Protein 1E4R (pdb70)

Sequence (35 aa):
NEPVSCIRNGGICQYRCIGLRHKIGTCGSPFKCCKNEPVSCIRNGGICQYRCIGLRHKIGTCGSPFKCCKNEPVSCIRNGGICQYRCIGLRHKIGTCGSPFKCCKNEPVSCIRNGGICQYRCIGLRHKIGTCGSPFKCCKNEPVSCIRNGGICQYRCIGLRHKIGTCGSPFKCCKNEPVSCIRNGGICQYRCIGLRHKIGTCGSPFKCCKNEPVSCIRNGGICQYRCIGLRHKIGTCGSPFKCCKNEPVSCIRNGGICQYRCIGLRHKIGTCGSPFKCCKNEPVSCIRNGGICQYRCIGLRHKIGTCGSPFKCCKNEPVSCIRNGGICQYRCIGLRHKIGTCGSPFKCCKNEPVSCIRNGGICQYRCIGLRHKIGTCGSPFKCCKNEPVSCIRNGGICQYRCIGLRHKIGTCGSPFKCCKNEPVSCIRNGGICQYRCIGLRHKIGTCGSPFKCCKNEPVSCIRNGGICQYRCIGLRHKIGTCGSPFKCCKNEPVSCIRNGGICQYRCIGLRHKIGTCGSPFKCCKNEPVSCIRNGGICQYRCIGLRHKIGTCGSPFKCCKNEPVSCIRNGGICQYRCIGLRHKIGTCGSPFKCCKNEPVSCIRNGGICQYRCIGLRHKIGTCGSPFKCCKNEPVSCIRNGGICQYRCIGLRHKIGTCGSPFKCCKNEPVSCIRNGGICQYRCIGLRHKIGTCGSPFKCCK

Structure (mmCIF, N/CA/C/O backbone):
data_1E4R
#
_entry.id   1E4R
#
_cell.length_a   1.000
_cell.length_b   1.000
_cell.length_c   1.000
_cell.angle_alpha   90.00
_cell.angle_beta   90.00
_cell.angle_gamma   90.00
#
_symmetry.space_group_name_H-M   'P 1'
#
loop_
_atom_site.group_PDB
_atom_site.id
_atom_site.type_symbol
_atom_site.label_atom_id
_atom_site.label_alt_id
_atom_site.label_comp_id
_atom_site.label_asym_id
_atom_site.label_entity_id
_atom_site.label_seq_id
_atom_site.pdbx_PDB_ins_code
_atom_site.Cartn_x
_atom_site.Cartn_y
_atom_site.Cartn_z
_atom_site.occupancy
_atom_site.B_iso_or_equiv
_atom_site.auth_seq_id
_atom_site.auth_comp_id
_atom_site.auth_asym_id
_atom_site.auth_atom_id
_atom_site.pdbx_PDB_model_num
ATOM 1 N N . ASN A 1 1 ? 12.844 -5.008 -17.071 1.00 0.00 1 ASN A N 1
ATOM 2 C CA . ASN A 1 1 ? 12.377 -4.399 -15.793 1.00 0.00 1 ASN A CA 1
ATOM 3 C C . ASN A 1 1 ? 12.631 -2.888 -15.803 1.00 0.00 1 ASN A C 1
ATOM 4 O O . ASN A 1 1 ? 13.748 -2.438 -15.961 1.00 0.00 1 ASN A O 1
ATOM 17 N N . GLU A 1 2 ? 11.601 -2.103 -15.638 1.00 0.00 2 GLU A N 1
ATOM 18 C CA . GLU A 1 2 ? 11.776 -0.621 -15.640 1.00 0.00 2 GLU A CA 1
ATOM 19 C C . GLU A 1 2 ? 12.730 -0.168 -14.523 1.00 0.00 2 GLU A C 1
ATOM 20 O O . GLU A 1 2 ? 13.553 0.699 -14.738 1.00 0.00 2 GLU A O 1
ATOM 32 N N . PRO A 1 3 ? 12.590 -0.757 -13.360 1.00 0.00 3 PRO A N 1
ATOM 33 C CA . PRO A 1 3 ? 13.457 -0.376 -12.221 1.00 0.00 3 PRO A CA 1
ATOM 34 C C . PRO A 1 3 ? 14.848 -0.998 -12.371 1.00 0.00 3 PRO A C 1
ATOM 35 O O . PRO A 1 3 ? 15.751 -0.714 -11.609 1.00 0.00 3 PRO A O 1
ATOM 46 N N . VAL A 1 4 ? 15.031 -1.842 -13.348 1.00 0.00 4 VAL A N 1
ATOM 47 C CA . VAL A 1 4 ? 16.367 -2.475 -13.543 1.00 0.00 4 VAL A CA 1
ATOM 48 C C . VAL A 1 4 ? 16.805 -3.193 -12.264 1.00 0.00 4 VAL A C 1
ATOM 49 O O . VAL A 1 4 ? 16.158 -3.106 -11.239 1.00 0.00 4 VAL A O 1
ATOM 62 N N . SER A 1 5 ? 17.898 -3.904 -12.316 1.00 0.00 5 SER A N 1
ATOM 63 C CA . SER A 1 5 ? 18.377 -4.630 -11.104 1.00 0.00 5 SER A CA 1
ATOM 64 C C . SER A 1 5 ? 18.832 -3.634 -10.031 1.00 0.00 5 SER A C 1
ATOM 65 O O . SER A 1 5 ? 18.823 -2.437 -10.237 1.00 0.00 5 SER A O 1
ATOM 73 N N . CYS A 1 6 ? 19.226 -4.123 -8.886 1.00 0.00 6 CYS A N 1
ATOM 74 C CA . CYS A 1 6 ? 19.678 -3.209 -7.796 1.00 0.00 6 CYS A CA 1
ATOM 75 C C . CYS A 1 6 ? 20.906 -2.409 -8.242 1.00 0.00 6 CYS A C 1
ATOM 76 O O . CYS A 1 6 ? 21.226 -1.380 -7.681 1.00 0.00 6 CYS A O 1
ATOM 83 N N . ILE A 1 7 ? 21.600 -2.876 -9.244 1.00 0.00 7 ILE A N 1
ATOM 84 C CA . ILE A 1 7 ? 22.810 -2.144 -9.720 1.00 0.00 7 ILE A CA 1
ATOM 85 C C . ILE A 1 7 ? 22.451 -0.710 -10.120 1.00 0.00 7 ILE A C 1
ATOM 86 O O . ILE A 1 7 ? 23.245 0.199 -9.982 1.00 0.00 7 ILE A O 1
ATOM 102 N N . ARG A 1 8 ? 21.264 -0.498 -10.620 1.00 0.00 8 ARG A N 1
ATOM 103 C CA . ARG A 1 8 ? 20.867 0.879 -11.031 1.00 0.00 8 ARG A CA 1
ATOM 104 C C . ARG A 1 8 ? 21.017 1.852 -9.859 1.00 0.00 8 ARG A C 1
ATOM 105 O O . ARG A 1 8 ? 21.311 3.016 -10.041 1.00 0.00 8 ARG A O 1
ATOM 126 N N . ASN A 1 9 ? 20.817 1.385 -8.660 1.00 0.00 9 ASN A N 1
ATOM 127 C CA . ASN A 1 9 ? 20.949 2.287 -7.478 1.00 0.00 9 ASN A CA 1
ATOM 128 C C . ASN A 1 9 ? 22.402 2.744 -7.320 1.00 0.00 9 ASN A C 1
ATOM 129 O O . ASN A 1 9 ? 22.674 3.827 -6.841 1.00 0.00 9 ASN A O 1
ATOM 140 N N . GLY A 1 10 ? 23.335 1.928 -7.721 1.00 0.00 10 GLY A N 1
ATOM 141 C CA . GLY A 1 10 ? 24.768 2.316 -7.594 1.00 0.00 10 GLY A CA 1
ATOM 142 C C . GLY A 1 10 ? 25.461 1.394 -6.589 1.00 0.00 10 GLY A C 1
ATOM 143 O O . GLY A 1 10 ? 26.611 1.586 -6.247 1.00 0.00 10 GLY A O 1
ATOM 147 N N . GLY A 1 11 ? 24.775 0.391 -6.114 1.00 0.00 11 GLY A N 1
ATOM 148 C CA . GLY A 1 11 ? 25.401 -0.541 -5.134 1.00 0.00 11 GLY A CA 1
ATOM 149 C C . GLY A 1 11 ? 26.229 -1.581 -5.887 1.00 0.00 11 GLY A C 1
ATOM 150 O O . GLY A 1 11 ? 26.325 -1.551 -7.098 1.00 0.00 11 GLY A O 1
ATOM 154 N N . ILE A 1 12 ? 26.829 -2.503 -5.185 1.00 0.00 12 ILE A N 1
ATOM 155 C CA . ILE A 1 12 ? 27.647 -3.543 -5.873 1.00 0.00 12 ILE A CA 1
ATOM 156 C C . ILE A 1 12 ? 26.981 -4.912 -5.743 1.00 0.00 12 ILE A C 1
ATOM 157 O O . ILE A 1 12 ? 26.074 -5.098 -4.956 1.00 0.00 12 ILE A O 1
ATOM 173 N N . CYS A 1 13 ? 27.421 -5.874 -6.506 1.00 0.00 13 CYS A N 1
ATOM 174 C CA . CYS A 1 13 ? 26.804 -7.228 -6.414 1.00 0.00 13 CYS A CA 1
ATOM 175 C C . CYS A 1 13 ? 27.863 -8.260 -6.020 1.00 0.00 13 CYS A C 1
ATOM 176 O O . CYS A 1 13 ? 29.038 -8.092 -6.279 1.00 0.00 13 CYS A O 1
ATOM 183 N N . GLN A 1 14 ? 27.450 -9.329 -5.402 1.00 0.00 14 GLN A N 1
ATOM 184 C CA . GLN A 1 14 ? 28.420 -10.385 -4.991 1.00 0.00 14 GLN A CA 1
ATOM 185 C C . GLN A 1 14 ? 27.708 -11.735 -4.908 1.00 0.00 14 GLN A C 1
ATOM 186 O O . GLN A 1 14 ? 26.512 -11.802 -4.709 1.00 0.00 14 GLN A O 1
ATOM 200 N N . TYR A 1 15 ? 28.428 -12.811 -5.059 1.00 0.00 15 TYR A N 1
ATOM 201 C CA . TYR A 1 15 ? 27.782 -14.152 -4.989 1.00 0.00 15 TYR A CA 1
ATOM 202 C C . TYR A 1 15 ? 27.119 -14.350 -3.624 1.00 0.00 15 TYR A C 1
ATOM 203 O O . TYR A 1 15 ? 26.068 -14.949 -3.513 1.00 0.00 15 TYR A O 1
ATOM 221 N N . ARG A 1 16 ? 27.725 -13.846 -2.586 1.00 0.00 16 ARG A N 1
ATOM 222 C CA . ARG A 1 16 ? 27.130 -13.998 -1.226 1.00 0.00 16 ARG A CA 1
ATOM 223 C C . ARG A 1 16 ? 27.486 -12.785 -0.361 1.00 0.00 16 ARG A C 1
ATOM 224 O O . ARG A 1 16 ? 28.499 -12.145 -0.561 1.00 0.00 16 ARG A O 1
ATOM 245 N N . CYS A 1 17 ? 26.662 -12.462 0.599 1.00 0.00 17 CYS A N 1
ATOM 246 C CA . CYS A 1 17 ? 26.959 -11.289 1.472 1.00 0.00 17 CYS A CA 1
ATOM 247 C C . CYS A 1 17 ? 27.007 -11.719 2.941 1.00 0.00 17 CYS A C 1
ATOM 248 O O . CYS A 1 17 ? 26.365 -12.669 3.341 1.00 0.00 17 CYS A O 1
ATOM 255 N N . ILE A 1 18 ? 27.760 -11.021 3.747 1.00 0.00 18 ILE A N 1
ATOM 256 C CA . ILE A 1 18 ? 27.845 -11.384 5.191 1.00 0.00 18 ILE A CA 1
ATOM 257 C C . ILE A 1 18 ? 27.013 -10.404 6.025 1.00 0.00 18 ILE A C 1
ATOM 258 O O . ILE A 1 18 ? 26.612 -9.359 5.552 1.00 0.00 18 ILE A O 1
ATOM 274 N N . GLY A 1 19 ? 26.748 -10.734 7.260 1.00 0.00 19 GLY A N 1
ATOM 275 C CA . GLY A 1 19 ? 25.939 -9.822 8.119 1.00 0.00 19 GLY A CA 1
ATOM 276 C C . GLY A 1 19 ? 26.505 -8.402 8.042 1.00 0.00 19 GLY A C 1
ATOM 277 O O . GLY A 1 19 ? 25.774 -7.436 7.946 1.00 0.00 19 GLY A O 1
ATOM 281 N N . LEU A 1 20 ? 27.802 -8.266 8.085 1.00 0.00 20 LEU A N 1
ATOM 282 C CA . LEU A 1 20 ? 28.415 -6.907 8.018 1.00 0.00 20 LEU A CA 1
ATOM 283 C C . LEU A 1 20 ? 27.856 -6.127 6.823 1.00 0.00 20 LEU A C 1
ATOM 284 O O . LEU A 1 20 ? 27.677 -4.927 6.882 1.00 0.00 20 LEU A O 1
ATOM 300 N N . ARG A 1 21 ? 27.581 -6.799 5.738 1.00 0.00 21 ARG A N 1
ATOM 301 C CA . ARG A 1 21 ? 27.038 -6.094 4.541 1.00 0.00 21 ARG A CA 1
ATOM 302 C C . ARG A 1 21 ? 25.508 -6.059 4.588 1.00 0.00 21 ARG A C 1
ATOM 303 O O . ARG A 1 21 ? 24.874 -6.943 5.128 1.00 0.00 21 ARG A O 1
ATOM 324 N N . HIS A 1 22 ? 24.912 -5.047 4.020 1.00 0.00 22 HIS A N 1
ATOM 325 C CA . HIS A 1 22 ? 23.423 -4.958 4.024 1.00 0.00 22 HIS A CA 1
ATOM 326 C C . HIS A 1 22 ? 22.883 -5.226 2.616 1.00 0.00 22 HIS A C 1
ATOM 327 O O . HIS A 1 22 ? 23.460 -4.808 1.632 1.00 0.00 22 HIS A O 1
ATOM 341 N N . LYS A 1 23 ? 21.786 -5.925 2.510 1.00 0.00 23 LYS A N 1
ATOM 342 C CA . LYS A 1 23 ? 21.224 -6.220 1.160 1.00 0.00 23 LYS A CA 1
ATOM 343 C C . LYS A 1 23 ? 19.795 -5.685 1.039 1.00 0.00 23 LYS A C 1
ATOM 344 O O . LYS A 1 23 ? 18.918 -6.050 1.797 1.00 0.00 23 LYS A O 1
ATOM 363 N N . ILE A 1 24 ? 19.555 -4.829 0.084 1.00 0.00 24 ILE A N 1
ATOM 364 C CA . ILE A 1 24 ? 18.182 -4.277 -0.099 1.00 0.00 24 ILE A CA 1
ATOM 365 C C . ILE A 1 24 ? 17.485 -4.994 -1.260 1.00 0.00 24 ILE A C 1
ATOM 366 O O . ILE A 1 24 ? 16.317 -4.786 -1.521 1.00 0.00 24 ILE A O 1
ATOM 382 N N . GLY A 1 25 ? 18.199 -5.835 -1.958 1.00 0.00 25 GLY A N 1
ATOM 383 C CA . GLY A 1 25 ? 17.589 -6.568 -3.103 1.00 0.00 25 GLY A CA 1
ATOM 384 C C . GLY A 1 25 ? 18.629 -7.512 -3.708 1.00 0.00 25 GLY A C 1
ATOM 385 O O . GLY A 1 25 ? 19.720 -7.660 -3.193 1.00 0.00 25 GLY A O 1
ATOM 389 N N . THR A 1 26 ? 18.304 -8.152 -4.796 1.00 0.00 26 THR A N 1
ATOM 390 C CA . THR A 1 26 ? 19.280 -9.086 -5.429 1.00 0.00 26 THR A CA 1
ATOM 391 C C . THR A 1 26 ? 19.767 -8.520 -6.766 1.00 0.00 26 THR A C 1
ATOM 392 O O . THR A 1 26 ? 19.026 -8.441 -7.726 1.00 0.00 26 THR A O 1
ATOM 403 N N . CYS A 1 27 ? 21.011 -8.129 -6.837 1.00 0.00 27 CYS A N 1
ATOM 404 C CA . CYS A 1 27 ? 21.546 -7.572 -8.114 1.00 0.00 27 CYS A CA 1
ATOM 405 C C . CYS A 1 27 ? 21.289 -8.552 -9.259 1.00 0.00 27 CYS A C 1
ATOM 406 O O . CYS A 1 27 ? 20.803 -8.186 -10.311 1.00 0.00 27 CYS A O 1
ATOM 413 N N . GLY A 1 28 ? 21.609 -9.795 -9.053 1.00 0.00 28 GLY A N 1
ATOM 414 C CA . GLY A 1 28 ? 21.387 -10.817 -10.113 1.00 0.00 28 GLY A CA 1
ATOM 415 C C . GLY A 1 28 ? 21.115 -12.165 -9.447 1.00 0.00 28 GLY A C 1
ATOM 416 O O . GLY A 1 28 ? 20.810 -12.232 -8.272 1.00 0.00 28 GLY A O 1
ATOM 420 N N . SER A 1 29 ? 21.223 -13.241 -10.175 1.00 0.00 29 SER A N 1
ATOM 421 C CA . SER A 1 29 ? 20.969 -14.570 -9.555 1.00 0.00 29 SER A CA 1
ATOM 422 C C . SER A 1 29 ? 22.265 -15.140 -8.977 1.00 0.00 29 SER A C 1
ATOM 423 O O . SER A 1 29 ? 22.266 -15.662 -7.880 1.00 0.00 29 SER A O 1
ATOM 431 N N . PRO A 1 30 ? 23.336 -15.013 -9.717 1.00 0.00 30 PRO A N 1
ATOM 432 C CA . PRO A 1 30 ? 24.631 -15.515 -9.232 1.00 0.00 30 PRO A CA 1
ATOM 433 C C . PRO A 1 30 ? 25.263 -14.482 -8.297 1.00 0.00 30 PRO A C 1
ATOM 434 O O . PRO A 1 30 ? 26.392 -14.620 -7.875 1.00 0.00 30 PRO A O 1
ATOM 445 N N . PHE A 1 31 ? 24.536 -13.444 -7.969 1.00 0.00 31 PHE A N 1
ATOM 446 C CA . PHE A 1 31 ? 25.093 -12.400 -7.061 1.00 0.00 31 PHE A CA 1
ATOM 447 C C . PHE A 1 31 ? 23.965 -11.718 -6.281 1.00 0.00 31 PHE A C 1
ATOM 448 O O . PHE A 1 31 ? 22.799 -11.887 -6.578 1.00 0.00 31 PHE A O 1
ATOM 465 N N . LYS A 1 32 ? 24.307 -10.938 -5.295 1.00 0.00 32 LYS A N 1
ATOM 466 C CA . LYS A 1 32 ? 23.264 -10.228 -4.501 1.00 0.00 32 LYS A CA 1
ATOM 467 C C . LYS A 1 32 ? 23.633 -8.748 -4.373 1.00 0.00 32 LYS A C 1
ATOM 468 O O . LYS A 1 32 ? 24.781 -8.379 -4.496 1.00 0.00 32 LYS A O 1
ATOM 487 N N . CYS A 1 33 ? 22.675 -7.898 -4.126 1.00 0.00 33 CYS A N 1
ATOM 488 C CA . CYS A 1 33 ? 22.993 -6.445 -3.994 1.00 0.00 33 CYS A CA 1
ATOM 489 C C . CYS A 1 33 ? 23.441 -6.128 -2.564 1.00 0.00 33 CYS A C 1
ATOM 490 O O . CYS A 1 33 ? 22.704 -6.317 -1.616 1.00 0.00 33 CYS A O 1
ATOM 497 N N . CYS A 1 34 ? 24.646 -5.650 -2.402 1.00 0.00 34 CYS A N 1
ATOM 498 C CA . CYS A 1 34 ? 25.141 -5.327 -1.033 1.00 0.00 34 CYS A CA 1
ATOM 499 C C . CYS A 1 34 ? 26.060 -4.102 -1.075 1.00 0.00 34 CYS A C 1
ATOM 500 O O . CYS A 1 34 ? 26.630 -3.777 -2.096 1.00 0.00 34 CYS A O 1
ATOM 507 N N . LYS A 1 35 ? 26.208 -3.423 0.030 1.00 0.00 35 LYS A N 1
ATOM 508 C CA . LYS A 1 35 ? 27.092 -2.222 0.053 1.00 0.00 35 LYS A CA 1
ATOM 509 C C . LYS A 1 35 ? 28.019 -2.271 1.270 1.00 0.00 35 LYS A C 1
ATOM 510 O O . LYS A 1 35 ? 27.510 -2.254 2.379 1.00 0.00 35 LYS A O 1
ATOM 530 N N . ASN A 1 1 ? 13.230 -2.975 -18.398 1.00 0.00 1 ASN A N 2
ATOM 531 C CA . ASN A 1 1 ? 13.145 -4.141 -17.471 1.00 0.00 1 ASN A CA 2
ATOM 532 C C . ASN A 1 1 ? 12.260 -3.797 -16.270 1.00 0.00 1 ASN A C 2
ATOM 533 O O . ASN A 1 1 ? 12.528 -2.869 -15.533 1.00 0.00 1 ASN A O 2
ATOM 546 N N . GLU A 1 2 ? 11.207 -4.540 -16.068 1.00 0.00 2 GLU A N 2
ATOM 547 C CA . GLU A 1 2 ? 10.306 -4.258 -14.916 1.00 0.00 2 GLU A CA 2
ATOM 548 C C . GLU A 1 2 ? 11.067 -4.355 -13.586 1.00 0.00 2 GLU A C 2
ATOM 549 O O . GLU A 1 2 ? 10.885 -3.524 -12.717 1.00 0.00 2 GLU A O 2
ATOM 561 N N . PRO A 1 3 ? 11.895 -5.365 -13.456 1.00 0.00 3 PRO A N 2
ATOM 562 C CA . PRO A 1 3 ? 12.667 -5.541 -12.202 1.00 0.00 3 PRO A CA 2
ATOM 563 C C . PRO A 1 3 ? 13.812 -4.526 -12.131 1.00 0.00 3 PRO A C 2
ATOM 564 O O . PRO A 1 3 ? 14.441 -4.357 -11.105 1.00 0.00 3 PRO A O 2
ATOM 575 N N . VAL A 1 4 ? 14.083 -3.847 -13.211 1.00 0.00 4 VAL A N 2
ATOM 576 C CA . VAL A 1 4 ? 15.184 -2.838 -13.203 1.00 0.00 4 VAL A CA 2
ATOM 577 C C . VAL A 1 4 ? 16.474 -3.461 -12.663 1.00 0.00 4 VAL A C 2
ATOM 578 O O . VAL A 1 4 ? 16.488 -4.583 -12.197 1.00 0.00 4 VAL A O 2
ATOM 591 N N . SER A 1 5 ? 17.558 -2.736 -12.718 1.00 0.00 5 SER A N 2
ATOM 592 C CA . SER A 1 5 ? 18.848 -3.278 -12.203 1.00 0.00 5 SER A CA 2
ATOM 593 C C . SER A 1 5 ? 19.193 -2.623 -10.862 1.00 0.00 5 SER A C 2
ATOM 594 O O . SER A 1 5 ? 19.175 -1.415 -10.728 1.00 0.00 5 SER A O 2
ATOM 602 N N . CYS A 1 6 ? 19.501 -3.410 -9.869 1.00 0.00 6 CYS A N 2
ATOM 603 C CA . CYS A 1 6 ? 19.839 -2.834 -8.536 1.00 0.00 6 CYS A CA 2
ATOM 604 C C . CYS A 1 6 ? 21.091 -1.956 -8.632 1.00 0.00 6 CYS A C 2
ATOM 605 O O . CYS A 1 6 ? 21.236 -0.989 -7.910 1.00 0.00 6 CYS A O 2
ATOM 612 N N . ILE A 1 7 ? 21.997 -2.284 -9.512 1.00 0.00 7 ILE A N 2
ATOM 613 C CA . ILE A 1 7 ? 23.237 -1.464 -9.643 1.00 0.00 7 ILE A CA 2
ATOM 614 C C . ILE A 1 7 ? 22.882 -0.021 -10.015 1.00 0.00 7 ILE A C 2
ATOM 615 O O . ILE A 1 7 ? 23.700 0.872 -9.916 1.00 0.00 7 ILE A O 2
ATOM 631 N N . ARG A 1 8 ? 21.672 0.213 -10.441 1.00 0.00 8 ARG A N 2
ATOM 632 C CA . ARG A 1 8 ? 21.271 1.600 -10.816 1.00 0.00 8 ARG A CA 2
ATOM 633 C C . ARG A 1 8 ? 21.312 2.510 -9.587 1.00 0.00 8 ARG A C 2
ATOM 634 O O . ARG A 1 8 ? 21.645 3.675 -9.675 1.00 0.00 8 ARG A O 2
ATOM 655 N N . ASN A 1 9 ? 20.977 1.986 -8.443 1.00 0.00 9 ASN A N 2
ATOM 656 C CA . ASN A 1 9 ? 21.000 2.819 -7.207 1.00 0.00 9 ASN A CA 2
ATOM 657 C C . ASN A 1 9 ? 22.437 3.237 -6.883 1.00 0.00 9 ASN A C 2
ATOM 658 O O . ASN A 1 9 ? 22.673 4.251 -6.255 1.00 0.00 9 ASN A O 2
ATOM 669 N N . GLY A 1 10 ? 23.398 2.465 -7.310 1.00 0.00 10 GLY A N 2
ATOM 670 C CA . GLY A 1 10 ? 24.819 2.818 -7.032 1.00 0.00 10 GLY A CA 2
ATOM 671 C C . GLY A 1 10 ? 25.480 1.702 -6.218 1.00 0.00 10 GLY A C 2
ATOM 672 O O . GLY A 1 10 ? 26.649 1.770 -5.892 1.00 0.00 10 GLY A O 2
ATOM 676 N N . GLY A 1 11 ? 24.744 0.675 -5.885 1.00 0.00 11 GLY A N 2
ATOM 677 C CA . GLY A 1 11 ? 25.336 -0.438 -5.091 1.00 0.00 11 GLY A CA 2
ATOM 678 C C . GLY A 1 11 ? 26.035 -1.427 -6.027 1.00 0.00 11 GLY A C 2
ATOM 679 O O . GLY A 1 11 ? 26.105 -1.223 -7.222 1.00 0.00 11 GLY A O 2
ATOM 683 N N . ILE A 1 12 ? 26.551 -2.498 -5.490 1.00 0.00 12 ILE A N 2
ATOM 684 C CA . ILE A 1 12 ? 27.245 -3.506 -6.344 1.00 0.00 12 ILE A CA 2
ATOM 685 C C . ILE A 1 12 ? 26.684 -4.9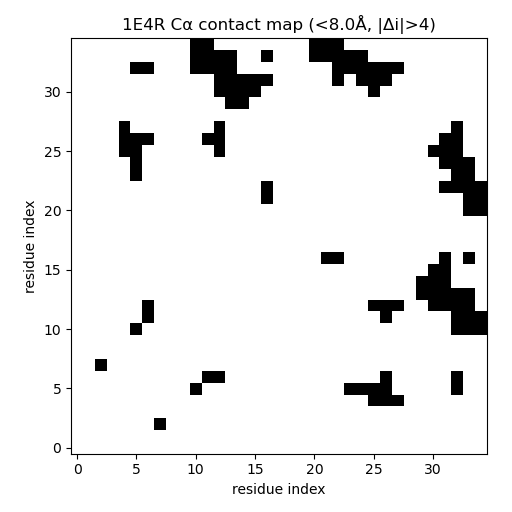03 -6.066 1.00 0.00 12 ILE A C 2
ATOM 686 O O . ILE A 1 12 ? 26.022 -5.127 -5.072 1.00 0.00 12 ILE A O 2
ATOM 702 N N . CYS A 1 13 ? 26.936 -5.845 -6.935 1.00 0.00 13 CYS A N 2
ATOM 703 C CA . CYS A 1 13 ? 26.405 -7.221 -6.705 1.00 0.00 13 CYS A CA 2
ATOM 704 C C . CYS A 1 13 ? 27.527 -8.138 -6.209 1.00 0.00 13 CYS A C 2
ATOM 705 O O . CYS A 1 13 ? 28.690 -7.912 -6.475 1.00 0.00 13 CYS A O 2
ATOM 712 N N . GLN A 1 14 ? 27.184 -9.174 -5.493 1.00 0.00 14 GLN A N 2
ATOM 713 C CA . GLN A 1 14 ? 28.228 -10.111 -4.981 1.00 0.00 14 GLN A CA 2
ATOM 714 C C . GLN A 1 14 ? 27.654 -11.524 -4.872 1.00 0.00 14 GLN A C 2
ATOM 715 O O . GLN A 1 14 ? 26.473 -11.710 -4.667 1.00 0.00 14 GLN A O 2
ATOM 729 N N . TYR A 1 15 ? 28.481 -12.522 -5.007 1.00 0.00 15 TYR A N 2
ATOM 730 C CA . TYR A 1 15 ? 27.976 -13.921 -4.913 1.00 0.00 15 TYR A CA 2
ATOM 731 C C . TYR A 1 15 ? 27.237 -14.126 -3.590 1.00 0.00 15 TYR A C 2
ATOM 732 O O . TYR A 1 15 ? 26.170 -14.707 -3.545 1.00 0.00 15 TYR A O 2
ATOM 750 N N . ARG A 1 16 ? 27.796 -13.651 -2.514 1.00 0.00 16 ARG A N 2
ATOM 751 C CA . ARG A 1 16 ? 27.130 -13.813 -1.189 1.00 0.00 16 ARG A CA 2
ATOM 752 C C . ARG A 1 16 ? 27.495 -12.647 -0.267 1.00 0.00 16 ARG A C 2
ATOM 753 O O . ARG A 1 16 ? 28.608 -12.158 -0.280 1.00 0.00 16 ARG A O 2
ATOM 774 N N . CYS A 1 17 ? 26.567 -12.197 0.533 1.00 0.00 17 CYS A N 2
ATOM 775 C CA . CYS A 1 17 ? 26.862 -11.063 1.456 1.00 0.00 17 CYS A CA 2
ATOM 776 C C . CYS A 1 17 ? 26.913 -11.561 2.903 1.00 0.00 17 CYS A C 2
ATOM 777 O O . CYS A 1 17 ? 26.292 -12.543 3.254 1.00 0.00 17 CYS A O 2
ATOM 784 N N . ILE A 1 18 ? 27.649 -10.888 3.745 1.00 0.00 18 ILE A N 2
ATOM 785 C CA . ILE A 1 18 ? 27.737 -11.322 5.169 1.00 0.00 18 ILE A CA 2
ATOM 786 C C . ILE A 1 18 ? 26.885 -10.411 6.053 1.00 0.00 18 ILE A C 2
ATOM 787 O O . ILE A 1 18 ? 26.306 -9.448 5.591 1.00 0.00 18 ILE A O 2
ATOM 803 N N . GLY A 1 19 ? 26.802 -10.706 7.321 1.00 0.00 19 GLY A N 2
ATOM 804 C CA . GLY A 1 19 ? 25.987 -9.855 8.231 1.00 0.00 19 GLY A CA 2
ATOM 805 C C . GLY A 1 19 ? 26.544 -8.430 8.233 1.00 0.00 19 GLY A C 2
ATOM 806 O O . GLY A 1 19 ? 25.812 -7.469 8.364 1.00 0.00 19 GLY A O 2
ATOM 810 N N . LEU A 1 20 ? 27.832 -8.284 8.086 1.00 0.00 20 LEU A N 2
ATOM 811 C CA . LEU A 1 20 ? 28.430 -6.918 8.078 1.00 0.00 20 LEU A CA 2
ATOM 812 C C . LEU A 1 20 ? 27.862 -6.103 6.913 1.00 0.00 20 LEU A C 2
ATOM 813 O O . LEU A 1 20 ? 27.664 -4.908 7.015 1.00 0.00 20 LEU A O 2
ATOM 829 N N . ARG A 1 21 ? 27.595 -6.742 5.806 1.00 0.00 21 ARG A N 2
ATOM 830 C CA . ARG A 1 21 ? 27.037 -6.007 4.635 1.00 0.00 21 ARG A CA 2
ATOM 831 C C . ARG A 1 21 ? 25.520 -6.206 4.564 1.00 0.00 21 ARG A C 2
ATOM 832 O O . ARG A 1 21 ? 25.000 -7.231 4.960 1.00 0.00 21 ARG A O 2
ATOM 853 N N . HIS A 1 22 ? 24.806 -5.236 4.064 1.00 0.00 22 HIS A N 2
ATOM 854 C CA . HIS A 1 22 ? 23.324 -5.373 3.970 1.00 0.00 22 HIS A CA 2
ATOM 855 C C . HIS A 1 22 ? 22.902 -5.570 2.510 1.00 0.00 22 HIS A C 2
ATOM 856 O O . HIS A 1 22 ? 23.367 -4.883 1.623 1.00 0.00 22 HIS A O 2
ATOM 870 N N . LYS A 1 23 ? 22.025 -6.502 2.257 1.00 0.00 23 LYS A N 2
ATOM 871 C CA . LYS A 1 23 ? 21.576 -6.742 0.854 1.00 0.00 23 LYS A CA 2
ATOM 872 C C . LYS A 1 23 ? 20.253 -6.015 0.589 1.00 0.00 23 LYS A C 2
ATOM 873 O O . LYS A 1 23 ? 19.209 -6.416 1.062 1.00 0.00 23 LYS A O 2
ATOM 892 N N . ILE A 1 24 ? 20.288 -4.953 -0.169 1.00 0.00 24 ILE A N 2
ATOM 893 C CA . ILE A 1 24 ? 19.032 -4.208 -0.466 1.00 0.00 24 ILE A CA 2
ATOM 894 C C . ILE A 1 24 ? 18.130 -5.038 -1.383 1.00 0.00 24 ILE A C 2
ATOM 895 O O . ILE A 1 24 ? 16.919 -4.970 -1.310 1.00 0.00 24 ILE A O 2
ATOM 911 N N . GLY A 1 25 ? 18.716 -5.820 -2.245 1.00 0.00 25 GLY A N 2
ATOM 912 C CA . GLY A 1 25 ? 17.903 -6.658 -3.172 1.00 0.00 25 GLY A CA 2
ATOM 913 C C . GLY A 1 25 ? 18.803 -7.709 -3.825 1.00 0.00 25 GLY A C 2
ATOM 914 O O . GLY A 1 25 ? 19.957 -7.854 -3.474 1.00 0.00 25 GLY A O 2
ATOM 918 N N . THR A 1 26 ? 18.286 -8.444 -4.770 1.00 0.00 26 THR A N 2
ATOM 919 C CA . THR A 1 26 ? 19.117 -9.486 -5.442 1.00 0.00 26 THR A CA 2
ATOM 920 C C . THR A 1 26 ? 19.543 -9.010 -6.834 1.00 0.00 26 THR A C 2
ATOM 921 O O . THR A 1 26 ? 18.786 -9.078 -7.782 1.00 0.00 26 THR A O 2
ATOM 932 N N . CYS A 1 27 ? 20.751 -8.533 -6.966 1.00 0.00 27 CYS A N 2
ATOM 933 C CA . CYS A 1 27 ? 21.223 -8.059 -8.299 1.00 0.00 27 CYS A CA 2
ATOM 934 C C . CYS A 1 27 ? 20.992 -9.149 -9.346 1.00 0.00 27 CYS A C 2
ATOM 935 O O . CYS A 1 27 ? 20.533 -8.892 -10.441 1.00 0.00 27 CYS A O 2
ATOM 942 N N . GLY A 1 28 ? 21.307 -10.364 -9.008 1.00 0.00 28 GLY A N 2
ATOM 943 C CA . GLY A 1 28 ? 21.110 -11.489 -9.963 1.00 0.00 28 GLY A CA 2
ATOM 944 C C . GLY A 1 28 ? 20.941 -12.783 -9.167 1.00 0.00 28 GLY A C 2
ATOM 945 O O . GLY A 1 28 ? 20.684 -12.757 -7.980 1.00 0.00 28 GLY A O 2
ATOM 949 N N . SER A 1 29 ? 21.086 -13.913 -9.798 1.00 0.00 29 SER A N 2
ATOM 950 C CA . SER A 1 29 ? 20.935 -15.190 -9.052 1.00 0.00 29 SER A CA 2
ATOM 951 C C . SER A 1 29 ? 22.286 -15.642 -8.492 1.00 0.00 29 SER A C 2
ATOM 952 O O . SER A 1 29 ? 22.362 -16.079 -7.360 1.00 0.00 29 SER A O 2
ATOM 960 N N . PRO A 1 30 ? 23.319 -15.510 -9.286 1.00 0.00 30 PRO A N 2
ATOM 961 C CA . PRO A 1 30 ? 24.660 -15.901 -8.821 1.00 0.00 30 PRO A CA 2
ATOM 962 C C . PRO A 1 30 ? 25.267 -14.773 -7.982 1.00 0.00 30 PRO A C 2
ATOM 963 O O . PRO A 1 30 ? 26.416 -14.823 -7.593 1.00 0.00 30 PRO A O 2
ATOM 974 N N . PHE A 1 31 ? 24.496 -13.754 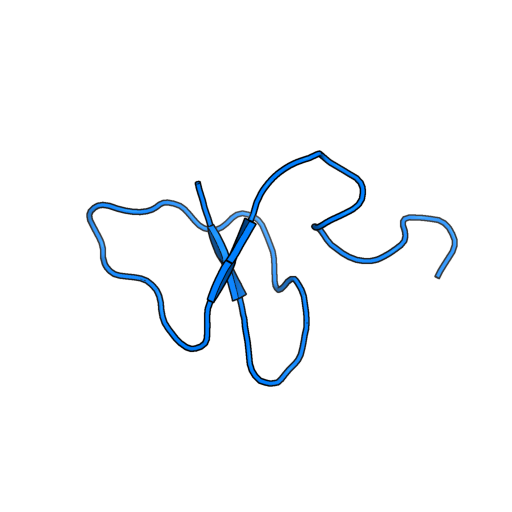-7.695 1.00 0.00 31 PHE A N 2
ATOM 975 C CA . PHE A 1 31 ? 25.030 -12.627 -6.872 1.00 0.00 31 PHE A CA 2
ATOM 976 C C . PHE A 1 31 ? 23.890 -11.923 -6.129 1.00 0.00 31 PHE A C 2
ATOM 977 O O . PHE A 1 31 ? 22.726 -12.175 -6.370 1.00 0.00 31 PHE A O 2
ATOM 994 N N . LYS A 1 32 ? 24.223 -11.037 -5.233 1.00 0.00 32 LYS A N 2
ATOM 995 C CA . LYS A 1 32 ? 23.173 -10.301 -4.475 1.00 0.00 32 LYS A CA 2
ATOM 996 C C . LYS A 1 32 ? 23.502 -8.809 -4.459 1.00 0.00 32 LYS A C 2
ATOM 997 O O . LYS A 1 32 ? 24.638 -8.416 -4.617 1.00 0.00 32 LYS A O 2
ATOM 1016 N N . CYS A 1 33 ? 22.518 -7.975 -4.272 1.00 0.00 33 CYS A N 2
ATOM 1017 C CA . CYS A 1 33 ? 22.785 -6.507 -4.253 1.00 0.00 33 CYS A CA 2
ATOM 1018 C C . CYS A 1 33 ? 23.227 -6.066 -2.855 1.00 0.00 33 CYS A C 2
ATOM 1019 O O . CYS A 1 33 ? 22.464 -6.104 -1.912 1.00 0.00 33 CYS A O 2
ATOM 1026 N N . CYS A 1 34 ? 24.455 -5.647 -2.718 1.00 0.00 34 CYS A N 2
ATOM 1027 C CA . CYS A 1 34 ? 24.947 -5.203 -1.382 1.00 0.00 34 CYS A CA 2
ATOM 1028 C C . CYS A 1 34 ? 25.811 -3.947 -1.531 1.00 0.00 34 CYS A C 2
ATOM 1029 O O . CYS A 1 34 ? 26.550 -3.800 -2.485 1.00 0.00 34 CYS A O 2
ATOM 1036 N N . LYS A 1 35 ? 25.723 -3.039 -0.597 1.00 0.00 35 LYS A N 2
ATOM 1037 C CA . LYS A 1 35 ? 26.537 -1.794 -0.689 1.00 0.00 35 LYS A CA 2
ATOM 1038 C C . LYS A 1 35 ? 27.406 -1.635 0.562 1.00 0.00 35 LYS A C 2
ATOM 1039 O O . LYS A 1 35 ? 26.858 -1.693 1.650 1.00 0.00 35 LYS A O 2
ATOM 1059 N N . ASN A 1 1 ? 12.574 -8.403 -9.060 1.00 0.00 1 ASN A N 3
ATOM 1060 C CA . ASN A 1 1 ? 12.920 -7.177 -9.834 1.00 0.00 1 ASN A CA 3
ATOM 1061 C C . ASN A 1 1 ? 13.574 -7.562 -11.163 1.00 0.00 1 ASN A C 3
ATOM 1062 O O . ASN A 1 1 ? 14.724 -7.259 -11.415 1.00 0.00 1 ASN A O 3
ATOM 1075 N N . GLU A 1 2 ? 12.847 -8.232 -12.015 1.00 0.00 2 GLU A N 3
ATOM 1076 C CA . GLU A 1 2 ? 13.414 -8.646 -13.330 1.00 0.00 2 GLU A CA 3
ATOM 1077 C C . GLU A 1 2 ? 13.520 -7.454 -14.296 1.00 0.00 2 GLU A C 3
ATOM 1078 O O . GLU A 1 2 ? 14.483 -7.351 -15.030 1.00 0.00 2 GLU A O 3
ATOM 1090 N N . PRO A 1 3 ? 12.530 -6.593 -14.285 1.00 0.00 3 PRO A N 3
ATOM 1091 C CA . PRO A 1 3 ? 12.548 -5.426 -15.196 1.00 0.00 3 PRO A CA 3
ATOM 1092 C C . PRO A 1 3 ? 13.515 -4.353 -14.686 1.00 0.00 3 PRO A C 3
ATOM 1093 O O . PRO A 1 3 ? 13.879 -3.444 -15.405 1.00 0.00 3 PRO A O 3
ATOM 1104 N N . VAL A 1 4 ? 13.939 -4.452 -13.456 1.00 0.00 4 VAL A N 3
ATOM 1105 C CA . VAL A 1 4 ? 14.887 -3.435 -12.913 1.00 0.00 4 VAL A CA 3
ATOM 1106 C C . VAL A 1 4 ? 16.008 -4.119 -12.125 1.00 0.00 4 VAL A C 3
ATOM 1107 O O . VAL A 1 4 ? 15.806 -5.139 -11.497 1.00 0.00 4 VAL A O 3
ATOM 1120 N N . SER A 1 5 ? 17.190 -3.564 -12.153 1.00 0.00 5 SER A N 3
ATOM 1121 C CA . SER A 1 5 ? 18.324 -4.179 -11.406 1.00 0.00 5 SER A CA 3
ATOM 1122 C C . SER A 1 5 ? 18.785 -3.245 -10.284 1.00 0.00 5 SER A C 3
ATOM 1123 O O . SER A 1 5 ? 18.779 -2.038 -10.428 1.00 0.00 5 SER A O 3
ATOM 1131 N N . CYS A 1 6 ? 19.186 -3.790 -9.167 1.00 0.00 6 CYS A N 3
ATOM 1132 C CA . CYS A 1 6 ? 19.646 -2.928 -8.041 1.00 0.00 6 CYS A CA 3
ATOM 1133 C C . CYS A 1 6 ? 20.894 -2.142 -8.453 1.00 0.00 6 CYS A C 3
ATOM 1134 O O . CYS A 1 6 ? 21.148 -1.061 -7.962 1.00 0.00 6 CYS A O 3
ATOM 1141 N N . ILE A 1 7 ? 21.674 -2.682 -9.349 1.00 0.00 7 ILE A N 3
ATOM 1142 C CA . ILE A 1 7 ? 22.907 -1.970 -9.791 1.00 0.00 7 ILE A CA 3
ATOM 1143 C C . ILE A 1 7 ? 22.571 -0.540 -10.224 1.00 0.00 7 ILE A C 3
ATOM 1144 O O . ILE A 1 7 ? 23.388 0.356 -10.133 1.00 0.00 7 ILE A O 3
ATOM 1160 N N . ARG A 1 8 ? 21.375 -0.318 -10.696 1.00 0.00 8 ARG A N 3
ATOM 1161 C CA . ARG A 1 8 ? 20.988 1.054 -11.137 1.00 0.00 8 ARG A CA 3
ATOM 1162 C C . ARG A 1 8 ? 21.163 2.054 -9.991 1.00 0.00 8 ARG A C 3
ATOM 1163 O O . ARG A 1 8 ? 21.464 3.211 -10.204 1.00 0.00 8 ARG A O 3
ATOM 1184 N N . ASN A 1 9 ? 20.977 1.615 -8.777 1.00 0.00 9 ASN A N 3
ATOM 1185 C CA . ASN A 1 9 ? 21.131 2.540 -7.617 1.00 0.00 9 ASN A CA 3
ATOM 1186 C C . ASN A 1 9 ? 22.593 2.969 -7.472 1.00 0.00 9 ASN A C 3
ATOM 1187 O O . ASN A 1 9 ? 22.890 4.057 -7.019 1.00 0.00 9 ASN A O 3
ATOM 1198 N N . GLY A 1 10 ? 23.509 2.122 -7.852 1.00 0.00 10 GLY A N 3
ATOM 1199 C CA . GLY A 1 10 ? 24.950 2.482 -7.735 1.00 0.00 10 GLY A CA 3
ATOM 1200 C C . GLY A 1 10 ? 25.634 1.538 -6.743 1.00 0.00 10 GLY A C 3
ATOM 1201 O O . GLY A 1 10 ? 26.775 1.730 -6.376 1.00 0.00 10 GLY A O 3
ATOM 1205 N N . GLY A 1 11 ? 24.945 0.517 -6.309 1.00 0.00 11 GLY A N 3
ATOM 1206 C CA . GLY A 1 11 ? 25.559 -0.437 -5.342 1.00 0.00 11 GLY A CA 3
ATOM 1207 C C . GLY A 1 11 ? 26.346 -1.502 -6.107 1.00 0.00 11 GLY A C 3
ATOM 1208 O O . GLY A 1 11 ? 26.445 -1.464 -7.317 1.00 0.00 11 GLY A O 3
ATOM 1212 N N . ILE A 1 12 ? 26.905 -2.455 -5.413 1.00 0.00 12 ILE A N 3
ATOM 1213 C CA . ILE A 1 12 ? 27.682 -3.522 -6.105 1.00 0.00 12 ILE A CA 3
ATOM 1214 C C . ILE A 1 12 ? 27.013 -4.881 -5.891 1.00 0.00 12 ILE A C 3
ATOM 1215 O O . ILE A 1 12 ? 26.199 -5.049 -5.005 1.00 0.00 12 ILE A O 3
ATOM 1231 N N . CYS A 1 13 ? 27.344 -5.854 -6.697 1.00 0.00 13 CYS A N 3
ATOM 1232 C CA . CYS A 1 13 ? 26.713 -7.196 -6.531 1.00 0.00 13 CYS A CA 3
ATOM 1233 C C . CYS A 1 13 ? 27.760 -8.219 -6.085 1.00 0.00 13 CYS A C 3
ATOM 1234 O O . CYS A 1 13 ? 28.940 -8.067 -6.329 1.00 0.00 13 CYS A O 3
ATOM 1241 N N . GLN A 1 14 ? 27.330 -9.263 -5.432 1.00 0.00 14 GLN A N 3
ATOM 1242 C CA . GLN A 1 14 ? 28.285 -10.307 -4.964 1.00 0.00 14 GLN A CA 3
ATOM 1243 C C . GLN A 1 14 ? 27.561 -11.649 -4.826 1.00 0.00 14 GLN A C 3
ATOM 1244 O O . GLN A 1 14 ? 26.360 -11.699 -4.647 1.00 0.00 14 GLN A O 3
ATOM 1258 N N . TYR A 1 15 ? 28.277 -12.736 -4.910 1.00 0.00 15 TYR A N 3
ATOM 1259 C CA . TYR A 1 15 ? 27.621 -14.070 -4.787 1.00 0.00 15 TYR A CA 3
ATOM 1260 C C . TYR A 1 15 ? 26.887 -14.178 -3.449 1.00 0.00 15 TYR A C 3
ATOM 1261 O O . TYR A 1 15 ? 25.764 -14.637 -3.380 1.00 0.00 15 TYR A O 3
ATOM 1279 N N . ARG A 1 16 ? 27.513 -13.757 -2.388 1.00 0.00 16 ARG A N 3
ATOM 1280 C CA . ARG A 1 16 ? 26.853 -13.830 -1.053 1.00 0.00 16 ARG A CA 3
ATOM 1281 C C . ARG A 1 16 ? 27.278 -12.643 -0.186 1.00 0.00 16 ARG A C 3
ATOM 1282 O O . ARG A 1 16 ? 28.368 -12.123 -0.317 1.00 0.00 16 ARG A O 3
ATOM 1303 N N . CYS A 1 17 ? 26.424 -12.210 0.702 1.00 0.00 17 CYS A N 3
ATOM 1304 C CA . CYS A 1 17 ? 26.779 -11.057 1.580 1.00 0.00 17 CYS A CA 3
ATOM 1305 C C . CYS A 1 17 ? 26.722 -11.480 3.051 1.00 0.00 17 CYS A C 3
ATOM 1306 O O . CYS A 1 17 ? 25.728 -11.996 3.520 1.00 0.00 17 CYS A O 3
ATOM 1313 N N . ILE A 1 18 ? 27.782 -11.267 3.781 1.00 0.00 18 ILE A N 3
ATOM 1314 C CA . ILE A 1 18 ? 27.786 -11.659 5.220 1.00 0.00 18 ILE A CA 3
ATOM 1315 C C . ILE A 1 18 ? 28.359 -10.526 6.075 1.00 0.00 18 ILE A C 3
ATOM 1316 O O . ILE A 1 18 ? 28.973 -9.605 5.574 1.00 0.00 18 ILE A O 3
ATOM 1332 N N . GLY A 1 19 ? 28.164 -10.587 7.364 1.00 0.00 19 GLY A N 3
ATOM 1333 C CA . GLY A 1 19 ? 28.699 -9.515 8.249 1.00 0.00 19 GLY A CA 3
ATOM 1334 C C . GLY A 1 19 ? 27.684 -8.373 8.340 1.00 0.00 19 GLY A C 3
ATOM 1335 O O . GLY A 1 19 ? 26.558 -8.493 7.902 1.00 0.00 19 GLY A O 3
ATOM 1339 N N . LEU A 1 20 ? 28.077 -7.266 8.907 1.00 0.00 20 LEU A N 3
ATOM 1340 C CA . LEU A 1 20 ? 27.138 -6.114 9.028 1.00 0.00 20 LEU A CA 3
ATOM 1341 C C . LEU A 1 20 ? 26.518 -5.789 7.665 1.00 0.00 20 LEU A C 3
ATOM 1342 O O . LEU A 1 20 ? 25.403 -5.314 7.576 1.00 0.00 20 LEU A O 3
ATOM 1358 N N . ARG A 1 21 ? 27.233 -6.043 6.602 1.00 0.00 21 ARG A N 3
ATOM 1359 C CA . ARG A 1 21 ? 26.686 -5.749 5.245 1.00 0.00 21 ARG A CA 3
ATOM 1360 C C . ARG A 1 21 ? 25.314 -6.409 5.071 1.00 0.00 21 ARG A C 3
ATOM 1361 O O . ARG A 1 21 ? 25.040 -7.452 5.630 1.00 0.00 21 ARG A O 3
ATOM 1382 N N . HIS A 1 22 ? 24.453 -5.810 4.295 1.00 0.00 22 HIS A N 3
ATOM 1383 C CA . HIS A 1 22 ? 23.102 -6.405 4.079 1.00 0.00 22 HIS A CA 3
ATOM 1384 C C . HIS A 1 22 ? 22.741 -6.356 2.593 1.00 0.00 22 HIS A C 3
ATOM 1385 O O . HIS A 1 22 ? 23.359 -5.654 1.818 1.00 0.00 22 HIS A O 3
ATOM 1399 N N . LYS A 1 23 ? 21.749 -7.101 2.185 1.00 0.00 23 LYS A N 3
ATOM 1400 C CA . LYS A 1 23 ? 21.360 -7.096 0.745 1.00 0.00 23 LYS A CA 3
ATOM 1401 C C . LYS A 1 23 ? 19.977 -6.465 0.565 1.00 0.00 23 LYS A C 3
ATOM 1402 O O . LYS A 1 23 ? 18.962 -7.104 0.760 1.00 0.00 23 LYS A O 3
ATOM 1421 N N . ILE A 1 24 ? 19.930 -5.218 0.187 1.00 0.00 24 ILE A N 3
ATOM 1422 C CA . ILE A 1 24 ? 18.612 -4.551 -0.012 1.00 0.00 24 ILE A CA 3
ATOM 1423 C C . ILE A 1 24 ? 17.816 -5.276 -1.095 1.00 0.00 24 ILE A C 3
ATOM 1424 O O . ILE A 1 24 ? 16.632 -5.513 -0.962 1.00 0.00 24 ILE A O 3
ATOM 1440 N N . GLY A 1 25 ? 18.462 -5.632 -2.169 1.00 0.00 25 GLY A N 3
ATOM 1441 C CA . GLY A 1 25 ? 17.750 -6.344 -3.267 1.00 0.00 25 GLY A CA 3
ATOM 1442 C C . GLY A 1 25 ? 18.687 -7.377 -3.898 1.00 0.00 25 GLY A C 3
ATOM 1443 O O . GLY A 1 25 ? 19.784 -7.602 -3.426 1.00 0.00 25 GLY A O 3
ATOM 1447 N N . THR A 1 26 ? 18.265 -8.006 -4.959 1.00 0.00 26 THR A N 3
ATOM 1448 C CA . THR A 1 26 ? 19.134 -9.025 -5.616 1.00 0.00 26 THR A CA 3
ATOM 1449 C C . THR A 1 26 ? 19.653 -8.498 -6.957 1.00 0.00 26 THR A C 3
ATOM 1450 O O . THR A 1 26 ? 18.928 -8.431 -7.931 1.00 0.00 26 THR A O 3
ATOM 1461 N N . CYS A 1 27 ? 20.902 -8.126 -7.017 1.00 0.00 27 CYS A N 3
ATOM 1462 C CA . CYS A 1 27 ? 21.466 -7.610 -8.297 1.00 0.00 27 CYS A CA 3
ATOM 1463 C C . CYS A 1 27 ? 21.256 -8.639 -9.406 1.00 0.00 27 CYS A C 3
ATOM 1464 O O . CYS A 1 27 ? 20.865 -8.314 -10.510 1.00 0.00 27 CYS A O 3
ATOM 1471 N N . GLY A 1 28 ? 21.514 -9.878 -9.112 1.00 0.00 28 GLY A N 3
ATOM 1472 C CA . GLY A 1 28 ? 21.337 -10.949 -10.128 1.00 0.00 28 GLY A CA 3
ATOM 1473 C C . GLY A 1 28 ? 21.031 -12.260 -9.412 1.00 0.00 28 GLY A C 3
ATOM 1474 O O . GLY A 1 28 ? 20.741 -12.280 -8.232 1.00 0.00 28 GLY A O 3
ATOM 1478 N N . SER A 1 29 ? 21.097 -13.355 -10.108 1.00 0.00 29 SER A N 3
ATOM 1479 C CA . SER A 1 29 ? 20.813 -14.660 -9.453 1.00 0.00 29 SER A CA 3
ATOM 1480 C C . SER A 1 29 ? 22.089 -15.219 -8.827 1.00 0.00 29 SER A C 3
ATOM 1481 O O . SER A 1 29 ? 22.065 -15.703 -7.714 1.00 0.00 29 SER A O 3
ATOM 1489 N N . PRO A 1 30 ? 23.172 -15.125 -9.552 1.00 0.00 30 PRO A N 3
ATOM 1490 C CA . PRO A 1 30 ? 24.455 -15.617 -9.031 1.00 0.00 30 PRO A CA 3
ATOM 1491 C C . PRO A 1 30 ? 25.092 -14.546 -8.143 1.00 0.00 30 PRO A C 3
ATOM 1492 O O . PRO A 1 30 ? 26.219 -14.673 -7.709 1.00 0.00 30 PRO A O 3
ATOM 1503 N N . PHE A 1 31 ? 24.373 -13.488 -7.867 1.00 0.00 31 PHE A N 3
ATOM 1504 C CA . PHE A 1 31 ? 24.934 -12.410 -7.001 1.00 0.00 31 PHE A CA 3
ATOM 1505 C C . PHE A 1 31 ? 23.808 -11.683 -6.267 1.00 0.00 31 PHE A C 3
ATOM 1506 O O . PHE A 1 31 ? 22.642 -11.874 -6.548 1.00 0.00 31 PHE A O 3
ATOM 1523 N N . LYS A 1 32 ? 24.155 -10.843 -5.334 1.00 0.00 32 LYS A N 3
ATOM 1524 C CA . LYS A 1 32 ? 23.116 -10.086 -4.583 1.00 0.00 32 LYS A CA 3
ATOM 1525 C C . LYS A 1 32 ? 23.519 -8.616 -4.490 1.00 0.00 32 LYS A C 3
ATOM 1526 O O . LYS A 1 32 ? 24.680 -8.277 -4.583 1.00 0.00 32 LYS A O 3
ATOM 1545 N N . CYS A 1 33 ? 22.573 -7.738 -4.305 1.00 0.00 33 CYS A N 3
ATOM 1546 C CA . CYS A 1 33 ? 22.920 -6.291 -4.210 1.00 0.00 33 CYS A CA 3
ATOM 1547 C C . CYS A 1 33 ? 23.329 -5.938 -2.779 1.00 0.00 33 CYS A C 3
ATOM 1548 O O . CYS A 1 33 ? 22.576 -6.122 -1.843 1.00 0.00 33 CYS A O 3
ATOM 1555 N N . CYS A 1 34 ? 24.520 -5.436 -2.601 1.00 0.00 34 CYS A N 3
ATOM 1556 C CA . CYS A 1 34 ? 24.977 -5.077 -1.228 1.00 0.00 34 CYS A CA 3
ATOM 1557 C C . CYS A 1 34 ? 25.808 -3.791 -1.265 1.00 0.00 34 CYS A C 3
ATOM 1558 O O . CYS A 1 34 ? 26.612 -3.584 -2.152 1.00 0.00 34 CYS A O 3
ATOM 1565 N N . LYS A 1 35 ? 25.622 -2.924 -0.305 1.00 0.00 35 LYS A N 3
ATOM 1566 C CA . LYS A 1 35 ? 26.403 -1.653 -0.284 1.00 0.00 35 LYS A CA 3
ATOM 1567 C C . LYS A 1 35 ? 27.405 -1.671 0.873 1.00 0.00 35 LYS A C 3
ATOM 1568 O O . LYS A 1 35 ? 28.319 -2.479 0.828 1.00 0.00 35 LYS A O 3
ATOM 1588 N N . ASN A 1 1 ? 17.082 -1.428 -4.725 1.00 0.00 1 ASN A N 4
ATOM 1589 C CA . ASN A 1 1 ? 15.597 -1.452 -4.600 1.00 0.00 1 ASN A CA 4
ATOM 1590 C C . ASN A 1 1 ? 15.032 -2.701 -5.284 1.00 0.00 1 ASN A C 4
ATOM 1591 O O . ASN A 1 1 ? 15.410 -3.044 -6.387 1.00 0.00 1 ASN A O 4
ATOM 1604 N N . GLU A 1 2 ? 14.131 -3.386 -4.634 1.00 0.00 2 GLU A N 4
ATOM 1605 C CA . GLU A 1 2 ? 13.543 -4.615 -5.238 1.00 0.00 2 GLU A CA 4
ATOM 1606 C C . GLU A 1 2 ? 12.818 -4.301 -6.555 1.00 0.00 2 GLU A C 4
ATOM 1607 O O . GLU A 1 2 ? 12.923 -5.056 -7.503 1.00 0.00 2 GLU A O 4
ATOM 1619 N N . PRO A 1 3 ? 12.095 -3.206 -6.581 1.00 0.00 3 PRO A N 4
ATOM 1620 C CA . PRO A 1 3 ? 11.350 -2.833 -7.809 1.00 0.00 3 PRO A CA 4
ATOM 1621 C C . PRO A 1 3 ? 12.301 -2.276 -8.873 1.00 0.00 3 PRO A C 4
ATOM 1622 O O . PRO A 1 3 ? 11.893 -1.946 -9.970 1.00 0.00 3 PRO A O 4
ATOM 1633 N N . VAL A 1 4 ? 13.565 -2.172 -8.563 1.00 0.00 4 VAL A N 4
ATOM 1634 C CA . VAL A 1 4 ? 14.537 -1.641 -9.565 1.00 0.00 4 VAL A CA 4
ATOM 1635 C C . VAL A 1 4 ? 15.821 -2.475 -9.546 1.00 0.00 4 VAL A C 4
ATOM 1636 O O . VAL A 1 4 ? 16.006 -3.330 -8.702 1.00 0.00 4 VAL A O 4
ATOM 1649 N N . SER A 1 5 ? 16.711 -2.231 -10.469 1.00 0.00 5 SER A N 4
ATOM 1650 C CA . SER A 1 5 ? 17.983 -3.008 -10.503 1.00 0.00 5 SER A CA 4
ATOM 1651 C C . SER A 1 5 ? 18.959 -2.462 -9.457 1.00 0.00 5 SER A C 4
ATOM 1652 O O . SER A 1 5 ? 19.106 -1.268 -9.295 1.00 0.00 5 SER A O 4
ATOM 1660 N N . CYS A 1 6 ? 19.624 -3.328 -8.744 1.00 0.00 6 CYS A N 4
ATOM 1661 C CA . CYS A 1 6 ? 20.585 -2.858 -7.704 1.00 0.00 6 CYS A CA 4
ATOM 1662 C C . CYS A 1 6 ? 21.706 -2.034 -8.345 1.00 0.00 6 CYS A C 4
ATOM 1663 O O . CYS A 1 6 ? 22.130 -1.028 -7.810 1.00 0.00 6 CYS A O 4
ATOM 1670 N N . ILE A 1 7 ? 22.188 -2.447 -9.484 1.00 0.00 7 ILE A N 4
ATOM 1671 C CA . ILE A 1 7 ? 23.281 -1.675 -10.149 1.00 0.00 7 ILE A CA 4
ATOM 1672 C C . ILE A 1 7 ? 22.780 -0.280 -10.521 1.00 0.00 7 ILE A C 4
ATOM 1673 O O . ILE A 1 7 ? 23.527 0.679 -10.527 1.00 0.00 7 ILE A O 4
ATOM 1689 N N . ARG A 1 8 ? 21.521 -0.162 -10.840 1.00 0.00 8 ARG A N 4
ATOM 1690 C CA . ARG A 1 8 ? 20.971 1.168 -11.221 1.00 0.00 8 ARG A CA 4
ATOM 1691 C C . ARG A 1 8 ? 21.230 2.188 -10.111 1.00 0.00 8 ARG A C 4
ATOM 1692 O O . ARG A 1 8 ? 21.502 3.344 -10.366 1.00 0.00 8 ARG A O 4
ATOM 1713 N N . ASN A 1 9 ? 21.146 1.767 -8.880 1.00 0.00 9 ASN A N 4
ATOM 1714 C CA . ASN A 1 9 ? 21.384 2.710 -7.749 1.00 0.00 9 ASN A CA 4
ATOM 1715 C C . ASN A 1 9 ? 22.884 2.953 -7.567 1.00 0.00 9 ASN A C 4
ATOM 1716 O O . ASN A 1 9 ? 23.296 3.822 -6.823 1.00 0.00 9 ASN A O 4
ATOM 1727 N N . GLY A 1 10 ? 23.706 2.196 -8.242 1.00 0.00 10 GLY A N 4
ATOM 1728 C CA . GLY A 1 10 ? 25.177 2.389 -8.106 1.00 0.00 10 GLY A CA 4
ATOM 1729 C C . GLY A 1 10 ? 25.714 1.475 -7.003 1.00 0.00 10 GLY A C 4
ATOM 1730 O O . GLY A 1 10 ? 26.871 1.541 -6.638 1.00 0.00 10 GLY A O 4
ATOM 1734 N N . GLY A 1 11 ? 24.886 0.619 -6.469 1.00 0.00 11 GLY A N 4
ATOM 1735 C CA . GLY A 1 11 ? 25.356 -0.296 -5.392 1.00 0.00 11 GLY A CA 4
ATOM 1736 C C . GLY A 1 11 ? 26.231 -1.389 -6.007 1.00 0.00 11 GLY A C 4
ATOM 1737 O O . GLY A 1 11 ? 26.565 -1.346 -7.174 1.00 0.00 11 GLY A O 4
ATOM 1741 N N . ILE A 1 12 ? 26.605 -2.370 -5.232 1.00 0.00 12 ILE A N 4
ATOM 1742 C CA . ILE A 1 12 ? 27.457 -3.461 -5.784 1.00 0.00 12 ILE A CA 4
ATOM 1743 C C . ILE A 1 12 ? 26.770 -4.811 -5.598 1.00 0.00 12 ILE A C 4
ATOM 1744 O O . ILE A 1 12 ? 25.782 -4.925 -4.901 1.00 0.00 12 ILE A O 4
ATOM 1760 N N . CYS A 1 13 ? 27.286 -5.837 -6.215 1.00 0.00 13 CYS A N 4
ATOM 1761 C CA . CYS A 1 13 ? 26.658 -7.177 -6.064 1.00 0.00 13 CYS A CA 4
ATOM 1762 C C . CYS A 1 13 ? 27.732 -8.235 -5.813 1.00 0.00 13 CYS A C 4
ATOM 1763 O O . CYS A 1 13 ? 28.879 -8.076 -6.180 1.00 0.00 13 CYS A O 4
ATOM 1770 N N . GLN A 1 14 ? 27.362 -9.313 -5.187 1.00 0.00 14 GLN A N 4
ATOM 1771 C CA . GLN A 1 14 ? 28.345 -10.395 -4.899 1.00 0.00 14 GLN A CA 4
ATOM 1772 C C . GLN A 1 14 ? 27.625 -11.741 -4.798 1.00 0.00 14 GLN A C 4
ATOM 1773 O O . GLN A 1 14 ? 26.443 -11.803 -4.519 1.00 0.00 14 GLN A O 4
ATOM 1787 N N . TYR A 1 15 ? 28.324 -12.821 -5.019 1.00 0.00 15 TYR A N 4
ATOM 1788 C CA . TYR A 1 15 ? 27.673 -14.159 -4.931 1.00 0.00 15 TYR A CA 4
ATOM 1789 C C . TYR A 1 15 ? 26.950 -14.303 -3.590 1.00 0.00 15 TYR A C 4
ATOM 1790 O O . TYR A 1 15 ? 25.905 -14.918 -3.498 1.00 0.00 15 TYR A O 4
ATOM 1808 N N . ARG A 1 16 ? 27.497 -13.734 -2.552 1.00 0.00 16 ARG A N 4
ATOM 1809 C CA . ARG A 1 16 ? 26.841 -13.830 -1.215 1.00 0.00 16 ARG A CA 4
ATOM 1810 C C . ARG A 1 16 ? 27.202 -12.610 -0.363 1.00 0.00 16 ARG A C 4
ATOM 1811 O O . ARG A 1 16 ? 28.112 -11.869 -0.677 1.00 0.00 16 ARG A O 4
ATOM 1832 N N . CYS A 1 17 ? 26.495 -12.395 0.713 1.00 0.00 17 CYS A N 4
ATOM 1833 C CA . CYS A 1 17 ? 26.800 -11.222 1.583 1.00 0.00 17 CYS A CA 4
ATOM 1834 C C . CYS A 1 17 ? 26.720 -11.625 3.058 1.00 0.00 17 CYS A C 4
ATOM 1835 O O . CYS A 1 17 ? 25.742 -12.191 3.504 1.00 0.00 17 CYS A O 4
ATOM 1842 N N . ILE A 1 18 ? 27.741 -11.337 3.817 1.00 0.00 18 ILE A N 4
ATOM 1843 C CA . ILE A 1 18 ? 27.722 -11.704 5.263 1.00 0.00 18 ILE A CA 4
ATOM 1844 C C . ILE A 1 18 ? 28.392 -10.607 6.095 1.00 0.00 18 ILE A C 4
ATOM 1845 O O . ILE A 1 18 ? 29.048 -9.729 5.570 1.00 0.00 18 ILE A O 4
ATOM 1861 N N . GLY A 1 19 ? 28.235 -10.652 7.390 1.00 0.00 19 GLY A N 4
ATOM 1862 C CA . GLY A 1 19 ? 28.866 -9.613 8.252 1.00 0.00 19 GLY A CA 4
ATOM 1863 C C . GLY A 1 19 ? 27.937 -8.402 8.362 1.00 0.00 19 GLY A C 4
ATOM 1864 O O . GLY A 1 19 ? 26.730 -8.525 8.283 1.00 0.00 19 GLY A O 4
ATOM 1868 N N . LEU A 1 20 ? 28.490 -7.234 8.540 1.00 0.00 20 LEU A N 4
ATOM 1869 C CA . LEU A 1 20 ? 27.638 -6.015 8.651 1.00 0.00 20 LEU A CA 4
ATOM 1870 C C . LEU A 1 20 ? 26.961 -5.726 7.310 1.00 0.00 20 LEU A C 4
ATOM 1871 O O . LEU A 1 20 ? 25.977 -5.019 7.237 1.00 0.00 20 LEU A O 4
ATOM 1887 N N . ARG A 1 21 ? 27.489 -6.267 6.246 1.00 0.00 21 ARG A N 4
ATOM 1888 C CA . ARG A 1 21 ? 26.884 -6.023 4.906 1.00 0.00 21 ARG A CA 4
ATOM 1889 C C . ARG A 1 21 ? 25.401 -6.403 4.915 1.00 0.00 21 ARG A C 4
ATOM 1890 O O . ARG A 1 21 ? 24.998 -7.365 5.538 1.00 0.00 21 ARG A O 4
ATOM 1911 N N . HIS A 1 22 ? 24.588 -5.651 4.224 1.00 0.00 22 HIS A N 4
ATOM 1912 C CA . HIS A 1 22 ? 23.131 -5.963 4.185 1.00 0.00 22 HIS A CA 4
ATOM 1913 C C . HIS A 1 22 ? 22.647 -6.026 2.733 1.00 0.00 22 HIS A C 4
ATOM 1914 O O . HIS A 1 22 ? 23.289 -5.520 1.832 1.00 0.00 22 HIS A O 4
ATOM 1928 N N . LYS A 1 23 ? 21.523 -6.645 2.497 1.00 0.00 23 LYS A N 4
ATOM 1929 C CA . LYS A 1 23 ? 21.004 -6.741 1.101 1.00 0.00 23 LYS A CA 4
ATOM 1930 C C . LYS A 1 23 ? 19.601 -6.131 1.012 1.00 0.00 23 LYS A C 4
ATOM 1931 O O . LYS A 1 23 ? 18.709 -6.492 1.753 1.00 0.00 23 LYS A O 4
ATOM 1950 N N . ILE A 1 24 ? 19.400 -5.212 0.108 1.00 0.00 24 ILE A N 4
ATOM 1951 C CA . ILE A 1 24 ? 18.055 -4.582 -0.030 1.00 0.00 24 ILE A CA 4
ATOM 1952 C C . ILE A 1 24 ? 17.288 -5.230 -1.184 1.00 0.00 24 ILE A C 4
ATOM 1953 O O . ILE A 1 24 ? 16.110 -4.994 -1.370 1.00 0.00 24 ILE A O 4
ATOM 1969 N N . GLY A 1 25 ? 17.946 -6.045 -1.963 1.00 0.00 25 GLY A N 4
ATOM 1970 C CA . GLY A 1 25 ? 17.258 -6.706 -3.105 1.00 0.00 25 GLY A CA 4
ATOM 1971 C C . GLY A 1 25 ? 18.203 -7.725 -3.745 1.00 0.00 25 GLY A C 4
ATOM 1972 O O . GLY A 1 25 ? 19.267 -8.006 -3.232 1.00 0.00 25 GLY A O 4
ATOM 1976 N N . THR A 1 26 ? 17.823 -8.280 -4.863 1.00 0.00 26 THR A N 4
ATOM 1977 C CA . THR A 1 26 ? 18.704 -9.280 -5.531 1.00 0.00 26 THR A CA 4
ATOM 1978 C C . THR A 1 26 ? 19.287 -8.694 -6.821 1.00 0.00 26 THR A C 4
ATOM 1979 O O . THR A 1 26 ? 18.603 -8.538 -7.812 1.00 0.00 26 THR A O 4
ATOM 1990 N N . CYS A 1 27 ? 20.551 -8.367 -6.813 1.00 0.00 27 CYS A N 4
ATOM 1991 C CA . CYS A 1 27 ? 21.183 -7.793 -8.036 1.00 0.00 27 CYS A CA 4
ATOM 1992 C C . CYS A 1 27 ? 21.062 -8.777 -9.202 1.00 0.00 27 CYS A C 4
ATOM 1993 O O . CYS A 1 27 ? 20.846 -8.394 -10.334 1.00 0.00 27 CYS A O 4
ATOM 2000 N N . GLY A 1 28 ? 21.196 -10.044 -8.927 1.00 0.00 28 GLY A N 4
ATOM 2001 C CA . GLY A 1 28 ? 21.088 -11.066 -10.007 1.00 0.00 28 GLY A CA 4
ATOM 2002 C C . GLY A 1 28 ? 21.043 -12.454 -9.369 1.00 0.00 28 GLY A C 4
ATOM 2003 O O . GLY A 1 28 ? 20.828 -12.590 -8.181 1.00 0.00 28 GLY A O 4
ATOM 2007 N N . SER A 1 29 ? 21.250 -13.489 -10.135 1.00 0.00 29 SER A N 4
ATOM 2008 C CA . SER A 1 29 ? 21.221 -14.855 -9.545 1.00 0.00 29 SER A CA 4
ATOM 2009 C C . SER A 1 29 ? 22.613 -15.241 -9.041 1.00 0.00 29 SER A C 4
ATOM 2010 O O . SER A 1 29 ? 22.741 -15.799 -7.969 1.00 0.00 29 SER A O 4
ATOM 2018 N N . PRO A 1 30 ? 23.620 -14.916 -9.811 1.00 0.00 30 PRO A N 4
ATOM 2019 C CA . PRO A 1 30 ? 24.997 -15.227 -9.395 1.00 0.00 30 PRO A CA 4
ATOM 2020 C C . PRO A 1 30 ? 25.501 -14.136 -8.446 1.00 0.00 30 PRO A C 4
ATOM 2021 O O . PRO A 1 30 ? 26.663 -14.088 -8.095 1.00 0.00 30 PRO A O 4
ATOM 2032 N N . PHE A 1 31 ? 24.627 -13.253 -8.033 1.00 0.00 31 PHE A N 4
ATOM 2033 C CA . PHE A 1 31 ? 25.048 -12.157 -7.115 1.00 0.00 31 PHE A CA 4
ATOM 2034 C C . PHE A 1 31 ? 23.850 -11.641 -6.312 1.00 0.00 31 PHE A C 4
ATOM 2035 O O . PHE A 1 31 ? 22.716 -11.997 -6.564 1.00 0.00 31 PHE A O 4
ATOM 2052 N N . LYS A 1 32 ? 24.101 -10.786 -5.361 1.00 0.00 32 LYS A N 4
ATOM 2053 C CA . LYS A 1 32 ? 22.995 -10.212 -4.543 1.00 0.00 32 LYS A CA 4
ATOM 2054 C C . LYS A 1 32 ? 23.218 -8.707 -4.382 1.00 0.00 32 LYS A C 4
ATOM 2055 O O . LYS A 1 32 ? 24.321 -8.223 -4.518 1.00 0.00 32 LYS A O 4
ATOM 2074 N N . CYS A 1 33 ? 22.189 -7.961 -4.092 1.00 0.00 33 CYS A N 4
ATOM 2075 C CA . CYS A 1 33 ? 22.373 -6.488 -3.925 1.00 0.00 33 CYS A CA 4
ATOM 2076 C C . CYS A 1 33 ? 22.994 -6.191 -2.559 1.00 0.00 33 CYS A C 4
ATOM 2077 O O . CYS A 1 33 ? 22.446 -6.534 -1.531 1.00 0.00 33 CYS A O 4
ATOM 2084 N N . CYS A 1 34 ? 24.136 -5.557 -2.536 1.00 0.00 34 CYS A N 4
ATOM 2085 C CA . CYS A 1 34 ? 24.782 -5.248 -1.228 1.00 0.00 34 CYS A CA 4
ATOM 2086 C C . CYS A 1 34 ? 25.560 -3.933 -1.316 1.00 0.00 34 CYS A C 4
ATOM 2087 O O . CYS A 1 34 ? 26.046 -3.556 -2.363 1.00 0.00 34 CYS A O 4
ATOM 2094 N N . LYS A 1 35 ? 25.683 -3.233 -0.221 1.00 0.00 35 LYS A N 4
ATOM 2095 C CA . LYS A 1 35 ? 26.429 -1.944 -0.241 1.00 0.00 35 LYS A CA 4
ATOM 2096 C C . LYS A 1 35 ? 27.734 -2.076 0.551 1.00 0.00 35 LYS A C 4
ATOM 2097 O O . LYS A 1 35 ? 28.523 -2.943 0.214 1.00 0.00 35 LYS A O 4
ATOM 2117 N N . ASN A 1 1 ? 11.519 -0.628 -8.326 1.00 0.00 1 ASN A N 5
ATOM 2118 C CA . ASN A 1 1 ? 12.333 -1.868 -8.504 1.00 0.00 1 ASN A CA 5
ATOM 2119 C C . ASN A 1 1 ? 13.472 -1.901 -7.482 1.00 0.00 1 ASN A C 5
ATOM 2120 O O . ASN A 1 1 ? 14.631 -1.997 -7.833 1.00 0.00 1 ASN A O 5
ATOM 2133 N N . GLU A 1 2 ? 13.150 -1.823 -6.221 1.00 0.00 2 GLU A N 5
ATOM 2134 C CA . GLU A 1 2 ? 14.211 -1.853 -5.175 1.00 0.00 2 GLU A CA 5
ATOM 2135 C C . GLU A 1 2 ? 14.848 -3.247 -5.070 1.00 0.00 2 GLU A C 5
ATOM 2136 O O . GLU A 1 2 ? 16.046 -3.359 -4.905 1.00 0.00 2 GLU A O 5
ATOM 2148 N N . PRO A 1 3 ? 14.033 -4.272 -5.158 1.00 0.00 3 PRO A N 5
ATOM 2149 C CA . PRO A 1 3 ? 14.559 -5.654 -5.055 1.00 0.00 3 PRO A CA 5
ATOM 2150 C C . PRO A 1 3 ? 15.243 -6.076 -6.361 1.00 0.00 3 PRO A C 5
ATOM 2151 O O . PRO A 1 3 ? 15.808 -7.147 -6.456 1.00 0.00 3 PRO A O 5
ATOM 2162 N N . VAL A 1 4 ? 15.206 -5.241 -7.362 1.00 0.00 4 VAL A N 5
ATOM 2163 C CA . VAL A 1 4 ? 15.866 -5.597 -8.654 1.00 0.00 4 VAL A CA 5
ATOM 2164 C C . VAL A 1 4 ? 16.647 -4.398 -9.193 1.00 0.00 4 VAL A C 5
ATOM 2165 O O . VAL A 1 4 ? 16.559 -3.301 -8.677 1.00 0.00 4 VAL A O 5
ATOM 2178 N N . SER A 1 5 ? 17.414 -4.603 -10.226 1.00 0.00 5 SER A N 5
ATOM 2179 C CA . SER A 1 5 ? 18.209 -3.481 -10.804 1.00 0.00 5 SER A CA 5
ATOM 2180 C C . SER A 1 5 ? 19.086 -2.843 -9.721 1.00 0.00 5 SER A C 5
ATOM 2181 O O . SER A 1 5 ? 19.038 -1.650 -9.493 1.00 0.00 5 SER A O 5
ATOM 2189 N N . CYS A 1 6 ? 19.884 -3.628 -9.051 1.00 0.00 6 CYS A N 5
ATOM 2190 C CA . CYS A 1 6 ? 20.760 -3.064 -7.984 1.00 0.00 6 CYS A CA 5
ATOM 2191 C C . CYS A 1 6 ? 21.766 -2.081 -8.588 1.00 0.00 6 CYS A C 5
ATOM 2192 O O . CYS A 1 6 ? 22.056 -1.047 -8.020 1.00 0.00 6 CYS A O 5
ATOM 2199 N N . ILE A 1 7 ? 22.298 -2.395 -9.737 1.00 0.00 7 ILE A N 5
ATOM 2200 C CA . ILE A 1 7 ? 23.284 -1.478 -10.376 1.00 0.00 7 ILE A CA 5
ATOM 2201 C C . ILE A 1 7 ? 22.672 -0.087 -10.561 1.00 0.00 7 ILE A C 5
ATOM 2202 O O . ILE A 1 7 ? 23.363 0.911 -10.553 1.00 0.00 7 ILE A O 5
ATOM 2218 N N . ARG A 1 8 ? 21.379 -0.014 -10.724 1.00 0.00 8 ARG A N 5
ATOM 2219 C CA . ARG A 1 8 ? 20.724 1.314 -10.907 1.00 0.00 8 ARG A CA 5
ATOM 2220 C C . ARG A 1 8 ? 20.909 2.173 -9.653 1.00 0.00 8 ARG A C 5
ATOM 2221 O O . ARG A 1 8 ? 21.180 3.355 -9.731 1.00 0.00 8 ARG A O 5
ATOM 2242 N N . ASN A 1 9 ? 20.766 1.586 -8.498 1.00 0.00 9 ASN A N 5
ATOM 2243 C CA . ASN A 1 9 ? 20.933 2.365 -7.236 1.00 0.00 9 ASN A CA 5
ATOM 2244 C C . ASN A 1 9 ? 22.385 2.831 -7.091 1.00 0.00 9 ASN A C 5
ATOM 2245 O O . ASN A 1 9 ? 22.667 3.829 -6.458 1.00 0.00 9 ASN A O 5
ATOM 2256 N N . GLY A 1 10 ? 23.307 2.116 -7.674 1.00 0.00 10 GLY A N 5
ATOM 2257 C CA . GLY A 1 10 ? 24.739 2.518 -7.572 1.00 0.00 10 GLY A CA 5
ATOM 2258 C C . GLY A 1 10 ? 25.472 1.573 -6.618 1.00 0.00 10 GLY A C 5
ATOM 2259 O O . GLY A 1 10 ? 26.554 1.866 -6.151 1.00 0.00 10 GLY A O 5
ATOM 2263 N N . GLY A 1 11 ? 24.893 0.440 -6.323 1.00 0.00 11 GLY A N 5
ATOM 2264 C CA . GLY A 1 11 ? 25.561 -0.519 -5.398 1.00 0.00 11 GLY A CA 5
ATOM 2265 C C . GLY A 1 11 ? 26.328 -1.565 -6.209 1.00 0.00 11 GLY A C 5
ATOM 2266 O O . GLY A 1 11 ? 26.387 -1.505 -7.421 1.00 0.00 11 GLY A O 5
ATOM 2270 N N . ILE A 1 12 ? 26.915 -2.526 -5.549 1.00 0.00 12 ILE A N 5
ATOM 2271 C CA . ILE A 1 12 ? 27.674 -3.578 -6.282 1.00 0.00 12 ILE A CA 5
ATOM 2272 C C . ILE A 1 12 ? 27.064 -4.952 -6.005 1.00 0.00 12 ILE A C 5
ATOM 2273 O O . ILE A 1 12 ? 26.490 -5.187 -4.960 1.00 0.00 12 ILE A O 5
ATOM 2289 N N . CYS A 1 13 ? 27.178 -5.863 -6.932 1.00 0.00 13 CYS A N 5
ATOM 2290 C CA . CYS A 1 13 ? 26.595 -7.219 -6.712 1.00 0.00 13 CYS A CA 5
ATOM 2291 C C . CYS A 1 13 ? 27.697 -8.205 -6.323 1.00 0.00 13 CYS A C 5
ATOM 2292 O O . CYS A 1 13 ? 28.847 -8.043 -6.678 1.00 0.00 13 CYS A O 5
ATOM 2299 N N . GLN A 1 14 ? 27.349 -9.232 -5.599 1.00 0.00 14 GLN A N 5
ATOM 2300 C CA . GLN A 1 14 ? 28.367 -10.243 -5.186 1.00 0.00 14 GLN A CA 5
ATOM 2301 C C . GLN A 1 14 ? 27.688 -11.591 -4.935 1.00 0.00 14 GLN A C 5
ATOM 2302 O O . GLN A 1 14 ? 26.516 -11.657 -4.624 1.00 0.00 14 GLN A O 5
ATOM 2316 N N . TYR A 1 15 ? 28.413 -12.665 -5.072 1.00 0.00 15 TYR A N 5
ATOM 2317 C CA . TYR A 1 15 ? 27.808 -14.011 -4.849 1.00 0.00 15 TYR A CA 5
ATOM 2318 C C . TYR A 1 15 ? 27.160 -14.092 -3.465 1.00 0.00 15 TYR A C 5
ATOM 2319 O O . TYR A 1 15 ? 26.153 -14.744 -3.276 1.00 0.00 15 TYR A O 5
ATOM 2337 N N . ARG A 1 16 ? 27.732 -13.438 -2.494 1.00 0.00 16 ARG A N 5
ATOM 2338 C CA . ARG A 1 16 ? 27.152 -13.480 -1.121 1.00 0.00 16 ARG A CA 5
ATOM 2339 C C . ARG A 1 16 ? 27.595 -12.250 -0.321 1.00 0.00 16 ARG A C 5
ATOM 2340 O O . ARG A 1 16 ? 28.523 -11.560 -0.691 1.00 0.00 16 ARG A O 5
ATOM 2361 N N . CYS A 1 17 ? 26.938 -11.973 0.771 1.00 0.00 17 CYS A N 5
ATOM 2362 C CA . CYS A 1 17 ? 27.321 -10.788 1.594 1.00 0.00 17 CYS A CA 5
ATOM 2363 C C . CYS A 1 17 ? 27.395 -11.175 3.074 1.00 0.00 17 CYS A C 5
ATOM 2364 O O . CYS A 1 17 ? 26.470 -11.741 3.623 1.00 0.00 17 CYS A O 5
ATOM 2371 N N . ILE A 1 18 ? 28.488 -10.878 3.723 1.00 0.00 18 ILE A N 5
ATOM 2372 C CA . ILE A 1 18 ? 28.617 -11.233 5.167 1.00 0.00 18 ILE A CA 5
ATOM 2373 C C . ILE A 1 18 ? 27.509 -10.560 5.981 1.00 0.00 18 ILE A C 5
ATOM 2374 O O . ILE A 1 18 ? 26.891 -9.610 5.540 1.00 0.00 18 ILE A O 5
ATOM 2390 N N . GLY A 1 19 ? 27.252 -11.046 7.164 1.00 0.00 19 GLY A N 5
ATOM 2391 C CA . GLY A 1 19 ? 26.183 -10.436 8.004 1.00 0.00 19 GLY A CA 5
ATOM 2392 C C . GLY A 1 19 ? 26.439 -8.935 8.145 1.00 0.00 19 GLY A C 5
ATOM 2393 O O . GLY A 1 19 ? 25.520 -8.141 8.191 1.00 0.00 19 GLY A O 5
ATOM 2397 N N . LEU A 1 20 ? 27.679 -8.540 8.217 1.00 0.00 20 LEU A N 5
ATOM 2398 C CA . LEU A 1 20 ? 27.994 -7.090 8.358 1.00 0.00 20 LEU A CA 5
ATOM 2399 C C . LEU A 1 20 ? 27.409 -6.299 7.184 1.00 0.00 20 LEU A C 5
ATOM 2400 O O . LEU A 1 20 ? 27.082 -5.136 7.311 1.00 0.00 20 LEU A O 5
ATOM 2416 N N . ARG A 1 21 ? 27.275 -6.917 6.042 1.00 0.00 21 ARG A N 5
ATOM 2417 C CA . ARG A 1 21 ? 26.712 -6.191 4.866 1.00 0.00 21 ARG A CA 5
ATOM 2418 C C . ARG A 1 21 ? 25.285 -6.661 4.580 1.00 0.00 21 ARG A C 5
ATOM 2419 O O . ARG A 1 21 ? 25.016 -7.842 4.487 1.00 0.00 21 ARG A O 5
ATOM 2440 N N . HIS A 1 22 ? 24.371 -5.742 4.432 1.00 0.00 22 HIS A N 5
ATOM 2441 C CA . HIS A 1 22 ? 22.962 -6.132 4.143 1.00 0.00 22 HIS A CA 5
ATOM 2442 C C . HIS A 1 22 ? 22.639 -5.842 2.677 1.00 0.00 22 HIS A C 5
ATOM 2443 O O . HIS A 1 22 ? 23.238 -4.983 2.060 1.00 0.00 22 HIS A O 5
ATOM 2457 N N . LYS A 1 23 ? 21.705 -6.552 2.108 1.00 0.00 23 LYS A N 5
ATOM 2458 C CA . LYS A 1 23 ? 21.361 -6.307 0.679 1.00 0.00 23 LYS A CA 5
ATOM 2459 C C . LYS A 1 23 ? 19.902 -5.869 0.545 1.00 0.00 23 LYS A C 5
ATOM 2460 O O . LYS A 1 23 ? 18.995 -6.543 0.993 1.00 0.00 23 LYS A O 5
ATOM 2479 N N . ILE A 1 24 ? 19.667 -4.743 -0.072 1.00 0.00 24 ILE A N 5
ATOM 2480 C CA . ILE A 1 24 ? 18.265 -4.267 -0.240 1.00 0.00 24 ILE A CA 5
ATOM 2481 C C . ILE A 1 24 ? 17.515 -5.191 -1.202 1.00 0.00 24 ILE A C 5
ATOM 2482 O O . ILE A 1 24 ? 16.335 -5.438 -1.054 1.00 0.00 24 ILE A O 5
ATOM 2498 N N . GLY A 1 25 ? 18.199 -5.702 -2.188 1.00 0.00 25 GLY A N 5
ATOM 2499 C CA . GLY A 1 25 ? 17.538 -6.611 -3.166 1.00 0.00 25 GLY A CA 5
ATOM 2500 C C . GLY A 1 25 ? 18.572 -7.582 -3.736 1.00 0.00 25 GLY A C 5
ATOM 2501 O O . GLY A 1 25 ? 19.683 -7.679 -3.251 1.00 0.00 25 GLY A O 5
ATOM 2505 N N . THR A 1 26 ? 18.217 -8.305 -4.760 1.00 0.00 26 THR A N 5
ATOM 2506 C CA . THR A 1 26 ? 19.183 -9.270 -5.359 1.00 0.00 26 THR A CA 5
ATOM 2507 C C . THR A 1 26 ? 19.611 -8.801 -6.752 1.00 0.00 26 THR A C 5
ATOM 2508 O O . THR A 1 26 ? 18.897 -8.969 -7.721 1.00 0.00 26 THR A O 5
ATOM 2519 N N . CYS A 1 27 ? 20.775 -8.222 -6.860 1.00 0.00 27 CYS A N 5
ATOM 2520 C CA . CYS A 1 27 ? 21.253 -7.751 -8.191 1.00 0.00 27 CYS A CA 5
ATOM 2521 C C . CYS A 1 27 ? 20.984 -8.823 -9.247 1.00 0.00 27 CYS A C 5
ATOM 2522 O O . CYS A 1 27 ? 20.401 -8.567 -10.281 1.00 0.00 27 CYS A O 5
ATOM 2529 N N . GLY A 1 28 ? 21.401 -10.027 -8.982 1.00 0.00 28 GLY A N 5
ATOM 2530 C CA . GLY A 1 28 ? 21.175 -11.138 -9.947 1.00 0.00 28 GLY A CA 5
ATOM 2531 C C . GLY A 1 28 ? 20.938 -12.426 -9.160 1.00 0.00 28 GLY A C 5
ATOM 2532 O O . GLY A 1 28 ? 20.690 -12.393 -7.971 1.00 0.00 28 GLY A O 5
ATOM 2536 N N . SER A 1 29 ? 21.015 -13.562 -9.795 1.00 0.00 29 SER A N 5
ATOM 2537 C CA . SER A 1 29 ? 20.795 -14.828 -9.045 1.00 0.00 29 SER A CA 5
ATOM 2538 C C . SER A 1 29 ? 22.113 -15.321 -8.450 1.00 0.00 29 SER A C 5
ATOM 2539 O O . SER A 1 29 ? 22.159 -15.713 -7.301 1.00 0.00 29 SER A O 5
ATOM 2547 N N . PRO A 1 30 ? 23.153 -15.276 -9.240 1.00 0.00 30 PRO A N 5
ATOM 2548 C CA . PRO A 1 30 ? 24.471 -15.713 -8.752 1.00 0.00 30 PRO A CA 5
ATOM 2549 C C . PRO A 1 30 ? 25.122 -14.599 -7.926 1.00 0.00 30 PRO A C 5
ATOM 2550 O O . PRO A 1 30 ? 26.268 -14.692 -7.534 1.00 0.00 30 PRO A O 5
ATOM 2561 N N . PHE A 1 31 ? 24.393 -13.547 -7.649 1.00 0.00 31 PHE A N 5
ATOM 2562 C CA . PHE A 1 31 ? 24.969 -12.434 -6.837 1.00 0.00 31 PHE A CA 5
ATOM 2563 C C . PHE A 1 31 ? 23.870 -11.751 -6.018 1.00 0.00 31 PHE A C 5
ATOM 2564 O O . PHE A 1 31 ? 22.695 -11.993 -6.211 1.00 0.00 31 PHE A O 5
ATOM 2581 N N . LYS A 1 32 ? 24.248 -10.886 -5.118 1.00 0.00 32 LYS A N 5
ATOM 2582 C CA . LYS A 1 32 ? 23.235 -10.166 -4.293 1.00 0.00 32 LYS A CA 5
ATOM 2583 C C . LYS A 1 32 ? 23.545 -8.665 -4.297 1.00 0.00 32 LYS A C 5
ATOM 2584 O O . LYS A 1 32 ? 24.655 -8.255 -4.573 1.00 0.00 32 LYS A O 5
ATOM 2603 N N . CYS A 1 33 ? 22.578 -7.841 -3.999 1.00 0.00 33 CYS A N 5
ATOM 2604 C CA . CYS A 1 33 ? 22.834 -6.370 -3.995 1.00 0.00 33 CYS A CA 5
ATOM 2605 C C . CYS A 1 33 ? 23.421 -5.934 -2.650 1.00 0.00 33 CYS A C 5
ATOM 2606 O O . CYS A 1 33 ? 22.777 -6.026 -1.625 1.00 0.00 33 CYS A O 5
ATOM 2613 N N . CYS A 1 34 ? 24.634 -5.452 -2.644 1.00 0.00 34 CYS A N 5
ATOM 2614 C CA . CYS A 1 34 ? 25.248 -5.006 -1.359 1.00 0.00 34 CYS A CA 5
ATOM 2615 C C . CYS A 1 34 ? 26.098 -3.755 -1.589 1.00 0.00 34 CYS A C 5
ATOM 2616 O O . CYS A 1 34 ? 26.915 -3.701 -2.488 1.00 0.00 34 CYS A O 5
ATOM 2623 N N . LYS A 1 35 ? 25.912 -2.745 -0.785 1.00 0.00 35 LYS A N 5
ATOM 2624 C CA . LYS A 1 35 ? 26.706 -1.495 -0.960 1.00 0.00 35 LYS A CA 5
ATOM 2625 C C . LYS A 1 35 ? 28.143 -1.707 -0.474 1.00 0.00 35 LYS A C 5
ATOM 2626 O O . LYS A 1 35 ? 28.927 -2.260 -1.227 1.00 0.00 35 LYS A O 5
ATOM 2646 N N . ASN A 1 1 ? 14.421 -8.626 -4.101 1.00 0.00 1 ASN A N 6
ATOM 2647 C CA . ASN A 1 1 ? 13.935 -7.610 -5.078 1.00 0.00 1 ASN A CA 6
ATOM 2648 C C . ASN A 1 1 ? 13.198 -8.300 -6.228 1.00 0.00 1 ASN A C 6
ATOM 2649 O O . ASN A 1 1 ? 13.788 -9.012 -7.017 1.00 0.00 1 ASN A O 6
ATOM 2662 N N . GLU A 1 2 ? 11.912 -8.101 -6.329 1.00 0.00 2 GLU A N 6
ATOM 2663 C CA . GLU A 1 2 ? 11.143 -8.751 -7.427 1.00 0.00 2 GLU A CA 6
ATOM 2664 C C . GLU A 1 2 ? 11.647 -8.289 -8.802 1.00 0.00 2 GLU A C 6
ATOM 2665 O O . GLU A 1 2 ? 11.786 -9.094 -9.702 1.00 0.00 2 GLU A O 6
ATOM 2677 N N . PRO A 1 3 ? 11.899 -7.010 -8.933 1.00 0.00 3 PRO A N 6
ATOM 2678 C CA . PRO A 1 3 ? 12.381 -6.470 -10.226 1.00 0.00 3 PRO A CA 6
ATOM 2679 C C . PRO A 1 3 ? 13.860 -6.807 -10.434 1.00 0.00 3 PRO A C 6
ATOM 2680 O O . PRO A 1 3 ? 14.422 -6.535 -11.476 1.00 0.00 3 PRO A O 6
ATOM 2691 N N . VAL A 1 4 ? 14.489 -7.396 -9.450 1.00 0.00 4 VAL A N 6
ATOM 2692 C CA . VAL A 1 4 ? 15.934 -7.755 -9.577 1.00 0.00 4 VAL A CA 6
ATOM 2693 C C . VAL A 1 4 ? 16.698 -6.663 -10.327 1.00 0.00 4 VAL A C 6
ATOM 2694 O O . VAL A 1 4 ? 16.250 -5.540 -10.441 1.00 0.00 4 VAL A O 6
ATOM 2707 N N . SER A 1 5 ? 17.853 -6.990 -10.831 1.00 0.00 5 SER A N 6
ATOM 2708 C CA . SER A 1 5 ? 18.665 -5.982 -11.573 1.00 0.00 5 SER A CA 6
ATOM 2709 C C . SER A 1 5 ? 19.024 -4.809 -10.658 1.00 0.00 5 SER A C 6
ATOM 2710 O O . SER A 1 5 ? 18.868 -3.659 -11.015 1.00 0.00 5 SER A O 6
ATOM 2718 N N . CYS A 1 6 ? 19.505 -5.095 -9.478 1.00 0.00 6 CYS A N 6
ATOM 2719 C CA . CYS A 1 6 ? 19.877 -4.001 -8.534 1.00 0.00 6 CYS A CA 6
ATOM 2720 C C . CYS A 1 6 ? 21.204 -3.364 -8.955 1.00 0.00 6 CYS A C 6
ATOM 2721 O O . CYS A 1 6 ? 22.227 -4.017 -9.013 1.00 0.00 6 CYS A O 6
ATOM 2728 N N . ILE A 1 7 ? 21.197 -2.090 -9.240 1.00 0.00 7 ILE A N 6
ATOM 2729 C CA . ILE A 1 7 ? 22.462 -1.411 -9.648 1.00 0.00 7 ILE A CA 6
ATOM 2730 C C . ILE A 1 7 ? 22.239 0.097 -9.813 1.00 0.00 7 ILE A C 6
ATOM 2731 O O . ILE A 1 7 ? 23.143 0.887 -9.628 1.00 0.00 7 ILE A O 6
ATOM 2747 N N . ARG A 1 8 ? 21.044 0.509 -10.147 1.00 0.00 8 ARG A N 6
ATOM 2748 C CA . ARG A 1 8 ? 20.781 1.968 -10.305 1.00 0.00 8 ARG A CA 6
ATOM 2749 C C . ARG A 1 8 ? 21.130 2.693 -9.005 1.00 0.00 8 ARG A C 6
ATOM 2750 O O . ARG A 1 8 ? 21.528 3.841 -9.004 1.00 0.00 8 ARG A O 6
ATOM 2771 N N . ASN A 1 9 ? 20.978 2.022 -7.899 1.00 0.00 9 ASN A N 6
ATOM 2772 C CA . ASN A 1 9 ? 21.294 2.650 -6.585 1.00 0.00 9 ASN A CA 6
ATOM 2773 C C . ASN A 1 9 ? 22.794 2.938 -6.479 1.00 0.00 9 ASN A C 6
ATOM 2774 O O . ASN A 1 9 ? 23.214 3.862 -5.809 1.00 0.00 9 ASN A O 6
ATOM 2785 N N . GLY A 1 10 ? 23.604 2.154 -7.133 1.00 0.00 10 GLY A N 6
ATOM 2786 C CA . GLY A 1 10 ? 25.075 2.379 -7.069 1.00 0.00 10 GLY A CA 6
ATOM 2787 C C . GLY A 1 10 ? 25.721 1.286 -6.215 1.00 0.00 10 GLY A C 6
ATOM 2788 O O . GLY A 1 10 ? 26.885 1.359 -5.872 1.00 0.00 10 GLY A O 6
ATOM 2792 N N . GLY A 1 11 ? 24.973 0.274 -5.866 1.00 0.00 11 GLY A N 6
ATOM 2793 C CA . GLY A 1 11 ? 25.543 -0.822 -5.033 1.00 0.00 11 GLY A CA 6
ATOM 2794 C C . GLY A 1 11 ? 26.265 -1.826 -5.933 1.00 0.00 11 GLY A C 6
ATOM 2795 O O . GLY A 1 11 ? 26.183 -1.761 -7.143 1.00 0.00 11 GLY A O 6
ATOM 2799 N N . ILE A 1 12 ? 26.974 -2.753 -5.351 1.00 0.00 12 ILE A N 6
ATOM 2800 C CA . ILE A 1 12 ? 27.702 -3.762 -6.172 1.00 0.00 12 ILE A CA 6
ATOM 2801 C C . ILE A 1 12 ? 27.074 -5.144 -5.988 1.00 0.00 12 ILE A C 6
ATOM 2802 O O . ILE A 1 12 ? 26.353 -5.386 -5.040 1.00 0.00 12 ILE A O 6
ATOM 2818 N N . CYS A 1 13 ? 27.339 -6.054 -6.884 1.00 0.00 13 CYS A N 6
ATOM 2819 C CA . CYS A 1 13 ? 26.748 -7.417 -6.747 1.00 0.00 13 CYS A CA 6
ATOM 2820 C C . CYS A 1 13 ? 27.814 -8.401 -6.259 1.00 0.00 13 CYS A C 6
ATOM 2821 O O . CYS A 1 13 ? 28.995 -8.211 -6.471 1.00 0.00 13 CYS A O 6
ATOM 2828 N N . GLN A 1 14 ? 27.401 -9.454 -5.612 1.00 0.00 14 GLN A N 6
ATOM 2829 C CA . GLN A 1 14 ? 28.380 -10.461 -5.107 1.00 0.00 14 GLN A CA 6
ATOM 2830 C C . GLN A 1 14 ? 27.690 -11.819 -4.963 1.00 0.00 14 GLN A C 6
ATOM 2831 O O . GLN A 1 14 ? 26.495 -11.896 -4.774 1.00 0.00 14 GLN A O 6
ATOM 2845 N N . TYR A 1 15 ? 28.426 -12.890 -5.055 1.00 0.00 15 TYR A N 6
ATOM 2846 C CA . TYR A 1 15 ? 27.792 -14.236 -4.928 1.00 0.00 15 TYR A CA 6
ATOM 2847 C C . TYR A 1 15 ? 27.099 -14.372 -3.571 1.00 0.00 15 TYR A C 6
ATOM 2848 O O . TYR A 1 15 ? 26.026 -14.935 -3.465 1.00 0.00 15 TYR A O 6
ATOM 2866 N N . ARG A 1 16 ? 27.700 -13.863 -2.535 1.00 0.00 16 ARG A N 6
ATOM 2867 C CA . ARG A 1 16 ? 27.075 -13.963 -1.183 1.00 0.00 16 ARG A CA 6
ATOM 2868 C C . ARG A 1 16 ? 27.369 -12.700 -0.365 1.00 0.00 16 ARG A C 6
ATOM 2869 O O . ARG A 1 16 ? 28.414 -12.092 -0.496 1.00 0.00 16 ARG A O 6
ATOM 2890 N N . CYS A 1 17 ? 26.453 -12.300 0.476 1.00 0.00 17 CYS A N 6
ATOM 2891 C CA . CYS A 1 17 ? 26.673 -11.076 1.300 1.00 0.00 17 CYS A CA 6
ATOM 2892 C C . CYS A 1 17 ? 26.893 -11.452 2.768 1.00 0.00 17 CYS A C 6
ATOM 2893 O O . CYS A 1 17 ? 26.471 -12.498 3.221 1.00 0.00 17 CYS A O 6
ATOM 2900 N N . ILE A 1 18 ? 27.549 -10.605 3.516 1.00 0.00 18 ILE A N 6
ATOM 2901 C CA . ILE A 1 18 ? 27.794 -10.912 4.955 1.00 0.00 18 ILE A CA 6
ATOM 2902 C C . ILE A 1 18 ? 26.968 -9.977 5.843 1.00 0.00 18 ILE A C 6
ATOM 2903 O O . ILE A 1 18 ? 26.489 -8.951 5.403 1.00 0.00 18 ILE A O 6
ATOM 2919 N N . GLY A 1 19 ? 26.796 -10.322 7.089 1.00 0.00 19 GLY A N 6
ATOM 2920 C CA . GLY A 1 19 ? 25.999 -9.453 8.002 1.00 0.00 19 GLY A CA 6
ATOM 2921 C C . GLY A 1 19 ? 26.545 -8.024 7.958 1.00 0.00 19 GLY A C 6
ATOM 2922 O O . GLY A 1 19 ? 25.802 -7.064 8.022 1.00 0.00 19 GLY A O 6
ATOM 2926 N N . LEU A 1 20 ? 27.836 -7.873 7.848 1.00 0.00 20 LEU A N 6
ATOM 2927 C CA . LEU A 1 20 ? 28.422 -6.502 7.800 1.00 0.00 20 LEU A CA 6
ATOM 2928 C C . LEU A 1 20 ? 27.798 -5.701 6.654 1.00 0.00 20 LEU A C 6
ATOM 2929 O O . LEU A 1 20 ? 27.590 -4.508 6.758 1.00 0.00 20 LEU A O 6
ATOM 2945 N N . ARG A 1 21 ? 27.494 -6.348 5.562 1.00 0.00 21 ARG A N 6
ATOM 2946 C CA . ARG A 1 21 ? 26.882 -5.627 4.410 1.00 0.00 21 ARG A CA 6
ATOM 2947 C C . ARG A 1 21 ? 25.369 -5.869 4.380 1.00 0.00 21 ARG A C 6
ATOM 2948 O O . ARG A 1 21 ? 24.909 -6.992 4.439 1.00 0.00 21 ARG A O 6
ATOM 2969 N N . HIS A 1 22 ? 24.595 -4.822 4.290 1.00 0.00 22 HIS A N 6
ATOM 2970 C CA . HIS A 1 22 ? 23.113 -4.990 4.262 1.00 0.00 22 HIS A CA 6
ATOM 2971 C C . HIS A 1 22 ? 22.628 -5.193 2.822 1.00 0.00 22 HIS A C 6
ATOM 2972 O O . HIS A 1 22 ? 22.896 -4.393 1.948 1.00 0.00 22 HIS A O 6
ATOM 2986 N N . LYS A 1 23 ? 21.916 -6.259 2.571 1.00 0.00 23 LYS A N 6
ATOM 2987 C CA . LYS A 1 23 ? 21.413 -6.513 1.190 1.00 0.00 23 LYS A CA 6
ATOM 2988 C C . LYS A 1 23 ? 19.965 -6.033 1.060 1.00 0.00 23 LYS A C 6
ATOM 2989 O O . LYS A 1 23 ? 19.075 -6.528 1.723 1.00 0.00 23 LYS A O 6
ATOM 3008 N N . ILE A 1 24 ? 19.721 -5.072 0.212 1.00 0.00 24 ILE A N 6
ATOM 3009 C CA . ILE A 1 24 ? 18.328 -4.564 0.045 1.00 0.00 24 ILE A CA 6
ATOM 3010 C C . ILE A 1 24 ? 17.665 -5.220 -1.169 1.00 0.00 24 ILE A C 6
ATOM 3011 O O . ILE A 1 24 ? 16.528 -4.942 -1.491 1.00 0.00 24 ILE A O 6
ATOM 3027 N N . GLY A 1 25 ? 18.367 -6.087 -1.846 1.00 0.00 25 GLY A N 6
ATOM 3028 C CA . GLY A 1 25 ? 17.771 -6.755 -3.038 1.00 0.00 25 GLY A CA 6
ATOM 3029 C C . GLY A 1 25 ? 18.790 -7.720 -3.648 1.00 0.00 25 GLY A C 6
ATOM 3030 O O . GLY A 1 25 ? 19.842 -7.962 -3.091 1.00 0.00 25 GLY A O 6
ATOM 3034 N N . THR A 1 26 ? 18.484 -8.274 -4.789 1.00 0.00 26 THR A N 6
ATOM 3035 C CA . THR A 1 26 ? 19.433 -9.225 -5.435 1.00 0.00 26 THR A CA 6
ATOM 3036 C C . THR A 1 26 ? 19.859 -8.697 -6.809 1.00 0.00 26 THR A C 6
ATOM 3037 O O . THR A 1 26 ? 19.073 -8.640 -7.732 1.00 0.00 26 THR A O 6
ATOM 3048 N N . CYS A 1 27 ? 21.100 -8.314 -6.951 1.00 0.00 27 CYS A N 6
ATOM 3049 C CA . CYS A 1 27 ? 21.574 -7.795 -8.266 1.00 0.00 27 CYS A CA 6
ATOM 3050 C C . CYS A 1 27 ? 21.264 -8.810 -9.365 1.00 0.00 27 CYS A C 6
ATOM 3051 O O . CYS A 1 27 ? 20.645 -8.500 -10.363 1.00 0.00 27 CYS A O 6
ATOM 3058 N N . GLY A 1 28 ? 21.688 -10.024 -9.176 1.00 0.00 28 GLY A N 6
ATOM 3059 C CA . GLY A 1 28 ? 21.421 -11.081 -10.189 1.00 0.00 28 GLY A CA 6
ATOM 3060 C C . GLY A 1 28 ? 21.124 -12.392 -9.461 1.00 0.00 28 GLY A C 6
ATOM 3061 O O . GLY A 1 28 ? 20.878 -12.403 -8.272 1.00 0.00 28 GLY A O 6
ATOM 3065 N N . SER A 1 29 ? 21.150 -13.497 -10.152 1.00 0.00 29 SER A N 6
ATOM 3066 C CA . SER A 1 29 ? 20.874 -14.790 -9.472 1.00 0.00 29 SER A CA 6
ATOM 3067 C C . SER A 1 29 ? 22.166 -15.360 -8.885 1.00 0.00 29 SER A C 6
ATOM 3068 O O . SER A 1 29 ? 22.168 -15.852 -7.775 1.00 0.00 29 SER A O 6
ATOM 3076 N N . PRO A 1 30 ? 23.235 -15.264 -9.635 1.00 0.00 30 PRO A N 6
ATOM 3077 C CA . PRO A 1 30 ? 24.529 -15.764 -9.143 1.00 0.00 30 PRO A CA 6
ATOM 3078 C C . PRO A 1 30 ? 25.173 -14.717 -8.230 1.00 0.00 30 PRO A C 6
ATOM 3079 O O . PRO A 1 30 ? 26.304 -14.855 -7.813 1.00 0.00 30 PRO A O 6
ATOM 3090 N N . PHE A 1 31 ? 24.456 -13.670 -7.915 1.00 0.00 31 PHE A N 6
ATOM 3091 C CA . PHE A 1 31 ? 25.031 -12.618 -7.025 1.00 0.00 31 PHE A CA 6
ATOM 3092 C C . PHE A 1 31 ? 23.919 -11.910 -6.246 1.00 0.00 31 PHE A C 6
ATOM 3093 O O . PHE A 1 31 ? 22.746 -12.095 -6.504 1.00 0.00 31 PHE A O 6
ATOM 3110 N N . LYS A 1 32 ? 24.286 -11.092 -5.300 1.00 0.00 32 LYS A N 6
ATOM 3111 C CA . LYS A 1 32 ? 23.268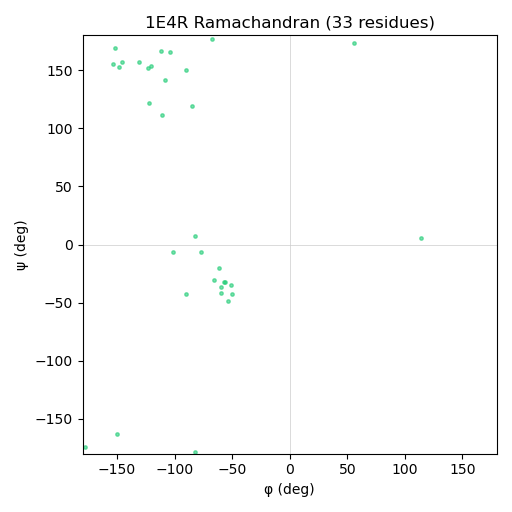 -10.352 -4.504 1.00 0.00 32 LYS A CA 6
ATOM 3112 C C . LYS A 1 32 ? 23.613 -8.862 -4.504 1.00 0.00 32 LYS A C 6
ATOM 3113 O O . LYS A 1 32 ? 24.743 -8.482 -4.727 1.00 0.00 32 LYS A O 6
ATOM 3132 N N . CYS A 1 33 ? 22.656 -8.013 -4.260 1.00 0.00 33 CYS A N 6
ATOM 3133 C CA . CYS A 1 33 ? 22.952 -6.550 -4.255 1.00 0.00 33 CYS A CA 6
ATOM 3134 C C . CYS A 1 33 ? 23.314 -6.087 -2.844 1.00 0.00 33 CYS A C 6
ATOM 3135 O O . CYS A 1 33 ? 22.517 -6.168 -1.930 1.00 0.00 33 CYS A O 6
ATOM 3142 N N . CYS A 1 34 ? 24.512 -5.604 -2.656 1.00 0.00 34 CYS A N 6
ATOM 3143 C CA . CYS A 1 34 ? 24.922 -5.143 -1.299 1.00 0.00 34 CYS A CA 6
ATOM 3144 C C . CYS A 1 34 ? 25.650 -3.800 -1.384 1.00 0.00 34 CYS A C 6
ATOM 3145 O O . CYS A 1 34 ? 26.550 -3.619 -2.180 1.00 0.00 34 CYS A O 6
ATOM 3152 N N . LYS A 1 35 ? 25.265 -2.858 -0.568 1.00 0.00 35 LYS A N 6
ATOM 3153 C CA . LYS A 1 35 ? 25.933 -1.526 -0.597 1.00 0.00 35 LYS A CA 6
ATOM 3154 C C . LYS A 1 35 ? 26.343 -1.108 0.818 1.00 0.00 35 LYS A C 6
ATOM 3155 O O . LYS A 1 35 ? 26.524 -1.987 1.646 1.00 0.00 35 LYS A O 6
ATOM 3175 N N . ASN A 1 1 ? 17.535 -11.448 -17.763 1.00 0.00 1 ASN A N 7
ATOM 3176 C CA . ASN A 1 1 ? 16.926 -11.282 -16.407 1.00 0.00 1 ASN A CA 7
ATOM 3177 C C . ASN A 1 1 ? 15.646 -10.448 -16.501 1.00 0.00 1 ASN A C 7
ATOM 3178 O O . ASN A 1 1 ? 15.652 -9.339 -16.995 1.00 0.00 1 ASN A O 7
ATOM 3191 N N . GLU A 1 2 ? 14.548 -10.969 -16.025 1.00 0.00 2 GLU A N 7
ATOM 3192 C CA . GLU A 1 2 ? 13.273 -10.201 -16.085 1.00 0.00 2 GLU A CA 7
ATOM 3193 C C . GLU A 1 2 ? 13.385 -8.897 -15.279 1.00 0.00 2 GLU A C 7
ATOM 3194 O O . GLU A 1 2 ? 12.929 -7.864 -15.726 1.00 0.00 2 GLU A O 7
ATOM 3206 N N . PRO A 1 3 ? 13.982 -8.980 -14.113 1.00 0.00 3 PRO A N 7
ATOM 3207 C CA . PRO A 1 3 ? 14.129 -7.774 -13.262 1.00 0.00 3 PRO A CA 7
ATOM 3208 C C . PRO A 1 3 ? 15.249 -6.873 -13.802 1.00 0.00 3 PRO A C 7
ATOM 3209 O O . PRO A 1 3 ? 15.572 -6.905 -14.972 1.00 0.00 3 PRO A O 7
ATOM 3220 N N . VAL A 1 4 ? 15.840 -6.069 -12.961 1.00 0.00 4 VAL A N 7
ATOM 3221 C CA . VAL A 1 4 ? 16.934 -5.169 -13.430 1.00 0.00 4 VAL A CA 7
ATOM 3222 C C . VAL A 1 4 ? 18.141 -5.272 -12.493 1.00 0.00 4 VAL A C 7
ATOM 3223 O O . VAL A 1 4 ? 18.056 -5.829 -11.416 1.00 0.00 4 VAL A O 7
ATOM 3236 N N . SER A 1 5 ? 19.264 -4.739 -12.892 1.00 0.00 5 SER A N 7
ATOM 3237 C CA . SER A 1 5 ? 20.474 -4.809 -12.022 1.00 0.00 5 SER A CA 7
ATOM 3238 C C . SER A 1 5 ? 20.389 -3.761 -10.909 1.00 0.00 5 SER A C 7
ATOM 3239 O O . SER A 1 5 ? 19.747 -2.739 -11.052 1.00 0.00 5 SER A O 7
ATOM 3247 N N . CYS A 1 6 ? 21.034 -4.008 -9.802 1.00 0.00 6 CYS A N 7
ATOM 3248 C CA . CYS A 1 6 ? 20.995 -3.028 -8.678 1.00 0.00 6 CYS A CA 7
ATOM 3249 C C . CYS A 1 6 ? 22.116 -1.998 -8.841 1.00 0.00 6 CYS A C 7
ATOM 3250 O O . CYS A 1 6 ? 22.387 -1.213 -7.954 1.00 0.00 6 CYS A O 7
ATOM 3257 N N . ILE A 1 7 ? 22.770 -1.996 -9.972 1.00 0.00 7 ILE A N 7
ATOM 3258 C CA . ILE A 1 7 ? 23.873 -1.017 -10.196 1.00 0.00 7 ILE A CA 7
ATOM 3259 C C . ILE A 1 7 ? 23.315 0.409 -10.217 1.00 0.00 7 ILE A C 7
ATOM 3260 O O . ILE A 1 7 ? 23.963 1.347 -9.795 1.00 0.00 7 ILE A O 7
ATOM 3276 N N . ARG A 1 8 ? 22.117 0.578 -10.706 1.00 0.00 8 ARG A N 7
ATOM 3277 C CA . ARG A 1 8 ? 21.514 1.941 -10.759 1.00 0.00 8 ARG A CA 7
ATOM 3278 C C . ARG A 1 8 ? 21.584 2.607 -9.384 1.00 0.00 8 ARG A C 7
ATOM 3279 O O . ARG A 1 8 ? 21.815 3.794 -9.267 1.00 0.00 8 ARG A O 7
ATOM 3300 N N . ASN A 1 9 ? 21.385 1.849 -8.344 1.00 0.00 9 ASN A N 7
ATOM 3301 C CA . ASN A 1 9 ? 21.438 2.433 -6.972 1.00 0.00 9 ASN A CA 7
ATOM 3302 C C . ASN A 1 9 ? 22.880 2.794 -6.605 1.00 0.00 9 ASN A C 7
ATOM 3303 O O . ASN A 1 9 ? 23.138 3.398 -5.583 1.00 0.00 9 ASN A O 7
ATOM 3314 N N . GLY A 1 10 ? 23.822 2.431 -7.432 1.00 0.00 10 GLY A N 7
ATOM 3315 C CA . GLY A 1 10 ? 25.244 2.755 -7.130 1.00 0.00 10 GLY A CA 7
ATOM 3316 C C . GLY A 1 10 ? 25.806 1.724 -6.149 1.00 0.00 10 GLY A C 7
ATOM 3317 O O . GLY A 1 10 ? 26.854 1.917 -5.564 1.00 0.00 10 GLY A O 7
ATOM 3321 N N . GLY A 1 11 ? 25.118 0.631 -5.963 1.00 0.00 11 GLY A N 7
ATOM 3322 C CA . GLY A 1 11 ? 25.613 -0.408 -5.017 1.00 0.00 11 GLY A CA 7
ATOM 3323 C C . GLY A 1 11 ? 26.363 -1.492 -5.792 1.00 0.00 11 GLY A C 7
ATOM 3324 O O . GLY A 1 11 ? 26.633 -1.357 -6.969 1.00 0.00 11 GLY A O 7
ATOM 3328 N N . ILE A 1 12 ? 26.700 -2.569 -5.139 1.00 0.00 12 ILE A N 7
ATOM 3329 C CA . ILE A 1 12 ? 27.431 -3.667 -5.834 1.00 0.00 12 ILE A CA 7
ATOM 3330 C C . ILE A 1 12 ? 26.772 -5.008 -5.510 1.00 0.00 12 ILE A C 7
ATOM 3331 O O . ILE A 1 12 ? 25.883 -5.084 -4.684 1.00 0.00 12 ILE A O 7
ATOM 3347 N N . CYS A 1 13 ? 27.186 -6.068 -6.149 1.00 0.00 13 CYS A N 7
ATOM 3348 C CA . CYS A 1 13 ? 26.551 -7.382 -5.855 1.00 0.00 13 CYS A CA 7
ATOM 3349 C C . CYS A 1 13 ? 27.595 -8.495 -5.756 1.00 0.00 13 CYS A C 7
ATOM 3350 O O . CYS A 1 13 ? 28.696 -8.389 -6.257 1.00 0.00 13 CYS A O 7
ATOM 3357 N N . GLN A 1 14 ? 27.231 -9.570 -5.114 1.00 0.00 14 GLN A N 7
ATOM 3358 C CA . GLN A 1 14 ? 28.157 -10.727 -4.962 1.00 0.00 14 GLN A CA 7
ATOM 3359 C C . GLN A 1 14 ? 27.335 -11.990 -4.692 1.00 0.00 14 GLN A C 7
ATOM 3360 O O . GLN A 1 14 ? 26.236 -11.924 -4.179 1.00 0.00 14 GLN A O 7
ATOM 3374 N N . TYR A 1 15 ? 27.846 -13.138 -5.038 1.00 0.00 15 TYR A N 7
ATOM 3375 C CA . TYR A 1 15 ? 27.069 -14.390 -4.801 1.00 0.00 15 TYR A CA 7
ATOM 3376 C C . TYR A 1 15 ? 26.453 -14.378 -3.401 1.00 0.00 15 TYR A C 7
ATOM 3377 O O . TYR A 1 15 ? 25.292 -14.684 -3.220 1.00 0.00 15 TYR A O 7
ATOM 3395 N N . ARG A 1 16 ? 27.222 -14.026 -2.412 1.00 0.00 16 ARG A N 7
ATOM 3396 C CA . ARG A 1 16 ? 26.683 -13.990 -1.021 1.00 0.00 16 ARG A CA 7
ATOM 3397 C C . ARG A 1 16 ? 27.182 -12.736 -0.298 1.00 0.00 16 ARG A C 7
ATOM 3398 O O . ARG A 1 16 ? 28.281 -12.270 -0.530 1.00 0.00 16 ARG A O 7
ATOM 3419 N N . CYS A 1 17 ? 26.384 -12.181 0.574 1.00 0.00 17 CYS A N 7
ATOM 3420 C CA . CYS A 1 17 ? 26.817 -10.954 1.304 1.00 0.00 17 CYS A CA 7
ATOM 3421 C C . CYS A 1 17 ? 27.036 -11.262 2.788 1.00 0.00 17 CYS A C 7
ATOM 3422 O O . CYS A 1 17 ? 26.200 -11.856 3.439 1.00 0.00 17 CYS A O 7
ATOM 3429 N N . ILE A 1 18 ? 28.152 -10.856 3.330 1.00 0.00 18 ILE A N 7
ATOM 3430 C CA . ILE A 1 18 ? 28.421 -11.120 4.773 1.00 0.00 18 ILE A CA 7
ATOM 3431 C C . ILE A 1 18 ? 28.938 -9.852 5.455 1.00 0.00 18 ILE A C 7
ATOM 3432 O O . ILE A 1 18 ? 29.341 -8.906 4.807 1.00 0.00 18 ILE A O 7
ATOM 3448 N N . GLY A 1 19 ? 28.928 -9.824 6.759 1.00 0.00 19 GLY A N 7
ATOM 3449 C CA . GLY A 1 19 ? 29.418 -8.617 7.482 1.00 0.00 19 GLY A CA 7
ATOM 3450 C C . GLY A 1 19 ? 28.237 -7.703 7.814 1.00 0.00 19 GLY A C 7
ATOM 3451 O O . GLY A 1 19 ? 27.096 -8.121 7.808 1.00 0.00 19 GLY A O 7
ATOM 3455 N N . LEU A 1 20 ? 28.501 -6.458 8.102 1.00 0.00 20 LEU A N 7
ATOM 3456 C CA . LEU A 1 20 ? 27.393 -5.518 8.435 1.00 0.00 20 LEU A CA 7
ATOM 3457 C C . LEU A 1 20 ? 26.568 -5.211 7.182 1.00 0.00 20 LEU A C 7
ATOM 3458 O O . LEU A 1 20 ? 25.410 -4.852 7.262 1.00 0.00 20 LEU A O 7
ATOM 3474 N N . ARG A 1 21 ? 27.158 -5.348 6.025 1.00 0.00 21 ARG A N 7
ATOM 3475 C CA . ARG A 1 21 ? 26.410 -5.064 4.766 1.00 0.00 21 ARG A CA 7
ATOM 3476 C C . ARG A 1 21 ? 25.155 -5.937 4.685 1.00 0.00 21 ARG A C 7
ATOM 3477 O O . ARG A 1 21 ? 25.158 -7.086 5.081 1.00 0.00 21 ARG A O 7
ATOM 3498 N N . HIS A 1 22 ? 24.082 -5.402 4.170 1.00 0.00 22 HIS A N 7
ATOM 3499 C CA . HIS A 1 22 ? 22.828 -6.201 4.060 1.00 0.00 22 HIS A CA 7
ATOM 3500 C C . HIS A 1 22 ? 22.406 -6.318 2.593 1.00 0.00 22 HIS A C 7
ATOM 3501 O O . HIS A 1 22 ? 22.833 -5.551 1.752 1.00 0.00 22 HIS A O 7
ATOM 3515 N N . LYS A 1 23 ? 21.575 -7.274 2.276 1.00 0.00 23 LYS A N 7
ATOM 3516 C CA . LYS A 1 23 ? 21.132 -7.440 0.862 1.00 0.00 23 LYS A CA 7
ATOM 3517 C C . LYS A 1 23 ? 19.747 -6.820 0.661 1.00 0.00 23 LYS A C 7
ATOM 3518 O O . LYS A 1 23 ? 18.737 -7.427 0.956 1.00 0.00 23 LYS A O 7
ATOM 3537 N N . ILE A 1 24 ? 19.690 -5.618 0.158 1.00 0.00 24 ILE A N 7
ATOM 3538 C CA . ILE A 1 24 ? 18.369 -4.962 -0.064 1.00 0.00 24 ILE A CA 7
ATOM 3539 C C . ILE A 1 24 ? 17.596 -5.691 -1.165 1.00 0.00 24 ILE A C 7
ATOM 3540 O O . ILE A 1 24 ? 16.382 -5.677 -1.200 1.00 0.00 24 ILE A O 7
ATOM 3556 N N . GLY A 1 25 ? 18.294 -6.326 -2.065 1.00 0.00 25 GLY A N 7
ATOM 3557 C CA . GLY A 1 25 ? 17.608 -7.054 -3.170 1.00 0.00 25 GLY A CA 7
ATOM 3558 C C . GLY A 1 25 ? 18.595 -8.012 -3.838 1.00 0.00 25 GLY A C 7
ATOM 3559 O O . GLY A 1 25 ? 19.680 -8.249 -3.344 1.00 0.00 25 GLY A O 7
ATOM 3563 N N . THR A 1 26 ? 18.227 -8.566 -4.958 1.00 0.00 26 THR A N 7
ATOM 3564 C CA . THR A 1 26 ? 19.141 -9.511 -5.660 1.00 0.00 26 THR A CA 7
ATOM 3565 C C . THR A 1 26 ? 19.416 -9.028 -7.087 1.00 0.00 26 THR A C 7
ATOM 3566 O O . THR A 1 26 ? 18.547 -9.043 -7.936 1.00 0.00 26 THR A O 7
ATOM 3577 N N . CYS A 1 27 ? 20.621 -8.606 -7.359 1.00 0.00 27 CYS A N 7
ATOM 3578 C CA . CYS A 1 27 ? 20.949 -8.130 -8.736 1.00 0.00 27 CYS A CA 7
ATOM 3579 C C . CYS A 1 27 ? 20.705 -9.258 -9.738 1.00 0.00 27 CYS A C 7
ATOM 3580 O O . CYS A 1 27 ? 20.142 -9.059 -10.796 1.00 0.00 27 CYS A O 7
ATOM 3587 N N . GLY A 1 28 ? 21.121 -10.443 -9.400 1.00 0.00 28 GLY A N 7
ATOM 3588 C CA . GLY A 1 28 ? 20.916 -11.603 -10.309 1.00 0.00 28 GLY A CA 7
ATOM 3589 C C . GLY A 1 28 ? 20.885 -12.881 -9.472 1.00 0.00 28 GLY A C 7
ATOM 3590 O O . GLY A 1 28 ? 20.684 -12.840 -8.275 1.00 0.00 28 GLY A O 7
ATOM 3594 N N . SER A 1 29 ? 21.093 -14.014 -10.077 1.00 0.00 29 SER A N 7
ATOM 3595 C CA . SER A 1 29 ? 21.083 -15.275 -9.291 1.00 0.00 29 SER A CA 7
ATOM 3596 C C . SER A 1 29 ? 22.475 -15.543 -8.715 1.00 0.00 29 SER A C 7
ATOM 3597 O O . SER A 1 29 ? 22.598 -15.939 -7.572 1.00 0.00 29 SER A O 7
ATOM 3605 N N . PRO A 1 30 ? 23.486 -15.310 -9.512 1.00 0.00 30 PRO A N 7
ATOM 3606 C CA . PRO A 1 30 ? 24.864 -15.522 -9.039 1.00 0.00 30 PRO A CA 7
ATOM 3607 C C . PRO A 1 30 ? 25.330 -14.312 -8.226 1.00 0.00 30 PRO A C 7
ATOM 3608 O O . PRO A 1 30 ? 26.483 -14.208 -7.859 1.00 0.00 30 PRO A O 7
ATOM 3619 N N . PHE A 1 31 ? 24.442 -13.392 -7.943 1.00 0.00 31 PHE A N 7
ATOM 3620 C CA . PHE A 1 31 ? 24.843 -12.186 -7.155 1.00 0.00 31 PHE A CA 7
ATOM 3621 C C . PHE A 1 31 ? 23.667 -11.664 -6.322 1.00 0.00 31 PHE A C 7
ATOM 3622 O O . PHE A 1 31 ? 22.576 -12.195 -6.360 1.00 0.00 31 PHE A O 7
ATOM 3639 N N . LYS A 1 32 ? 23.891 -10.615 -5.574 1.00 0.00 32 LYS A N 7
ATOM 3640 C CA . LYS A 1 32 ? 22.805 -10.028 -4.733 1.00 0.00 32 LYS A CA 7
ATOM 3641 C C . LYS A 1 32 ? 23.013 -8.515 -4.617 1.00 0.00 32 LYS A C 7
ATOM 3642 O O . LYS A 1 32 ? 24.089 -8.018 -4.859 1.00 0.00 32 LYS A O 7
ATOM 3661 N N . CYS A 1 33 ? 22.008 -7.773 -4.241 1.00 0.00 33 CYS A N 7
ATOM 3662 C CA . CYS A 1 33 ? 22.198 -6.297 -4.113 1.00 0.00 33 CYS A CA 7
ATOM 3663 C C . CYS A 1 33 ? 22.681 -5.957 -2.699 1.00 0.00 33 CYS A C 7
ATOM 3664 O O . CYS A 1 33 ? 21.946 -6.074 -1.739 1.00 0.00 33 CYS A O 7
ATOM 3671 N N . CYS A 1 34 ? 23.911 -5.541 -2.562 1.00 0.00 34 CYS A N 7
ATOM 3672 C CA . CYS A 1 34 ? 24.435 -5.202 -1.207 1.00 0.00 34 CYS A CA 7
ATOM 3673 C C . CYS A 1 34 ? 25.252 -3.910 -1.261 1.00 0.00 34 CYS A C 7
ATOM 3674 O O . CYS A 1 34 ? 25.854 -3.587 -2.266 1.00 0.00 34 CYS A O 7
ATOM 3681 N N . LYS A 1 35 ? 25.282 -3.168 -0.187 1.00 0.00 35 LYS A N 7
ATOM 3682 C CA . LYS A 1 35 ? 26.065 -1.899 -0.178 1.00 0.00 35 LYS A CA 7
ATOM 3683 C C . LYS A 1 35 ? 27.000 -1.865 1.034 1.00 0.00 35 LYS A C 7
ATOM 3684 O O . LYS A 1 35 ? 27.610 -2.883 1.316 1.00 0.00 35 LYS A O 7
ATOM 3704 N N . ASN A 1 1 ? 17.185 -11.698 -11.301 1.00 0.00 1 ASN A N 8
ATOM 3705 C CA . ASN A 1 1 ? 17.206 -10.727 -12.432 1.00 0.00 1 ASN A CA 8
ATOM 3706 C C . ASN A 1 1 ? 18.541 -10.811 -13.179 1.00 0.00 1 ASN A C 8
ATOM 3707 O O . ASN A 1 1 ? 19.345 -9.902 -13.141 1.00 0.00 1 ASN A O 8
ATOM 3720 N N . GLU A 1 2 ? 18.779 -11.901 -13.856 1.00 0.00 2 GLU A N 8
ATOM 3721 C CA . GLU A 1 2 ? 20.057 -12.056 -14.607 1.00 0.00 2 GLU A CA 8
ATOM 3722 C C . GLU A 1 2 ? 20.189 -10.993 -15.708 1.00 0.00 2 GLU A C 8
ATOM 3723 O O . GLU A 1 2 ? 21.250 -10.425 -15.883 1.00 0.00 2 GLU A O 8
ATOM 3735 N N . PRO A 1 3 ? 19.118 -10.758 -16.428 1.00 0.00 3 PRO A N 8
ATOM 3736 C CA . PRO A 1 3 ? 19.157 -9.756 -17.523 1.00 0.00 3 PRO A CA 8
ATOM 3737 C C . PRO A 1 3 ? 19.184 -8.334 -16.956 1.00 0.00 3 PRO A C 8
ATOM 3738 O O . PRO A 1 3 ? 19.341 -7.371 -17.679 1.00 0.00 3 PRO A O 8
ATOM 3749 N N . VAL A 1 4 ? 19.040 -8.196 -15.667 1.00 0.00 4 VAL A N 8
ATOM 3750 C CA . VAL A 1 4 ? 19.066 -6.837 -15.057 1.00 0.00 4 VAL A CA 8
ATOM 3751 C C . VAL A 1 4 ? 20.037 -6.815 -13.874 1.00 0.00 4 VAL A C 8
ATOM 3752 O O . VAL A 1 4 ? 20.559 -7.834 -13.467 1.00 0.00 4 VAL A O 8
ATOM 3765 N N . SER A 1 5 ? 20.285 -5.660 -13.322 1.00 0.00 5 SER A N 8
ATOM 3766 C CA . SER A 1 5 ? 21.224 -5.570 -12.165 1.00 0.00 5 SER A CA 8
ATOM 3767 C C . SER A 1 5 ? 20.779 -4.456 -11.213 1.00 0.00 5 SER A C 8
ATOM 3768 O O . SER A 1 5 ? 20.087 -3.537 -11.603 1.00 0.00 5 SER A O 8
ATOM 3776 N N . CYS A 1 6 ? 21.167 -4.531 -9.970 1.00 0.00 6 CYS A N 8
ATOM 3777 C CA . CYS A 1 6 ? 20.759 -3.472 -9.003 1.00 0.00 6 CYS A CA 8
ATOM 3778 C C . CYS A 1 6 ? 21.866 -2.417 -8.877 1.00 0.00 6 CYS A C 8
ATOM 3779 O O . CYS A 1 6 ? 21.860 -1.599 -7.978 1.00 0.00 6 CYS A O 8
ATOM 3786 N N . ILE A 1 7 ? 22.813 -2.430 -9.779 1.00 0.00 7 ILE A N 8
ATOM 3787 C CA . ILE A 1 7 ? 23.918 -1.428 -9.719 1.00 0.00 7 ILE A CA 8
ATOM 3788 C C . ILE A 1 7 ? 23.374 -0.026 -10.013 1.00 0.00 7 ILE A C 8
ATOM 3789 O O . ILE A 1 7 ? 23.926 0.967 -9.584 1.00 0.00 7 ILE A O 8
ATOM 3805 N N . ARG A 1 8 ? 22.295 0.062 -10.744 1.00 0.00 8 ARG A N 8
ATOM 3806 C CA . ARG A 1 8 ? 21.721 1.402 -11.064 1.00 0.00 8 ARG A CA 8
ATOM 3807 C C . ARG A 1 8 ? 21.583 2.239 -9.791 1.00 0.00 8 ARG A C 8
ATOM 3808 O O . ARG A 1 8 ? 21.712 3.447 -9.812 1.00 0.00 8 ARG A O 8
ATOM 3829 N N . ASN A 1 9 ? 21.312 1.605 -8.685 1.00 0.00 9 ASN A N 8
ATOM 3830 C CA . ASN A 1 9 ? 21.155 2.360 -7.408 1.00 0.00 9 ASN A CA 8
ATOM 3831 C C . ASN A 1 9 ? 22.497 2.938 -6.952 1.00 0.00 9 ASN A C 8
ATOM 3832 O O . ASN A 1 9 ? 22.549 3.901 -6.213 1.00 0.00 9 ASN A O 8
ATOM 3843 N N . GLY A 1 10 ? 23.583 2.357 -7.382 1.00 0.00 10 GLY A N 8
ATOM 3844 C CA . GLY A 1 10 ? 24.916 2.876 -6.969 1.00 0.00 10 GLY A CA 8
ATOM 3845 C C . GLY A 1 10 ? 25.597 1.864 -6.042 1.00 0.00 10 GLY A C 8
ATOM 3846 O O . GLY A 1 10 ? 26.720 2.051 -5.622 1.00 0.00 10 GLY A O 8
ATOM 3850 N N . GLY A 1 11 ? 24.924 0.791 -5.721 1.00 0.00 11 GLY A N 8
ATOM 3851 C CA . GLY A 1 11 ? 25.530 -0.232 -4.822 1.00 0.00 11 GLY A CA 8
ATOM 3852 C C . GLY A 1 11 ? 26.251 -1.285 -5.664 1.00 0.00 11 GLY A C 8
ATOM 3853 O O . GLY A 1 11 ? 26.449 -1.119 -6.850 1.00 0.00 11 GLY A O 8
ATOM 3857 N N . ILE A 1 12 ? 26.647 -2.368 -5.055 1.00 0.00 12 ILE A N 8
ATOM 3858 C CA . ILE A 1 12 ? 27.358 -3.436 -5.814 1.00 0.00 12 ILE A CA 8
ATOM 3859 C C . ILE A 1 12 ? 26.736 -4.799 -5.504 1.00 0.00 12 ILE A C 8
ATOM 3860 O O . ILE A 1 12 ? 25.919 -4.928 -4.615 1.00 0.00 12 ILE A O 8
ATOM 3876 N N . CYS A 1 13 ? 27.116 -5.821 -6.222 1.00 0.00 13 CYS A N 8
ATOM 3877 C CA . CYS A 1 13 ? 26.536 -7.166 -5.943 1.00 0.00 13 CYS A CA 8
ATOM 3878 C C . CYS A 1 13 ? 27.632 -8.234 -5.951 1.00 0.00 13 CYS A C 8
ATOM 3879 O O . CYS A 1 13 ? 28.693 -8.048 -6.512 1.00 0.00 13 CYS A O 8
ATOM 3886 N N . GLN A 1 14 ? 27.375 -9.354 -5.335 1.00 0.00 14 GLN A N 8
ATOM 3887 C CA . GLN A 1 14 ? 28.391 -10.443 -5.302 1.00 0.00 14 GLN A CA 8
ATOM 3888 C C . GLN A 1 14 ? 27.699 -11.790 -5.092 1.00 0.00 14 GLN A C 8
ATOM 3889 O O . GLN A 1 14 ? 26.521 -11.853 -4.801 1.00 0.00 14 GLN A O 8
ATOM 3903 N N . TYR A 1 15 ? 28.418 -12.866 -5.240 1.00 0.00 15 TYR A N 8
ATOM 3904 C CA . TYR A 1 15 ? 27.798 -14.211 -5.056 1.00 0.00 15 TYR A CA 8
ATOM 3905 C C . TYR A 1 15 ? 27.193 -14.345 -3.656 1.00 0.00 15 TYR A C 8
ATOM 3906 O O . TYR A 1 15 ? 26.158 -14.956 -3.475 1.00 0.00 15 TYR A O 8
ATOM 3924 N N . ARG A 1 16 ? 27.828 -13.785 -2.664 1.00 0.00 16 ARG A N 8
ATOM 3925 C CA . ARG A 1 16 ? 27.284 -13.890 -1.275 1.00 0.00 16 ARG A CA 8
ATOM 3926 C C . ARG A 1 16 ? 27.598 -12.618 -0.477 1.00 0.00 16 ARG A C 8
ATOM 3927 O O . ARG A 1 16 ? 28.562 -11.928 -0.744 1.00 0.00 16 ARG A O 8
ATOM 3948 N N . CYS A 1 17 ? 26.794 -12.309 0.508 1.00 0.00 17 CYS A N 8
ATOM 3949 C CA . CYS A 1 17 ? 27.048 -11.089 1.333 1.00 0.00 17 CYS A CA 8
ATOM 3950 C C . CYS A 1 17 ? 27.195 -11.480 2.809 1.00 0.00 17 CYS A C 8
ATOM 3951 O O . CYS A 1 17 ? 26.793 -12.550 3.219 1.00 0.00 17 CYS A O 8
ATOM 3958 N N . ILE A 1 18 ? 27.767 -10.622 3.612 1.00 0.00 18 ILE A N 8
ATOM 3959 C CA . ILE A 1 18 ? 27.936 -10.952 5.058 1.00 0.00 18 ILE A CA 8
ATOM 3960 C C . ILE A 1 18 ? 27.083 -10.015 5.921 1.00 0.00 18 ILE A C 8
ATOM 3961 O O . ILE A 1 18 ? 26.495 -9.072 5.435 1.00 0.00 18 ILE A O 8
ATOM 3977 N N . GLY A 1 19 ? 27.012 -10.270 7.201 1.00 0.00 19 GLY A N 8
ATOM 3978 C CA . GLY A 1 19 ? 26.195 -9.396 8.092 1.00 0.00 19 GLY A CA 8
ATOM 3979 C C . GLY A 1 19 ? 26.678 -7.950 7.975 1.00 0.00 19 GLY A C 8
ATOM 3980 O O . GLY A 1 19 ? 25.903 -7.018 8.062 1.00 0.00 19 GLY A O 8
ATOM 3984 N N . LEU A 1 20 ? 27.951 -7.755 7.776 1.00 0.00 20 LEU A N 8
ATOM 3985 C CA . LEU A 1 20 ? 28.482 -6.367 7.651 1.00 0.00 20 LEU A CA 8
ATOM 3986 C C . LEU A 1 20 ? 27.816 -5.649 6.477 1.00 0.00 20 LEU A C 8
ATOM 3987 O O . LEU A 1 20 ? 27.595 -4.454 6.511 1.00 0.00 20 LEU A O 8
ATOM 4003 N N . ARG A 1 21 ? 27.496 -6.368 5.439 1.00 0.00 21 ARG A N 8
ATOM 4004 C CA . ARG A 1 21 ? 26.846 -5.727 4.263 1.00 0.00 21 ARG A CA 8
ATOM 4005 C C . ARG A 1 21 ? 25.342 -6.011 4.275 1.00 0.00 21 ARG A C 8
ATOM 4006 O O . ARG A 1 21 ? 24.912 -7.127 4.487 1.00 0.00 21 ARG A O 8
ATOM 4027 N N . HIS A 1 22 ? 24.539 -5.007 4.052 1.00 0.00 22 HIS A N 8
ATOM 4028 C CA . HIS A 1 22 ? 23.063 -5.215 4.054 1.00 0.00 22 HIS A CA 8
ATOM 4029 C C . HIS A 1 22 ? 22.583 -5.613 2.656 1.00 0.00 22 HIS A C 8
ATOM 4030 O O . HIS A 1 22 ? 22.824 -4.922 1.686 1.00 0.00 22 HIS A O 8
ATOM 4044 N N . LYS A 1 23 ? 21.902 -6.720 2.545 1.00 0.00 23 LYS A N 8
ATOM 4045 C CA . LYS A 1 23 ? 21.405 -7.157 1.210 1.00 0.00 23 LYS A CA 8
ATOM 4046 C C . LYS A 1 23 ? 20.029 -6.542 0.933 1.00 0.00 23 LYS A C 8
ATOM 4047 O O . LYS A 1 23 ? 19.007 -7.106 1.270 1.00 0.00 23 LYS A O 8
ATOM 4066 N N . ILE A 1 24 ? 19.995 -5.386 0.326 1.00 0.00 24 ILE A N 8
ATOM 4067 C CA . ILE A 1 24 ? 18.686 -4.733 0.033 1.00 0.00 24 ILE A CA 8
ATOM 4068 C C . ILE A 1 24 ? 17.883 -5.573 -0.965 1.00 0.00 24 ILE A C 8
ATOM 4069 O O . ILE A 1 24 ? 16.670 -5.589 -0.944 1.00 0.00 24 ILE A O 8
ATOM 4085 N N . GLY A 1 25 ? 18.554 -6.269 -1.839 1.00 0.00 25 GLY A N 8
ATOM 4086 C CA . GLY A 1 25 ? 17.831 -7.104 -2.838 1.00 0.00 25 GLY A CA 8
ATOM 4087 C C . GLY A 1 25 ? 18.827 -8.001 -3.574 1.00 0.00 25 GLY A C 8
ATOM 4088 O O . GLY A 1 25 ? 19.983 -8.090 -3.212 1.00 0.00 25 GLY A O 8
ATOM 4092 N N . THR A 1 26 ? 18.385 -8.669 -4.604 1.00 0.00 26 THR A N 8
ATOM 4093 C CA . THR A 1 26 ? 19.304 -9.565 -5.360 1.00 0.00 26 THR A CA 8
ATOM 4094 C C . THR A 1 26 ? 19.479 -9.064 -6.798 1.00 0.00 26 THR A C 8
ATOM 4095 O O . THR A 1 26 ? 18.620 -9.248 -7.638 1.00 0.00 26 THR A O 8
ATOM 4106 N N . CYS A 1 27 ? 20.589 -8.439 -7.088 1.00 0.00 27 CYS A N 8
ATOM 4107 C CA . CYS A 1 27 ? 20.823 -7.937 -8.473 1.00 0.00 27 CYS A CA 8
ATOM 4108 C C . CYS A 1 27 ? 20.502 -9.038 -9.482 1.00 0.00 27 CYS A C 8
ATOM 4109 O O . CYS A 1 27 ? 19.793 -8.830 -10.448 1.00 0.00 27 CYS A O 8
ATOM 4116 N N . GLY A 1 28 ? 21.018 -10.209 -9.254 1.00 0.00 28 GLY A N 8
ATOM 4117 C CA . GLY A 1 28 ? 20.752 -11.344 -10.179 1.00 0.00 28 GLY A CA 8
ATOM 4118 C C . GLY A 1 28 ? 20.696 -12.636 -9.364 1.00 0.00 28 GLY A C 8
ATOM 4119 O O . GLY A 1 28 ? 20.498 -12.615 -8.165 1.00 0.00 28 GLY A O 8
ATOM 4123 N N . SER A 1 29 ? 20.869 -13.762 -9.998 1.00 0.00 29 SER A N 8
ATOM 4124 C CA . SER A 1 29 ? 20.824 -15.045 -9.247 1.00 0.00 29 SER A CA 8
ATOM 4125 C C . SER A 1 29 ? 22.219 -15.425 -8.742 1.00 0.00 29 SER A C 8
ATOM 4126 O O . SER A 1 29 ? 22.363 -15.866 -7.619 1.00 0.00 29 SER A O 8
ATOM 4134 N N . PRO A 1 30 ? 23.209 -15.234 -9.574 1.00 0.00 30 PRO A N 8
ATOM 4135 C CA . PRO A 1 30 ? 24.587 -15.556 -9.169 1.00 0.00 30 PRO A CA 8
ATOM 4136 C C . PRO A 1 30 ? 25.167 -14.413 -8.329 1.00 0.00 30 PRO A C 8
ATOM 4137 O O . PRO A 1 30 ? 26.336 -14.402 -8.000 1.00 0.00 30 PRO A O 8
ATOM 4148 N N . PHE A 1 31 ? 24.352 -13.451 -7.974 1.00 0.00 31 PHE A N 8
ATOM 4149 C CA . PHE A 1 31 ? 24.859 -12.316 -7.147 1.00 0.00 31 PHE A CA 8
ATOM 4150 C C . PHE A 1 31 ? 23.739 -11.754 -6.266 1.00 0.00 31 PHE A C 8
ATOM 4151 O O . PHE A 1 31 ? 22.584 -12.110 -6.402 1.00 0.00 31 PHE A O 8
ATOM 4168 N N . LYS A 1 32 ? 24.076 -10.867 -5.371 1.00 0.00 32 LYS A N 8
ATOM 4169 C CA . LYS A 1 32 ? 23.046 -10.255 -4.482 1.00 0.00 32 LYS A CA 8
ATOM 4170 C C . LYS A 1 32 ? 23.289 -8.748 -4.403 1.00 0.00 32 LYS A C 8
ATOM 4171 O O . LYS A 1 32 ? 24.375 -8.284 -4.661 1.00 0.00 32 LYS A O 8
ATOM 4190 N N . CYS A 1 33 ? 22.303 -7.976 -4.040 1.00 0.00 33 CYS A N 8
ATOM 4191 C CA . CYS A 1 33 ? 22.527 -6.502 -3.947 1.00 0.00 33 CYS A CA 8
ATOM 4192 C C . CYS A 1 33 ? 23.015 -6.136 -2.541 1.00 0.00 33 CYS A C 8
ATOM 4193 O O . CYS A 1 33 ? 22.330 -6.356 -1.563 1.00 0.00 33 CYS A O 8
ATOM 4200 N N . CYS A 1 34 ? 24.192 -5.582 -2.430 1.00 0.00 34 CYS A N 8
ATOM 4201 C CA . CYS A 1 34 ? 24.719 -5.210 -1.083 1.00 0.00 34 CYS A CA 8
ATOM 4202 C C . CYS A 1 34 ? 25.534 -3.915 -1.170 1.00 0.00 34 CYS A C 8
ATOM 4203 O O . CYS A 1 34 ? 26.181 -3.644 -2.163 1.00 0.00 34 CYS A O 8
ATOM 4210 N N . LYS A 1 35 ? 25.515 -3.118 -0.136 1.00 0.00 35 LYS A N 8
ATOM 4211 C CA . LYS A 1 35 ? 26.295 -1.846 -0.162 1.00 0.00 35 LYS A CA 8
ATOM 4212 C C . LYS A 1 35 ? 27.438 -1.907 0.854 1.00 0.00 35 LYS A C 8
ATOM 4213 O O . LYS A 1 35 ? 27.186 -1.638 2.018 1.00 0.00 35 LYS A O 8
ATOM 4233 N N . ASN A 1 1 ? 15.403 -6.711 -6.978 1.00 0.00 1 ASN A N 9
ATOM 4234 C CA . ASN A 1 1 ? 14.546 -7.828 -7.479 1.00 0.00 1 ASN A CA 9
ATOM 4235 C C . ASN A 1 1 ? 14.819 -8.083 -8.965 1.00 0.00 1 ASN A C 9
ATOM 4236 O O . ASN A 1 1 ? 15.703 -7.495 -9.556 1.00 0.00 1 ASN A O 9
ATOM 4249 N N . GLU A 1 2 ? 14.064 -8.959 -9.570 1.00 0.00 2 GLU A N 9
ATOM 4250 C CA . GLU A 1 2 ? 14.274 -9.261 -11.014 1.00 0.00 2 GLU A CA 9
ATOM 4251 C C . GLU A 1 2 ? 13.926 -8.054 -11.897 1.00 0.00 2 GLU A C 9
ATOM 4252 O O . GLU A 1 2 ? 14.627 -7.773 -12.849 1.00 0.00 2 GLU A O 9
ATOM 4264 N N . PRO A 1 3 ? 12.848 -7.380 -11.574 1.00 0.00 3 PRO A N 9
ATOM 4265 C CA . PRO A 1 3 ? 12.426 -6.212 -12.383 1.00 0.00 3 PRO A CA 9
ATOM 4266 C C . PRO A 1 3 ? 13.327 -5.003 -12.110 1.00 0.00 3 PRO A C 9
ATOM 4267 O O . PRO A 1 3 ? 13.249 -3.996 -12.786 1.00 0.00 3 PRO A O 9
ATOM 4278 N N . VAL A 1 4 ? 14.189 -5.093 -11.135 1.00 0.00 4 VAL A N 9
ATOM 4279 C CA . VAL A 1 4 ? 15.093 -3.945 -10.837 1.00 0.00 4 VAL A CA 9
ATOM 4280 C C . VAL A 1 4 ? 16.537 -4.432 -10.697 1.00 0.00 4 VAL A C 9
ATOM 4281 O O . VAL A 1 4 ? 16.788 -5.556 -10.311 1.00 0.00 4 VAL A O 9
ATOM 4294 N N . SER A 1 5 ? 17.488 -3.596 -11.011 1.00 0.00 5 SER A N 9
ATOM 4295 C CA . SER A 1 5 ? 18.914 -4.014 -10.895 1.00 0.00 5 SER A CA 9
ATOM 4296 C C . SER A 1 5 ? 19.607 -3.238 -9.771 1.00 0.00 5 SER A C 9
ATOM 4297 O O . SER A 1 5 ? 19.449 -2.042 -9.640 1.00 0.00 5 SER A O 9
ATOM 4305 N N . CYS A 1 6 ? 20.373 -3.912 -8.958 1.00 0.00 6 CYS A N 9
ATOM 4306 C CA . CYS A 1 6 ? 21.074 -3.213 -7.844 1.00 0.00 6 CYS A CA 9
ATOM 4307 C C . CYS A 1 6 ? 22.068 -2.191 -8.406 1.00 0.00 6 CYS A C 9
ATOM 4308 O O . CYS A 1 6 ? 22.206 -1.099 -7.893 1.00 0.00 6 CYS A O 9
ATOM 4315 N N . ILE A 1 7 ? 22.761 -2.538 -9.458 1.00 0.00 7 ILE A N 9
ATOM 4316 C CA . ILE A 1 7 ? 23.745 -1.585 -10.051 1.00 0.00 7 ILE A CA 9
ATOM 4317 C C . ILE A 1 7 ? 23.051 -0.276 -10.434 1.00 0.00 7 ILE A C 9
ATOM 4318 O O . ILE A 1 7 ? 23.631 0.790 -10.357 1.00 0.00 7 ILE A O 9
ATOM 4334 N N . ARG A 1 8 ? 21.814 -0.345 -10.847 1.00 0.00 8 ARG A N 9
ATOM 4335 C CA . ARG A 1 8 ? 21.090 0.899 -11.234 1.00 0.00 8 ARG A CA 9
ATOM 4336 C C . ARG A 1 8 ? 21.024 1.861 -10.048 1.00 0.00 8 ARG A C 9
ATOM 4337 O O . ARG A 1 8 ? 21.096 3.065 -10.204 1.00 0.00 8 ARG A O 9
ATOM 4358 N N . ASN A 1 9 ? 20.890 1.339 -8.862 1.00 0.00 9 ASN A N 9
ATOM 4359 C CA . ASN A 1 9 ? 20.822 2.220 -7.661 1.00 0.00 9 ASN A CA 9
ATOM 4360 C C . ASN A 1 9 ? 22.218 2.750 -7.321 1.00 0.00 9 ASN A C 9
ATOM 4361 O O . ASN A 1 9 ? 22.367 3.772 -6.680 1.00 0.00 9 ASN A O 9
ATOM 4372 N N . GLY A 1 10 ? 23.242 2.060 -7.745 1.00 0.00 10 GLY A N 9
ATOM 4373 C CA . GLY A 1 10 ? 24.626 2.522 -7.448 1.00 0.00 10 GLY A CA 9
ATOM 4374 C C . GLY A 1 10 ? 25.299 1.543 -6.482 1.00 0.00 10 GLY A C 9
ATOM 4375 O O . GLY A 1 10 ? 26.426 1.740 -6.071 1.00 0.00 10 GLY A O 9
ATOM 4379 N N . GLY A 1 11 ? 24.621 0.490 -6.117 1.00 0.00 11 GLY A N 9
ATOM 4380 C CA . GLY A 1 11 ? 25.226 -0.496 -5.177 1.00 0.00 11 GLY A CA 9
ATOM 4381 C C . GLY A 1 11 ? 26.035 -1.524 -5.971 1.00 0.00 11 GLY A C 9
ATOM 4382 O O . GLY A 1 11 ? 26.131 -1.453 -7.181 1.00 0.00 11 GLY A O 9
ATOM 4386 N N . ILE A 1 12 ? 26.618 -2.480 -5.301 1.00 0.00 12 ILE A N 9
ATOM 4387 C CA . ILE A 1 12 ? 27.420 -3.509 -6.024 1.00 0.00 12 ILE A CA 9
ATOM 4388 C C . ILE A 1 12 ? 26.763 -4.883 -5.890 1.00 0.00 12 ILE A C 9
ATOM 4389 O O . ILE A 1 12 ? 25.820 -5.062 -5.146 1.00 0.00 12 ILE A O 9
ATOM 4405 N N . CYS A 1 13 ? 27.255 -5.857 -6.605 1.00 0.00 13 CYS A N 9
ATOM 4406 C CA . CYS A 1 13 ? 26.655 -7.218 -6.510 1.00 0.00 13 CYS A CA 9
ATOM 4407 C C . CYS A 1 13 ? 27.731 -8.241 -6.143 1.00 0.00 13 CYS A C 9
ATOM 4408 O O . CYS A 1 13 ? 28.891 -8.090 -6.472 1.00 0.00 13 CYS A O 9
ATOM 4415 N N . GLN A 1 14 ? 27.344 -9.283 -5.469 1.00 0.00 14 GLN A N 9
ATOM 4416 C CA . GLN A 1 14 ? 28.320 -10.339 -5.071 1.00 0.00 14 GLN A CA 9
ATOM 4417 C C . GLN A 1 14 ? 27.599 -11.681 -4.929 1.00 0.00 14 GLN A C 9
ATOM 4418 O O . GLN A 1 14 ? 26.413 -11.733 -4.668 1.00 0.00 14 GLN A O 9
ATOM 4432 N N . TYR A 1 15 ? 28.299 -12.768 -5.097 1.00 0.00 15 TYR A N 9
ATOM 4433 C CA . TYR A 1 15 ? 27.642 -14.101 -4.970 1.00 0.00 15 TYR A CA 9
ATOM 4434 C C . TYR A 1 15 ? 27.004 -14.249 -3.587 1.00 0.00 15 TYR A C 9
ATOM 4435 O O . TYR A 1 15 ? 25.922 -14.783 -3.446 1.00 0.00 15 TYR A O 9
ATOM 4453 N N . ARG A 1 16 ? 27.667 -13.783 -2.567 1.00 0.00 16 ARG A N 9
ATOM 4454 C CA . ARG A 1 16 ? 27.100 -13.902 -1.190 1.00 0.00 16 ARG A CA 9
ATOM 4455 C C . ARG A 1 16 ? 27.473 -12.674 -0.347 1.00 0.00 16 ARG A C 9
ATOM 4456 O O . ARG A 1 16 ? 28.449 -12.000 -0.612 1.00 0.00 16 ARG A O 9
ATOM 4477 N N . CYS A 1 17 ? 26.705 -12.384 0.669 1.00 0.00 17 CYS A N 9
ATOM 4478 C CA . CYS A 1 17 ? 27.015 -11.207 1.534 1.00 0.00 17 CYS A CA 9
ATOM 4479 C C . CYS A 1 17 ? 27.044 -11.630 3.006 1.00 0.00 17 CYS A C 9
ATOM 4480 O O . CYS A 1 17 ? 26.510 -12.657 3.375 1.00 0.00 17 CYS A O 9
ATOM 4487 N N . ILE A 1 18 ? 27.659 -10.849 3.850 1.00 0.00 18 ILE A N 9
ATOM 4488 C CA . ILE A 1 18 ? 27.716 -11.214 5.295 1.00 0.00 18 ILE A CA 9
ATOM 4489 C C . ILE A 1 18 ? 26.857 -10.252 6.120 1.00 0.00 18 ILE A C 9
ATOM 4490 O O . ILE A 1 18 ? 26.356 -9.264 5.619 1.00 0.00 18 ILE A O 9
ATOM 4506 N N . GLY A 1 19 ? 26.682 -10.532 7.383 1.00 0.00 19 GLY A N 9
ATOM 4507 C CA . GLY A 1 19 ? 25.856 -9.634 8.238 1.00 0.00 19 GLY A CA 9
ATOM 4508 C C . GLY A 1 19 ? 26.419 -8.212 8.184 1.00 0.00 19 GLY A C 9
ATOM 4509 O O . GLY A 1 19 ? 25.690 -7.243 8.245 1.00 0.00 19 GLY A O 9
ATOM 4513 N N . LEU A 1 20 ? 27.712 -8.078 8.070 1.00 0.00 20 LEU A N 9
ATOM 4514 C CA . LEU A 1 20 ? 28.318 -6.717 8.014 1.00 0.00 20 LEU A CA 9
ATOM 4515 C C . LEU A 1 20 ? 27.808 -5.960 6.782 1.00 0.00 20 LEU A C 9
ATOM 4516 O O . LEU A 1 20 ? 27.630 -4.758 6.814 1.00 0.00 20 LEU A O 9
ATOM 4532 N N . ARG A 1 21 ? 27.570 -6.651 5.701 1.00 0.00 21 ARG A N 9
ATOM 4533 C CA . ARG A 1 21 ? 27.067 -5.963 4.476 1.00 0.00 21 ARG A CA 9
ATOM 4534 C C . ARG A 1 21 ? 25.563 -6.212 4.317 1.00 0.00 21 ARG A C 9
ATOM 4535 O O . ARG A 1 21 ? 25.128 -7.324 4.097 1.00 0.00 21 ARG A O 9
ATOM 4556 N N . HIS A 1 22 ? 24.765 -5.185 4.435 1.00 0.00 22 HIS A N 9
ATOM 4557 C CA . HIS A 1 22 ? 23.290 -5.367 4.298 1.00 0.00 22 HIS A CA 9
ATOM 4558 C C . HIS A 1 22 ? 22.925 -5.726 2.854 1.00 0.00 22 HIS A C 9
ATOM 4559 O O . HIS A 1 22 ? 23.613 -5.363 1.920 1.00 0.00 22 HIS A O 9
ATOM 4573 N N . LYS A 1 23 ? 21.845 -6.434 2.666 1.00 0.00 23 LYS A N 9
ATOM 4574 C CA . LYS A 1 23 ? 21.433 -6.816 1.284 1.00 0.00 23 LYS A CA 9
ATOM 4575 C C . LYS A 1 23 ? 20.037 -6.262 0.982 1.00 0.00 23 LYS A C 9
ATOM 4576 O O . LYS A 1 23 ? 19.035 -6.850 1.340 1.00 0.00 23 LYS A O 9
ATOM 4595 N N . ILE A 1 24 ? 19.964 -5.132 0.332 1.00 0.00 24 ILE A N 9
ATOM 4596 C CA . ILE A 1 24 ? 18.633 -4.537 0.013 1.00 0.00 24 ILE A CA 9
ATOM 4597 C C . ILE A 1 24 ? 17.864 -5.430 -0.964 1.00 0.00 24 ILE A C 9
ATOM 4598 O O . ILE A 1 24 ? 16.650 -5.423 -0.999 1.00 0.00 24 ILE A O 9
ATOM 4614 N N . GLY A 1 25 ? 18.559 -6.196 -1.758 1.00 0.00 25 GLY A N 9
ATOM 4615 C CA . GLY A 1 25 ? 17.860 -7.082 -2.730 1.00 0.00 25 GLY A CA 9
ATOM 4616 C C . GLY A 1 25 ? 18.881 -7.945 -3.469 1.00 0.00 25 GLY A C 9
ATOM 4617 O O . GLY A 1 25 ? 20.035 -8.024 -3.092 1.00 0.00 25 GLY A O 9
ATOM 4621 N N . THR A 1 26 ? 18.464 -8.596 -4.518 1.00 0.00 26 THR A N 9
ATOM 4622 C CA . THR A 1 26 ? 19.405 -9.460 -5.284 1.00 0.00 26 THR A CA 9
ATOM 4623 C C . THR A 1 26 ? 19.777 -8.800 -6.616 1.00 0.00 26 THR A C 9
ATOM 4624 O O . THR A 1 26 ? 18.993 -8.765 -7.544 1.00 0.00 26 THR A O 9
ATOM 4635 N N . CYS A 1 27 ? 20.972 -8.283 -6.719 1.00 0.00 27 CYS A N 9
ATOM 4636 C CA . CYS A 1 27 ? 21.402 -7.634 -7.991 1.00 0.00 27 CYS A CA 9
ATOM 4637 C C . CYS A 1 27 ? 21.127 -8.576 -9.164 1.00 0.00 27 CYS A C 9
ATOM 4638 O O . CYS A 1 27 ? 20.764 -8.156 -10.244 1.00 0.00 27 CYS A O 9
ATOM 4645 N N . GLY A 1 28 ? 21.292 -9.848 -8.945 1.00 0.00 28 GLY A N 9
ATOM 4646 C CA . GLY A 1 28 ? 21.042 -10.844 -10.024 1.00 0.00 28 GLY A CA 9
ATOM 4647 C C . GLY A 1 28 ? 20.866 -12.220 -9.381 1.00 0.00 28 GLY A C 9
ATOM 4648 O O . GLY A 1 28 ? 20.603 -12.326 -8.200 1.00 0.00 28 GLY A O 9
ATOM 4652 N N . SER A 1 29 ? 21.017 -13.276 -10.132 1.00 0.00 29 SER A N 9
ATOM 4653 C CA . SER A 1 29 ? 20.862 -14.627 -9.527 1.00 0.00 29 SER A CA 9
ATOM 4654 C C . SER A 1 29 ? 22.211 -15.119 -8.994 1.00 0.00 29 SER A C 9
ATOM 4655 O O . SER A 1 29 ? 22.277 -15.668 -7.912 1.00 0.00 29 SER A O 9
ATOM 4663 N N . PRO A 1 30 ? 23.254 -14.893 -9.753 1.00 0.00 30 PRO A N 9
ATOM 4664 C CA . PRO A 1 30 ? 24.594 -15.309 -9.308 1.00 0.00 30 PRO A CA 9
ATOM 4665 C C . PRO A 1 30 ? 25.179 -14.243 -8.378 1.00 0.00 30 PRO A C 9
ATOM 4666 O O . PRO A 1 30 ? 26.337 -14.290 -8.010 1.00 0.00 30 PRO A O 9
ATOM 4677 N N . PHE A 1 31 ? 24.380 -13.279 -7.993 1.00 0.00 31 PHE A N 9
ATOM 4678 C CA . PHE A 1 31 ? 24.887 -12.206 -7.086 1.00 0.00 31 PHE A CA 9
ATOM 4679 C C . PHE A 1 31 ? 23.746 -11.613 -6.254 1.00 0.00 31 PHE A C 9
ATOM 4680 O O . PHE A 1 31 ? 22.584 -11.901 -6.469 1.00 0.00 31 PHE A O 9
ATOM 4697 N N . LYS A 1 32 ? 24.081 -10.773 -5.315 1.00 0.00 32 LYS A N 9
ATOM 4698 C CA . LYS A 1 32 ? 23.044 -10.126 -4.464 1.00 0.00 32 LYS A CA 9
ATOM 4699 C C . LYS A 1 32 ? 23.350 -8.629 -4.346 1.00 0.00 32 LYS A C 9
ATOM 4700 O O . LYS A 1 32 ? 24.463 -8.202 -4.575 1.00 0.00 32 LYS A O 9
ATOM 4719 N N . CYS A 1 33 ? 22.383 -7.828 -3.993 1.00 0.00 33 CYS A N 9
ATOM 4720 C CA . CYS A 1 33 ? 22.647 -6.363 -3.870 1.00 0.00 33 CYS A CA 9
ATOM 4721 C C . CYS A 1 33 ? 23.241 -6.054 -2.493 1.00 0.00 33 CYS A C 9
ATOM 4722 O O . CYS A 1 33 ? 22.613 -6.265 -1.477 1.00 0.00 33 CYS A O 9
ATOM 4729 N N . CYS A 1 34 ? 24.449 -5.560 -2.452 1.00 0.00 34 CYS A N 9
ATOM 4730 C CA . CYS A 1 34 ? 25.075 -5.247 -1.133 1.00 0.00 34 CYS A CA 9
ATOM 4731 C C . CYS A 1 34 ? 25.943 -3.989 -1.236 1.00 0.00 34 CYS A C 9
ATOM 4732 O O . CYS A 1 34 ? 26.402 -3.624 -2.300 1.00 0.00 34 CYS A O 9
ATOM 4739 N N . LYS A 1 35 ? 26.174 -3.326 -0.135 1.00 0.00 35 LYS A N 9
ATOM 4740 C CA . LYS A 1 35 ? 27.014 -2.095 -0.164 1.00 0.00 35 LYS A CA 9
ATOM 4741 C C . LYS A 1 35 ? 28.050 -2.139 0.961 1.00 0.00 35 LYS A C 9
ATOM 4742 O O . LYS A 1 35 ? 27.691 -2.547 2.054 1.00 0.00 35 LYS A O 9
ATOM 4762 N N . ASN A 1 1 ? 20.311 -10.282 -16.236 1.00 0.00 1 ASN A N 10
ATOM 4763 C CA . ASN A 1 1 ? 19.563 -11.560 -16.063 1.00 0.00 1 ASN A CA 10
ATOM 4764 C C . ASN A 1 1 ? 18.055 -11.293 -16.045 1.00 0.00 1 ASN A C 10
ATOM 4765 O O . ASN A 1 1 ? 17.603 -10.207 -16.349 1.00 0.00 1 ASN A O 10
ATOM 4778 N N . GLU A 1 2 ? 17.276 -12.275 -15.689 1.00 0.00 2 GLU A N 10
ATOM 4779 C CA . GLU A 1 2 ? 15.799 -12.082 -15.647 1.00 0.00 2 GLU A CA 10
ATOM 4780 C C . GLU A 1 2 ? 15.406 -11.037 -14.592 1.00 0.00 2 GLU A C 10
ATOM 4781 O O . GLU A 1 2 ? 14.552 -10.210 -14.843 1.00 0.00 2 GLU A O 10
ATOM 4793 N N . PRO A 1 3 ? 16.029 -11.104 -13.437 1.00 0.00 3 PRO A N 10
ATOM 4794 C CA . PRO A 1 3 ? 15.702 -10.142 -12.356 1.00 0.00 3 PRO A CA 10
ATOM 4795 C C . PRO A 1 3 ? 16.278 -8.760 -12.683 1.00 0.00 3 PRO A C 10
ATOM 4796 O O . PRO A 1 3 ? 16.491 -8.421 -13.830 1.00 0.00 3 PRO A O 10
ATOM 4807 N N . VAL A 1 4 ? 16.525 -7.955 -11.686 1.00 0.00 4 VAL A N 10
ATOM 4808 C CA . VAL A 1 4 ? 17.076 -6.596 -11.946 1.00 0.00 4 VAL A CA 10
ATOM 4809 C C . VAL A 1 4 ? 18.530 -6.507 -11.474 1.00 0.00 4 VAL A C 10
ATOM 4810 O O . VAL A 1 4 ? 18.886 -7.015 -10.429 1.00 0.00 4 VAL A O 10
ATOM 4823 N N . SER A 1 5 ? 19.371 -5.862 -12.234 1.00 0.00 5 SER A N 10
ATOM 4824 C CA . SER A 1 5 ? 20.800 -5.736 -11.828 1.00 0.00 5 SER A CA 10
ATOM 4825 C C . SER A 1 5 ? 20.905 -4.979 -10.501 1.00 0.00 5 SER A C 10
ATOM 4826 O O . SER A 1 5 ? 21.846 -5.146 -9.751 1.00 0.00 5 SER A O 10
ATOM 4834 N N . CYS A 1 6 ? 19.943 -4.148 -10.206 1.00 0.00 6 CYS A N 10
ATOM 4835 C CA . CYS A 1 6 ? 19.985 -3.380 -8.929 1.00 0.00 6 CYS A CA 10
ATOM 4836 C C . CYS A 1 6 ? 21.299 -2.599 -8.824 1.00 0.00 6 CYS A C 10
ATOM 4837 O O . CYS A 1 6 ? 21.908 -2.529 -7.775 1.00 0.00 6 CYS A O 10
ATOM 4844 N N . ILE A 1 7 ? 21.737 -2.009 -9.903 1.00 0.00 7 ILE A N 10
ATOM 4845 C CA . ILE A 1 7 ? 23.009 -1.231 -9.865 1.00 0.00 7 ILE A CA 10
ATOM 4846 C C . ILE A 1 7 ? 22.718 0.267 -9.998 1.00 0.00 7 ILE A C 10
ATOM 4847 O O . ILE A 1 7 ? 23.581 1.097 -9.789 1.00 0.00 7 ILE A O 10
ATOM 4863 N N . ARG A 1 8 ? 21.511 0.621 -10.347 1.00 0.00 8 ARG A N 10
ATOM 4864 C CA . ARG A 1 8 ? 21.171 2.067 -10.495 1.00 0.00 8 ARG A CA 10
ATOM 4865 C C . ARG A 1 8 ? 21.437 2.813 -9.184 1.00 0.00 8 ARG A C 10
ATOM 4866 O O . ARG A 1 8 ? 21.790 3.976 -9.180 1.00 0.00 8 ARG A O 10
ATOM 4887 N N . ASN A 1 9 ? 21.261 2.154 -8.075 1.00 0.00 9 ASN A N 10
ATOM 4888 C CA . ASN A 1 9 ? 21.495 2.820 -6.759 1.00 0.00 9 ASN A CA 10
ATOM 4889 C C . ASN A 1 9 ? 22.981 3.143 -6.580 1.00 0.00 9 ASN A C 10
ATOM 4890 O O . ASN A 1 9 ? 23.344 4.057 -5.865 1.00 0.00 9 ASN A O 10
ATOM 4901 N N . GLY A 1 10 ? 23.842 2.403 -7.221 1.00 0.00 10 GLY A N 10
ATOM 4902 C CA . GLY A 1 10 ? 25.301 2.670 -7.082 1.00 0.00 10 GLY A CA 10
ATOM 4903 C C . GLY A 1 10 ? 25.915 1.660 -6.112 1.00 0.00 10 GLY A C 10
ATOM 4904 O O . GLY A 1 10 ? 27.031 1.818 -5.659 1.00 0.00 10 GLY A O 10
ATOM 4908 N N . GLY A 1 11 ? 25.195 0.619 -5.790 1.00 0.00 11 GLY A N 10
ATOM 4909 C CA . GLY A 1 11 ? 25.738 -0.401 -4.849 1.00 0.00 11 GLY A CA 10
ATOM 4910 C C . GLY A 1 11 ? 26.466 -1.493 -5.638 1.00 0.00 11 GLY A C 10
ATOM 4911 O O . GLY A 1 11 ? 26.700 -1.367 -6.824 1.00 0.00 11 GLY A O 10
ATOM 4915 N N . ILE A 1 12 ? 26.825 -2.564 -4.983 1.00 0.00 12 ILE A N 10
ATOM 4916 C CA . ILE A 1 12 ? 27.541 -3.673 -5.684 1.00 0.00 12 ILE A CA 10
ATOM 4917 C C . ILE A 1 12 ? 26.844 -5.004 -5.395 1.00 0.00 12 ILE A C 10
ATOM 4918 O O . ILE A 1 12 ? 25.960 -5.081 -4.564 1.00 0.00 12 ILE A O 10
ATOM 4934 N N . CYS A 1 13 ? 27.228 -6.058 -6.068 1.00 0.00 13 CYS A N 10
ATOM 4935 C CA . CYS A 1 13 ? 26.566 -7.370 -5.806 1.00 0.00 13 CYS A CA 10
ATOM 4936 C C . CYS A 1 13 ? 27.595 -8.505 -5.727 1.00 0.00 13 CYS A C 10
ATOM 4937 O O . CYS A 1 13 ? 28.703 -8.395 -6.213 1.00 0.00 13 CYS A O 10
ATOM 4944 N N . GLN A 1 14 ? 27.216 -9.598 -5.123 1.00 0.00 14 GLN A N 10
ATOM 4945 C CA . GLN A 1 14 ? 28.136 -10.768 -5.000 1.00 0.00 14 GLN A CA 10
ATOM 4946 C C . GLN A 1 14 ? 27.319 -12.034 -4.719 1.00 0.00 14 GLN A C 10
ATOM 4947 O O . GLN A 1 14 ? 26.227 -11.970 -4.189 1.00 0.00 14 GLN A O 10
ATOM 4961 N N . TYR A 1 15 ? 27.828 -13.182 -5.073 1.00 0.00 15 TYR A N 10
ATOM 4962 C CA . TYR A 1 15 ? 27.060 -14.439 -4.827 1.00 0.00 15 TYR A CA 10
ATOM 4963 C C . TYR A 1 15 ? 26.429 -14.422 -3.433 1.00 0.00 15 TYR A C 10
ATOM 4964 O O . TYR A 1 15 ? 25.272 -14.747 -3.262 1.00 0.00 15 TYR A O 10
ATOM 4982 N N . ARG A 1 16 ? 27.179 -14.042 -2.437 1.00 0.00 16 ARG A N 10
ATOM 4983 C CA . ARG A 1 16 ? 26.621 -14.000 -1.054 1.00 0.00 16 ARG A CA 10
ATOM 4984 C C . ARG A 1 16 ? 27.116 -12.750 -0.319 1.00 0.00 16 ARG A C 10
ATOM 4985 O O . ARG A 1 16 ? 28.220 -12.290 -0.534 1.00 0.00 16 ARG A O 10
ATOM 5006 N N . CYS A 1 17 ? 26.309 -12.200 0.547 1.00 0.00 17 CYS A N 10
ATOM 5007 C CA . CYS A 1 17 ? 26.734 -10.982 1.296 1.00 0.00 17 CYS A CA 10
ATOM 5008 C C . CYS A 1 17 ? 26.903 -11.304 2.782 1.00 0.00 17 CYS A C 10
ATOM 5009 O O . CYS A 1 17 ? 26.007 -11.818 3.423 1.00 0.00 17 CYS A O 10
ATOM 5016 N N . ILE A 1 18 ? 28.045 -11.004 3.337 1.00 0.00 18 ILE A N 10
ATOM 5017 C CA . ILE A 1 18 ? 28.270 -11.290 4.783 1.00 0.00 18 ILE A CA 10
ATOM 5018 C C . ILE A 1 18 ? 28.815 -10.047 5.488 1.00 0.00 18 ILE A C 10
ATOM 5019 O O . ILE A 1 18 ? 29.279 -9.116 4.859 1.00 0.00 18 ILE A O 10
ATOM 5035 N N . GLY A 1 19 ? 28.763 -10.023 6.791 1.00 0.00 19 GLY A N 10
ATOM 5036 C CA . GLY A 1 19 ? 29.278 -8.839 7.534 1.00 0.00 19 GLY A CA 10
ATOM 5037 C C . GLY A 1 19 ? 28.123 -7.882 7.833 1.00 0.00 19 GLY A C 10
ATOM 5038 O O . GLY A 1 19 ? 26.965 -8.226 7.694 1.00 0.00 19 GLY A O 10
ATOM 5042 N N . LEU A 1 20 ? 28.428 -6.683 8.245 1.00 0.00 20 LEU A N 10
ATOM 5043 C CA . LEU A 1 20 ? 27.348 -5.703 8.555 1.00 0.00 20 LEU A CA 10
ATOM 5044 C C . LEU A 1 20 ? 26.627 -5.282 7.272 1.00 0.00 20 LEU A C 10
ATOM 5045 O O . LEU A 1 20 ? 25.505 -4.817 7.303 1.00 0.00 20 LEU A O 10
ATOM 5061 N N . ARG A 1 21 ? 27.265 -5.441 6.146 1.00 0.00 21 ARG A N 10
ATOM 5062 C CA . ARG A 1 21 ? 26.615 -5.049 4.862 1.00 0.00 21 ARG A CA 10
ATOM 5063 C C . ARG A 1 21 ? 25.260 -5.746 4.722 1.00 0.00 21 ARG A C 10
ATOM 5064 O O . ARG A 1 21 ? 25.114 -6.910 5.040 1.00 0.00 21 ARG A O 10
ATOM 5085 N N . HIS A 1 22 ? 24.267 -5.044 4.250 1.00 0.00 22 HIS A N 10
ATOM 5086 C CA . HIS A 1 22 ? 22.923 -5.670 4.090 1.00 0.00 22 HIS A CA 10
ATOM 5087 C C . HIS A 1 22 ? 22.606 -5.855 2.604 1.00 0.00 22 HIS A C 10
ATOM 5088 O O . HIS A 1 22 ? 23.311 -5.366 1.744 1.00 0.00 22 HIS A O 10
ATOM 5102 N N . LYS A 1 23 ? 21.554 -6.562 2.290 1.00 0.00 23 LYS A N 10
ATOM 5103 C CA . LYS A 1 23 ? 21.210 -6.772 0.856 1.00 0.00 23 LYS A CA 10
ATOM 5104 C C . LYS A 1 23 ? 19.872 -6.108 0.520 1.00 0.00 23 LYS A C 10
ATOM 5105 O O . LYS A 1 23 ? 18.829 -6.516 0.991 1.00 0.00 23 LYS A O 10
ATOM 5124 N N . ILE A 1 24 ? 19.897 -5.093 -0.298 1.00 0.00 24 ILE A N 10
ATOM 5125 C CA . ILE A 1 24 ? 18.630 -4.407 -0.676 1.00 0.00 24 ILE A CA 10
ATOM 5126 C C . ILE A 1 24 ? 17.796 -5.313 -1.580 1.00 0.00 24 ILE A C 10
ATOM 5127 O O . ILE A 1 24 ? 16.581 -5.271 -1.578 1.00 0.00 24 ILE A O 10
ATOM 5143 N N . GLY A 1 25 ? 18.447 -6.133 -2.357 1.00 0.00 25 GLY A N 10
ATOM 5144 C CA . GLY A 1 25 ? 17.714 -7.047 -3.274 1.00 0.00 25 GLY A CA 10
ATOM 5145 C C . GLY A 1 25 ? 18.715 -7.977 -3.956 1.00 0.00 25 GLY A C 10
ATOM 5146 O O . GLY A 1 25 ? 19.857 -8.081 -3.554 1.00 0.00 25 GLY A O 10
ATOM 5150 N N . THR A 1 26 ? 18.297 -8.658 -4.984 1.00 0.00 26 THR A N 10
ATOM 5151 C CA . THR A 1 26 ? 19.226 -9.589 -5.688 1.00 0.00 26 THR A CA 10
ATOM 5152 C C . THR A 1 26 ? 19.521 -9.090 -7.108 1.00 0.00 26 THR A C 10
ATOM 5153 O O . THR A 1 26 ? 18.674 -9.131 -7.979 1.00 0.00 26 THR A O 10
ATOM 5164 N N . CYS A 1 27 ? 20.720 -8.628 -7.351 1.00 0.00 27 CYS A N 10
ATOM 5165 C CA . CYS A 1 27 ? 21.069 -8.137 -8.717 1.00 0.00 27 CYS A CA 10
ATOM 5166 C C . CYS A 1 27 ? 20.860 -9.253 -9.740 1.00 0.00 27 CYS A C 10
ATOM 5167 O O . CYS A 1 27 ? 20.196 -9.080 -10.743 1.00 0.00 27 CYS A O 10
ATOM 5174 N N . GLY A 1 28 ? 21.420 -10.399 -9.487 1.00 0.00 28 GLY A N 10
ATOM 5175 C CA . GLY A 1 28 ? 21.258 -11.537 -10.431 1.00 0.00 28 GLY A CA 10
ATOM 5176 C C . GLY A 1 28 ? 21.102 -12.828 -9.629 1.00 0.00 28 GLY A C 10
ATOM 5177 O O . GLY A 1 28 ? 20.851 -12.807 -8.442 1.00 0.00 28 GLY A O 10
ATOM 5181 N N . SER A 1 29 ? 21.262 -13.955 -10.259 1.00 0.00 29 SER A N 10
ATOM 5182 C CA . SER A 1 29 ? 21.134 -15.235 -9.517 1.00 0.00 29 SER A CA 10
ATOM 5183 C C . SER A 1 29 ? 22.472 -15.601 -8.873 1.00 0.00 29 SER A C 10
ATOM 5184 O O . SER A 1 29 ? 22.509 -16.035 -7.739 1.00 0.00 29 SER A O 10
ATOM 5192 N N . PRO A 1 30 ? 23.538 -15.399 -9.604 1.00 0.00 30 PRO A N 10
ATOM 5193 C CA . PRO A 1 30 ? 24.874 -15.701 -9.064 1.00 0.00 30 PRO A CA 10
ATOM 5194 C C . PRO A 1 30 ? 25.351 -14.545 -8.181 1.00 0.00 30 PRO A C 10
ATOM 5195 O O . PRO A 1 30 ? 26.487 -14.509 -7.752 1.00 0.00 30 PRO A O 10
ATOM 5206 N N . PHE A 1 31 ? 24.495 -13.594 -7.907 1.00 0.00 31 PHE A N 10
ATOM 5207 C CA . PHE A 1 31 ? 24.916 -12.446 -7.053 1.00 0.00 31 PHE A CA 10
ATOM 5208 C C . PHE A 1 31 ? 23.716 -11.837 -6.323 1.00 0.00 31 PHE A C 10
ATOM 5209 O O . PHE A 1 31 ? 22.574 -12.131 -6.617 1.00 0.00 31 PHE A O 10
ATOM 5226 N N . LYS A 1 32 ? 23.982 -10.974 -5.385 1.00 0.00 32 LYS A N 10
ATOM 5227 C CA . LYS A 1 32 ? 22.886 -10.306 -4.625 1.00 0.00 32 LYS A CA 10
ATOM 5228 C C . LYS A 1 32 ? 23.184 -8.807 -4.542 1.00 0.00 32 LYS A C 10
ATOM 5229 O O . LYS A 1 32 ? 24.307 -8.392 -4.712 1.00 0.00 32 LYS A O 10
ATOM 5248 N N . CYS A 1 33 ? 22.204 -7.989 -4.281 1.00 0.00 33 CYS A N 10
ATOM 5249 C CA . CYS A 1 33 ? 22.480 -6.524 -4.195 1.00 0.00 33 CYS A CA 10
ATOM 5250 C C . CYS A 1 33 ? 22.836 -6.133 -2.758 1.00 0.00 33 CYS A C 10
ATOM 5251 O O . CYS A 1 33 ? 22.054 -6.313 -1.848 1.00 0.00 33 CYS A O 10
ATOM 5258 N N . CYS A 1 34 ? 24.011 -5.598 -2.549 1.00 0.00 34 CYS A N 10
ATOM 5259 C CA . CYS A 1 34 ? 24.412 -5.199 -1.169 1.00 0.00 34 CYS A CA 10
ATOM 5260 C C . CYS A 1 34 ? 25.224 -3.902 -1.208 1.00 0.00 34 CYS A C 10
ATOM 5261 O O . CYS A 1 34 ? 26.022 -3.685 -2.100 1.00 0.00 34 CYS A O 10
ATOM 5268 N N . LYS A 1 35 ? 25.030 -3.040 -0.250 1.00 0.00 35 LYS A N 10
ATOM 5269 C CA . LYS A 1 35 ? 25.794 -1.761 -0.235 1.00 0.00 35 LYS A CA 10
ATOM 5270 C C . LYS A 1 35 ? 26.209 -1.412 1.197 1.00 0.00 35 LYS A C 10
ATOM 5271 O O . LYS A 1 35 ? 27.151 -2.016 1.682 1.00 0.00 35 LYS A O 10
ATOM 5291 N N . ASN A 1 1 ? 13.510 -5.775 -9.444 1.00 0.00 1 ASN A N 11
ATOM 5292 C CA . ASN A 1 1 ? 12.809 -6.298 -10.652 1.00 0.00 1 ASN A CA 11
ATOM 5293 C C . ASN A 1 1 ? 13.806 -6.485 -11.799 1.00 0.00 1 ASN A C 11
ATOM 5294 O O . ASN A 1 1 ? 14.894 -5.943 -11.783 1.00 0.00 1 ASN A O 11
ATOM 5307 N N . GLU A 1 2 ? 13.447 -7.254 -12.790 1.00 0.00 2 GLU A N 11
ATOM 5308 C CA . GLU A 1 2 ? 14.373 -7.486 -13.935 1.00 0.00 2 GLU A CA 11
ATOM 5309 C C . GLU A 1 2 ? 14.694 -6.179 -14.679 1.00 0.00 2 GLU A C 11
ATOM 5310 O O . GLU A 1 2 ? 15.834 -5.938 -15.021 1.00 0.00 2 GLU A O 11
ATOM 5322 N N . PRO A 1 3 ? 13.684 -5.381 -14.925 1.00 0.00 3 PRO A N 11
ATOM 5323 C CA . PRO A 1 3 ? 13.897 -4.108 -15.659 1.00 0.00 3 PRO A CA 11
ATOM 5324 C C . PRO A 1 3 ? 14.660 -3.095 -14.798 1.00 0.00 3 PRO A C 11
ATOM 5325 O O . PRO A 1 3 ? 15.068 -2.052 -15.271 1.00 0.00 3 PRO A O 11
ATOM 5336 N N . VAL A 1 4 ? 14.865 -3.391 -13.544 1.00 0.00 4 VAL A N 11
ATOM 5337 C CA . VAL A 1 4 ? 15.612 -2.439 -12.670 1.00 0.00 4 VAL A CA 11
ATOM 5338 C C . VAL A 1 4 ? 16.718 -3.179 -11.914 1.00 0.00 4 VAL A C 11
ATOM 5339 O O . VAL A 1 4 ? 16.483 -4.189 -11.282 1.00 0.00 4 VAL A O 11
ATOM 5352 N N . SER A 1 5 ? 17.925 -2.684 -11.974 1.00 0.00 5 SER A N 11
ATOM 5353 C CA . SER A 1 5 ? 19.044 -3.362 -11.258 1.00 0.00 5 SER A CA 11
ATOM 5354 C C . SER A 1 5 ? 19.551 -2.482 -10.114 1.00 0.00 5 SER A C 11
ATOM 5355 O O . SER A 1 5 ? 19.484 -1.271 -10.174 1.00 0.00 5 SER A O 11
ATOM 5363 N N . CYS A 1 6 ? 20.062 -3.081 -9.072 1.00 0.00 6 CYS A N 11
ATOM 5364 C CA . CYS A 1 6 ? 20.575 -2.273 -7.928 1.00 0.00 6 CYS A CA 11
ATOM 5365 C C . CYS A 1 6 ? 21.789 -1.452 -8.371 1.00 0.00 6 CYS A C 11
ATOM 5366 O O . CYS A 1 6 ? 22.106 -0.433 -7.790 1.00 0.00 6 CYS A O 11
ATOM 5373 N N . ILE A 1 7 ? 22.468 -1.887 -9.399 1.00 0.00 7 ILE A N 11
ATOM 5374 C CA . ILE A 1 7 ? 23.658 -1.127 -9.883 1.00 0.00 7 ILE A CA 11
ATOM 5375 C C . ILE A 1 7 ? 23.245 0.290 -10.283 1.00 0.00 7 ILE A C 11
ATOM 5376 O O . ILE A 1 7 ? 23.948 1.248 -10.030 1.00 0.00 7 ILE A O 11
ATOM 5392 N N . ARG A 1 8 ? 22.106 0.430 -10.903 1.00 0.00 8 ARG A N 11
ATOM 5393 C CA . ARG A 1 8 ? 21.644 1.785 -11.317 1.00 0.00 8 ARG A CA 11
ATOM 5394 C C . ARG A 1 8 ? 21.577 2.707 -10.100 1.00 0.00 8 ARG A C 11
ATOM 5395 O O . ARG A 1 8 ? 21.913 3.873 -10.169 1.00 0.00 8 ARG A O 11
ATOM 5416 N N . ASN A 1 9 ? 21.151 2.189 -8.983 1.00 0.00 9 ASN A N 11
ATOM 5417 C CA . ASN A 1 9 ? 21.065 3.029 -7.755 1.00 0.00 9 ASN A CA 11
ATOM 5418 C C . ASN A 1 9 ? 22.471 3.380 -7.264 1.00 0.00 9 ASN A C 11
ATOM 5419 O O . ASN A 1 9 ? 22.684 4.401 -6.639 1.00 0.00 9 ASN A O 11
ATOM 5430 N N . GLY A 1 10 ? 23.433 2.544 -7.546 1.00 0.00 10 GLY A N 11
ATOM 5431 C CA . GLY A 1 10 ? 24.827 2.834 -7.100 1.00 0.00 10 GLY A CA 11
ATOM 5432 C C . GLY A 1 10 ? 25.319 1.714 -6.180 1.00 0.00 10 GLY A C 11
ATOM 5433 O O . GLY A 1 10 ? 26.368 1.812 -5.575 1.00 0.00 10 GLY A O 11
ATOM 5437 N N . GLY A 1 11 ? 24.574 0.649 -6.070 1.00 0.00 11 GLY A N 11
ATOM 5438 C CA . GLY A 1 11 ? 25.005 -0.472 -5.190 1.00 0.00 11 GLY A CA 11
ATOM 5439 C C . GLY A 1 11 ? 25.872 -1.447 -5.990 1.00 0.00 11 G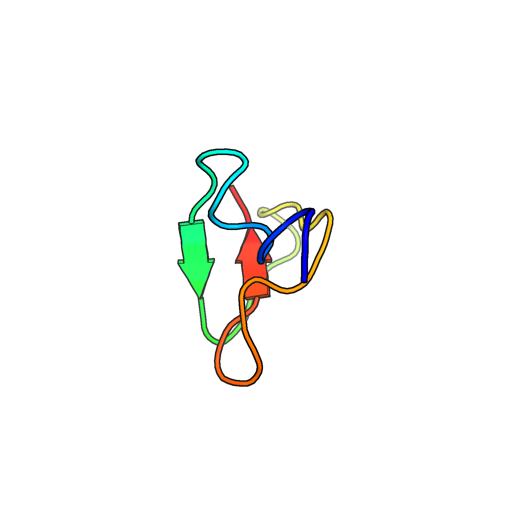LY A C 11
ATOM 5440 O O . GLY A 1 11 ? 26.148 -1.235 -7.155 1.00 0.00 11 GLY A O 11
ATOM 5444 N N . ILE A 1 12 ? 26.301 -2.514 -5.375 1.00 0.00 12 ILE A N 11
ATOM 5445 C CA . ILE A 1 12 ? 27.148 -3.508 -6.098 1.00 0.00 12 ILE A CA 11
ATOM 5446 C C . ILE A 1 12 ? 26.615 -4.920 -5.851 1.00 0.00 12 ILE A C 11
ATOM 5447 O O . ILE A 1 12 ? 25.874 -5.156 -4.916 1.00 0.00 12 ILE A O 11
ATOM 5463 N N . CYS A 1 13 ? 26.978 -5.865 -6.675 1.00 0.00 13 CYS A N 11
ATOM 5464 C CA . CYS A 1 13 ? 26.473 -7.252 -6.467 1.00 0.00 13 CYS A CA 11
ATOM 5465 C C . CYS A 1 13 ? 27.622 -8.192 -6.092 1.00 0.00 13 CYS A C 11
ATOM 5466 O O . CYS A 1 13 ? 28.766 -7.967 -6.433 1.00 0.00 13 CYS A O 11
ATOM 5473 N N . GLN A 1 14 ? 27.313 -9.250 -5.399 1.00 0.00 14 GLN A N 11
ATOM 5474 C CA . GLN A 1 14 ? 28.362 -10.230 -4.993 1.00 0.00 14 GLN A CA 11
ATOM 5475 C C . GLN A 1 14 ? 27.744 -11.625 -4.863 1.00 0.00 14 GLN A C 11
ATOM 5476 O O . GLN A 1 14 ? 26.556 -11.768 -4.648 1.00 0.00 14 GLN A O 11
ATOM 5490 N N . TYR A 1 15 ? 28.535 -12.656 -4.994 1.00 0.00 15 TYR A N 11
ATOM 5491 C CA . TYR A 1 15 ? 27.982 -14.037 -4.882 1.00 0.00 15 TYR A CA 11
ATOM 5492 C C . TYR A 1 15 ? 27.238 -14.213 -3.557 1.00 0.00 15 TYR A C 11
ATOM 5493 O O . TYR A 1 15 ? 26.173 -14.796 -3.503 1.00 0.00 15 TYR A O 11
ATOM 5511 N N . ARG A 1 16 ? 27.791 -13.714 -2.487 1.00 0.00 16 ARG A N 11
ATOM 5512 C CA . ARG A 1 16 ? 27.115 -13.855 -1.164 1.00 0.00 16 ARG A CA 11
ATOM 5513 C C . ARG A 1 16 ? 27.350 -12.607 -0.309 1.00 0.00 16 ARG A C 11
ATOM 5514 O O . ARG A 1 16 ? 28.322 -11.899 -0.479 1.00 0.00 16 ARG A O 11
ATOM 5535 N N . CYS A 1 17 ? 26.469 -12.339 0.615 1.00 0.00 17 CYS A N 11
ATOM 5536 C CA . CYS A 1 17 ? 26.641 -11.143 1.489 1.00 0.00 17 CYS A CA 11
ATOM 5537 C C . CYS A 1 17 ? 26.659 -11.568 2.961 1.00 0.00 17 CYS A C 11
ATOM 5538 O O . CYS A 1 17 ? 25.890 -12.408 3.383 1.00 0.00 17 CYS A O 11
ATOM 5545 N N . ILE A 1 18 ? 27.532 -10.995 3.744 1.00 0.00 18 ILE A N 11
ATOM 5546 C CA . ILE A 1 18 ? 27.598 -11.371 5.186 1.00 0.00 18 ILE A CA 11
ATOM 5547 C C . ILE A 1 18 ? 26.911 -10.305 6.046 1.00 0.00 18 ILE A C 11
ATOM 5548 O O . ILE A 1 18 ? 26.563 -9.241 5.573 1.00 0.00 18 ILE A O 11
ATOM 5564 N N . GLY A 1 19 ? 26.714 -10.583 7.305 1.00 0.00 19 GLY A N 11
ATOM 5565 C CA . GLY A 1 19 ? 26.050 -9.590 8.196 1.00 0.00 19 GLY A CA 11
ATOM 5566 C C . GLY A 1 19 ? 26.698 -8.216 8.008 1.00 0.00 19 GLY A C 11
ATOM 5567 O O . GLY A 1 19 ? 26.025 -7.208 7.924 1.00 0.00 19 GLY A O 11
ATOM 5571 N N . LEU A 1 20 ? 28.001 -8.167 7.941 1.00 0.00 20 LEU A N 11
ATOM 5572 C CA . LEU A 1 20 ? 28.688 -6.857 7.760 1.00 0.00 20 LEU A CA 11
ATOM 5573 C C . LEU A 1 20 ? 28.020 -6.057 6.638 1.00 0.00 20 LEU A C 11
ATOM 5574 O O . LEU A 1 20 ? 27.742 -4.883 6.782 1.00 0.00 20 LEU A O 11
ATOM 5590 N N . ARG A 1 21 ? 27.760 -6.682 5.524 1.00 0.00 21 ARG A N 11
ATOM 5591 C CA . ARG A 1 21 ? 27.113 -5.955 4.395 1.00 0.00 21 ARG A CA 11
ATOM 5592 C C . ARG A 1 21 ? 25.620 -6.291 4.334 1.00 0.00 21 ARG A C 11
ATOM 5593 O O . ARG A 1 21 ? 25.234 -7.442 4.315 1.00 0.00 21 ARG A O 11
ATOM 5614 N N . HIS A 1 22 ? 24.780 -5.294 4.300 1.00 0.00 22 HIS A N 11
ATOM 5615 C CA . HIS A 1 22 ? 23.314 -5.555 4.236 1.00 0.00 22 HIS A CA 11
ATOM 5616 C C . HIS A 1 22 ? 22.862 -5.676 2.779 1.00 0.00 22 HIS A C 11
ATOM 5617 O O . HIS A 1 22 ? 23.241 -4.890 1.935 1.00 0.00 22 HIS A O 11
ATOM 5631 N N . LYS A 1 23 ? 22.053 -6.654 2.479 1.00 0.00 23 LYS A N 11
ATOM 5632 C CA . LYS A 1 23 ? 21.577 -6.818 1.077 1.00 0.00 23 LYS A CA 11
ATOM 5633 C C . LYS A 1 23 ? 20.208 -6.154 0.906 1.00 0.00 23 LYS A C 11
ATOM 5634 O O . LYS A 1 23 ? 19.237 -6.544 1.524 1.00 0.00 23 LYS A O 11
ATOM 5653 N N . ILE A 1 24 ? 20.125 -5.155 0.073 1.00 0.00 24 ILE A N 11
ATOM 5654 C CA . ILE A 1 24 ? 18.821 -4.466 -0.138 1.00 0.00 24 ILE A CA 11
ATOM 5655 C C . ILE A 1 24 ? 17.903 -5.330 -1.005 1.00 0.00 24 ILE A C 11
ATOM 5656 O O . ILE A 1 24 ? 16.693 -5.249 -0.923 1.00 0.00 24 ILE A O 11
ATOM 5672 N N . GLY A 1 25 ? 18.471 -6.156 -1.839 1.00 0.00 25 GLY A N 11
ATOM 5673 C CA . GLY A 1 25 ? 17.638 -7.025 -2.717 1.00 0.00 25 GLY A CA 11
ATOM 5674 C C . GLY A 1 25 ? 18.525 -8.057 -3.401 1.00 0.00 25 GLY A C 11
ATOM 5675 O O . GLY A 1 25 ? 19.597 -8.385 -2.932 1.00 0.00 25 GLY A O 11
ATOM 5679 N N . THR A 1 26 ? 18.089 -8.568 -4.511 1.00 0.00 26 THR A N 11
ATOM 5680 C CA . THR A 1 26 ? 18.910 -9.577 -5.237 1.00 0.00 26 THR A CA 11
ATOM 5681 C C . THR A 1 26 ? 19.340 -9.025 -6.601 1.00 0.00 26 THR A C 11
ATOM 5682 O O . THR A 1 26 ? 18.529 -8.804 -7.477 1.00 0.00 26 THR A O 11
ATOM 5693 N N . CYS A 1 27 ? 20.614 -8.798 -6.780 1.00 0.00 27 CYS A N 11
ATOM 5694 C CA . CYS A 1 27 ? 21.105 -8.258 -8.082 1.00 0.00 27 CYS A CA 11
ATOM 5695 C C . CYS A 1 27 ? 20.947 -9.311 -9.178 1.00 0.00 27 CYS A C 11
ATOM 5696 O O . CYS A 1 27 ? 20.758 -8.998 -10.337 1.00 0.00 27 CYS A O 11
ATOM 5703 N N . GLY A 1 28 ? 21.024 -10.559 -8.815 1.00 0.00 28 GLY A N 11
ATOM 5704 C CA . GLY A 1 28 ? 20.879 -11.644 -9.824 1.00 0.00 28 GLY A CA 11
ATOM 5705 C C . GLY A 1 28 ? 20.932 -12.995 -9.111 1.00 0.00 28 GLY A C 11
ATOM 5706 O O . GLY A 1 28 ? 20.782 -13.076 -7.908 1.00 0.00 28 GLY A O 11
ATOM 5710 N N . SER A 1 29 ? 21.149 -14.057 -9.835 1.00 0.00 29 SER A N 11
ATOM 5711 C CA . SER A 1 29 ? 21.216 -15.390 -9.180 1.00 0.00 29 SER A CA 11
ATOM 5712 C C . SER A 1 29 ? 22.643 -15.670 -8.705 1.00 0.00 29 SER A C 11
ATOM 5713 O O . SER A 1 29 ? 22.840 -16.150 -7.606 1.00 0.00 29 SER A O 11
ATOM 5721 N N . PRO A 1 30 ? 23.599 -15.349 -9.538 1.00 0.00 30 PRO A N 11
ATOM 5722 C CA . PRO A 1 30 ? 25.007 -15.561 -9.167 1.00 0.00 30 PRO A CA 11
ATOM 5723 C C . PRO A 1 30 ? 25.489 -14.402 -8.292 1.00 0.00 30 PRO A C 11
ATOM 5724 O O . PRO A 1 30 ? 26.655 -14.300 -7.968 1.00 0.00 30 PRO A O 11
ATOM 5735 N N . PHE A 1 31 ? 24.597 -13.526 -7.905 1.00 0.00 31 PHE A N 11
ATOM 5736 C CA . PHE A 1 31 ? 25.009 -12.373 -7.050 1.00 0.00 31 PHE A CA 11
ATOM 5737 C C . PHE A 1 31 ? 23.813 -11.834 -6.258 1.00 0.00 31 PHE A C 11
ATOM 5738 O O . PHE A 1 31 ? 22.692 -12.274 -6.422 1.00 0.00 31 PHE A O 11
ATOM 5755 N N . LYS A 1 32 ? 24.049 -10.871 -5.410 1.00 0.00 32 LYS A N 11
ATOM 5756 C CA . LYS A 1 32 ? 22.941 -10.275 -4.610 1.00 0.00 32 LYS A CA 11
ATOM 5757 C C . LYS A 1 32 ? 23.152 -8.763 -4.497 1.00 0.00 32 LYS A C 11
ATOM 5758 O O . LYS A 1 32 ? 24.255 -8.274 -4.625 1.00 0.00 32 LYS A O 11
ATOM 5777 N N . CYS A 1 33 ? 22.110 -8.017 -4.255 1.00 0.00 33 CYS A N 11
ATOM 5778 C CA . CYS A 1 33 ? 22.269 -6.537 -4.136 1.00 0.00 33 CYS A CA 11
ATOM 5779 C C . CYS A 1 33 ? 22.866 -6.186 -2.771 1.00 0.00 33 CYS A C 11
ATOM 5780 O O . CYS A 1 33 ? 22.210 -6.282 -1.752 1.00 0.00 33 CYS A O 11
ATOM 5787 N N . CYS A 1 34 ? 24.107 -5.783 -2.740 1.00 0.00 34 CYS A N 11
ATOM 5788 C CA . CYS A 1 34 ? 24.741 -5.433 -1.435 1.00 0.00 34 CYS A CA 11
ATOM 5789 C C . CYS A 1 34 ? 25.671 -4.230 -1.602 1.00 0.00 34 CYS A C 11
ATOM 5790 O O . CYS A 1 34 ? 26.430 -4.144 -2.547 1.00 0.00 34 CYS A O 11
ATOM 5797 N N . LYS A 1 35 ? 25.618 -3.298 -0.689 1.00 0.00 35 LYS A N 11
ATOM 5798 C CA . LYS A 1 35 ? 26.499 -2.101 -0.794 1.00 0.00 35 LYS A CA 11
ATOM 5799 C C . LYS A 1 35 ? 27.602 -2.164 0.266 1.00 0.00 35 LYS A C 11
ATOM 5800 O O . LYS A 1 35 ? 28.522 -2.945 0.090 1.00 0.00 35 LYS A O 11
ATOM 5820 N N . ASN A 1 1 ? 14.655 -6.657 -8.112 1.00 0.00 1 ASN A N 12
ATOM 5821 C CA . ASN A 1 1 ? 13.646 -6.436 -9.188 1.00 0.00 1 ASN A CA 12
ATOM 5822 C C . ASN A 1 1 ? 14.213 -6.877 -10.541 1.00 0.00 1 ASN A C 12
ATOM 5823 O O . ASN A 1 1 ? 15.251 -6.416 -10.972 1.00 0.00 1 ASN A O 12
ATOM 5836 N N . GLU A 1 2 ? 13.536 -7.767 -11.212 1.00 0.00 2 GLU A N 12
ATOM 5837 C CA . GLU A 1 2 ? 14.029 -8.243 -12.536 1.00 0.00 2 GLU A CA 12
ATOM 5838 C C . GLU A 1 2 ? 14.059 -7.102 -13.565 1.00 0.00 2 GLU A C 12
ATOM 5839 O O . GLU A 1 2 ? 14.990 -7.007 -14.341 1.00 0.00 2 GLU A O 12
ATOM 5851 N N . PRO A 1 3 ? 13.039 -6.277 -13.557 1.00 0.00 3 PRO A N 12
ATOM 5852 C CA . PRO A 1 3 ? 12.978 -5.157 -14.526 1.00 0.00 3 PRO A CA 12
ATOM 5853 C C . PRO A 1 3 ? 13.933 -4.034 -14.113 1.00 0.00 3 PRO A C 12
ATOM 5854 O O . PRO A 1 3 ? 14.151 -3.091 -14.848 1.00 0.00 3 PRO A O 12
ATOM 5865 N N . VAL A 1 4 ? 14.506 -4.127 -12.945 1.00 0.00 4 VAL A N 12
ATOM 5866 C CA . VAL A 1 4 ? 15.446 -3.064 -12.491 1.00 0.00 4 VAL A CA 12
ATOM 5867 C C . VAL A 1 4 ? 16.758 -3.688 -12.009 1.00 0.00 4 VAL A C 12
ATOM 5868 O O . VAL A 1 4 ? 16.875 -4.890 -11.883 1.00 0.00 4 VAL A O 12
ATOM 5881 N N . SER A 1 5 ? 17.746 -2.879 -11.736 1.00 0.00 5 SER A N 12
ATOM 5882 C CA . SER A 1 5 ? 19.050 -3.427 -11.259 1.00 0.00 5 SER A CA 12
ATOM 5883 C C . SER A 1 5 ? 19.597 -2.566 -10.118 1.00 0.00 5 SER A C 12
ATOM 5884 O O . SER A 1 5 ? 19.665 -1.358 -10.218 1.00 0.00 5 SER A O 12
ATOM 5892 N N . CYS A 1 6 ? 19.987 -3.178 -9.032 1.00 0.00 6 CYS A N 12
ATOM 5893 C CA . CYS A 1 6 ? 20.526 -2.390 -7.886 1.00 0.00 6 CYS A CA 12
ATOM 5894 C C . CYS A 1 6 ? 21.766 -1.601 -8.320 1.00 0.00 6 CYS A C 12
ATOM 5895 O O . CYS A 1 6 ? 22.080 -0.567 -7.765 1.00 0.00 6 CYS A O 12
ATOM 5902 N N . ILE A 1 7 ? 22.469 -2.077 -9.313 1.00 0.00 7 ILE A N 12
ATOM 5903 C CA . ILE A 1 7 ? 23.681 -1.345 -9.778 1.00 0.00 7 ILE A CA 12
ATOM 5904 C C . ILE A 1 7 ? 23.300 0.073 -10.212 1.00 0.00 7 ILE A C 12
ATOM 5905 O O . ILE A 1 7 ? 24.076 1.000 -10.092 1.00 0.00 7 ILE A O 12
ATOM 5921 N N . ARG A 1 8 ? 22.107 0.248 -10.714 1.00 0.00 8 ARG A N 12
ATOM 5922 C CA . ARG A 1 8 ? 21.673 1.606 -11.150 1.00 0.00 8 ARG A CA 12
ATOM 5923 C C . ARG A 1 8 ? 21.683 2.568 -9.962 1.00 0.00 8 ARG A C 12
ATOM 5924 O O . ARG A 1 8 ? 22.032 3.725 -10.087 1.00 0.00 8 ARG A O 12
ATOM 5945 N N . ASN A 1 9 ? 21.301 2.095 -8.809 1.00 0.00 9 ASN A N 12
ATOM 5946 C CA . ASN A 1 9 ? 21.285 2.975 -7.606 1.00 0.00 9 ASN A CA 12
ATOM 5947 C C . ASN A 1 9 ? 22.713 3.352 -7.204 1.00 0.00 9 ASN A C 12
ATOM 5948 O O . ASN A 1 9 ? 22.954 4.403 -6.643 1.00 0.00 9 ASN A O 12
ATOM 5959 N N . GLY A 1 10 ? 23.659 2.501 -7.484 1.00 0.00 10 GLY A N 12
ATOM 5960 C CA . GLY A 1 10 ? 25.069 2.805 -7.115 1.00 0.00 10 GLY A CA 12
ATOM 5961 C C . GLY A 1 10 ? 25.614 1.690 -6.220 1.00 0.00 10 GLY A C 12
ATOM 5962 O O . GLY A 1 10 ? 26.764 1.702 -5.828 1.00 0.00 10 GLY A O 12
ATOM 5966 N N . GLY A 1 11 ? 24.798 0.726 -5.893 1.00 0.00 11 GLY A N 12
ATOM 5967 C CA . GLY A 1 11 ? 25.269 -0.388 -5.023 1.00 0.00 11 GLY A CA 12
ATOM 5968 C C . GLY A 1 11 ? 26.058 -1.394 -5.863 1.00 0.00 11 GLY A C 12
ATOM 5969 O O . GLY A 1 11 ? 26.326 -1.170 -7.028 1.00 0.00 11 GLY A O 12
ATOM 5973 N N . ILE A 1 12 ? 26.431 -2.501 -5.283 1.00 0.00 12 ILE A N 12
ATOM 5974 C CA . ILE A 1 12 ? 27.199 -3.521 -6.049 1.00 0.00 12 ILE A CA 12
ATOM 5975 C C . ILE A 1 12 ? 26.574 -4.902 -5.860 1.00 0.00 12 ILE A C 12
ATOM 5976 O O . ILE A 1 12 ? 25.704 -5.092 -5.033 1.00 0.00 12 ILE A O 12
ATOM 5992 N N . CYS A 1 13 ? 27.011 -5.871 -6.615 1.00 0.00 13 CYS A N 12
ATOM 5993 C CA . CYS A 1 13 ? 26.437 -7.237 -6.465 1.00 0.00 13 CYS A CA 12
ATOM 5994 C C . CYS A 1 13 ? 27.538 -8.223 -6.073 1.00 0.00 13 CYS A C 12
ATOM 5995 O O . CYS A 1 13 ? 28.695 -8.049 -6.401 1.00 0.00 13 CYS A O 12
ATOM 6002 N N . GLN A 1 14 ? 27.178 -9.257 -5.373 1.00 0.00 14 GLN A N 12
ATOM 6003 C CA . GLN A 1 14 ? 28.182 -10.274 -4.946 1.00 0.00 14 GLN A CA 12
ATOM 6004 C C . GLN A 1 14 ? 27.498 -11.634 -4.779 1.00 0.00 14 GLN A C 12
ATOM 6005 O O . GLN A 1 14 ? 26.319 -11.715 -4.498 1.00 0.00 14 GLN A O 12
ATOM 6019 N N . TYR A 1 15 ? 28.225 -12.701 -4.952 1.00 0.00 15 TYR A N 12
ATOM 6020 C CA . TYR A 1 15 ? 27.608 -14.052 -4.807 1.00 0.00 15 TYR A CA 12
ATOM 6021 C C . TYR A 1 15 ? 26.990 -14.212 -3.415 1.00 0.00 15 TYR A C 12
ATOM 6022 O O . TYR A 1 15 ? 25.940 -14.801 -3.256 1.00 0.00 15 TYR A O 12
ATOM 6040 N N . ARG A 1 16 ? 27.635 -13.695 -2.408 1.00 0.00 16 ARG A N 12
ATOM 6041 C CA . ARG A 1 16 ? 27.087 -13.819 -1.023 1.00 0.00 16 ARG A CA 12
ATOM 6042 C C . ARG A 1 16 ? 27.509 -12.614 -0.175 1.00 0.00 16 ARG A C 12
ATOM 6043 O O . ARG A 1 16 ? 28.611 -12.117 -0.293 1.00 0.00 16 ARG A O 12
ATOM 6064 N N . CYS A 1 17 ? 26.643 -12.143 0.684 1.00 0.00 17 CYS A N 12
ATOM 6065 C CA . CYS A 1 17 ? 26.999 -10.973 1.542 1.00 0.00 17 CYS A CA 12
ATOM 6066 C C . CYS A 1 17 ? 27.120 -11.408 3.007 1.00 0.00 17 CYS A C 12
ATOM 6067 O O . CYS A 1 17 ? 26.485 -12.351 3.437 1.00 0.00 17 CYS A O 12
ATOM 6074 N N . ILE A 1 18 ? 27.927 -10.730 3.776 1.00 0.00 18 ILE A N 12
ATOM 6075 C CA . ILE A 1 18 ? 28.084 -11.111 5.213 1.00 0.00 18 ILE A CA 12
ATOM 6076 C C . ILE A 1 18 ? 27.200 -10.219 6.088 1.00 0.00 18 ILE A C 12
ATOM 6077 O O . ILE A 1 18 ? 26.360 -9.490 5.602 1.00 0.00 18 ILE A O 12
ATOM 6093 N N . GLY A 1 19 ? 27.386 -10.272 7.377 1.00 0.00 19 GLY A N 12
ATOM 6094 C CA . GLY A 1 19 ? 26.558 -9.428 8.285 1.00 0.00 19 GLY A CA 12
ATOM 6095 C C . GLY A 1 19 ? 26.908 -7.955 8.064 1.00 0.00 19 GLY A C 12
ATOM 6096 O O . GLY A 1 19 ? 26.042 -7.107 7.985 1.00 0.00 19 GLY A O 12
ATOM 6100 N N . LEU A 1 20 ? 28.170 -7.647 7.958 1.00 0.00 20 LEU A N 12
ATOM 6101 C CA . LEU A 1 20 ? 28.576 -6.231 7.737 1.00 0.00 20 LEU A CA 12
ATOM 6102 C C . LEU A 1 20 ? 27.875 -5.674 6.495 1.00 0.00 20 LEU A C 12
ATOM 6103 O O . LEU A 1 20 ? 27.492 -4.523 6.449 1.00 0.00 20 LEU A O 12
ATOM 6119 N N . ARG A 1 21 ? 27.707 -6.486 5.488 1.00 0.00 21 ARG A N 12
ATOM 6120 C CA . ARG A 1 21 ? 27.032 -6.009 4.246 1.00 0.00 21 ARG A CA 12
ATOM 6121 C C . ARG A 1 21 ? 25.575 -6.475 4.223 1.00 0.00 21 ARG A C 12
ATOM 6122 O O . ARG A 1 21 ? 25.289 -7.654 4.305 1.00 0.00 21 ARG A O 12
ATOM 6143 N N . HIS A 1 22 ? 24.651 -5.562 4.111 1.00 0.00 22 HIS A N 12
ATOM 6144 C CA . HIS A 1 22 ? 23.214 -5.957 4.081 1.00 0.00 22 HIS A CA 12
ATOM 6145 C C . HIS A 1 22 ? 22.739 -6.104 2.634 1.00 0.00 22 HIS A C 12
ATOM 6146 O O . HIS A 1 22 ? 23.150 -5.369 1.759 1.00 0.00 22 HIS A O 12
ATOM 6160 N N . LYS A 1 23 ? 21.875 -7.046 2.375 1.00 0.00 23 LYS A N 12
ATOM 6161 C CA . LYS A 1 23 ? 21.377 -7.236 0.985 1.00 0.00 23 LYS A CA 12
ATOM 6162 C C . LYS A 1 23 ? 19.961 -6.670 0.844 1.00 0.00 23 LYS A C 12
ATOM 6163 O O . LYS A 1 23 ? 18.996 -7.281 1.256 1.00 0.00 23 LYS A O 12
ATOM 6182 N N . ILE A 1 24 ? 19.829 -5.509 0.264 1.00 0.00 24 ILE A N 12
ATOM 6183 C CA . ILE A 1 24 ? 18.473 -4.913 0.099 1.00 0.00 24 ILE A CA 12
ATOM 6184 C C . ILE A 1 24 ? 17.672 -5.706 -0.937 1.00 0.00 24 ILE A C 12
ATOM 6185 O O . ILE A 1 24 ? 16.458 -5.659 -0.968 1.00 0.00 24 ILE A O 12
ATOM 6201 N N . GLY A 1 25 ? 18.344 -6.430 -1.789 1.00 0.00 25 GLY A N 12
ATOM 6202 C CA . GLY A 1 25 ? 17.626 -7.222 -2.829 1.00 0.00 25 GLY A CA 12
ATOM 6203 C C . GLY A 1 25 ? 18.601 -8.178 -3.511 1.00 0.00 25 GLY A C 12
ATOM 6204 O O . GLY A 1 25 ? 19.667 -8.466 -3.002 1.00 0.00 25 GLY A O 12
ATOM 6208 N N . THR A 1 26 ? 18.249 -8.666 -4.662 1.00 0.00 26 THR A N 12
ATOM 6209 C CA . THR A 1 26 ? 19.160 -9.598 -5.384 1.00 0.00 26 THR A CA 12
ATOM 6210 C C . THR A 1 26 ? 19.556 -9.008 -6.743 1.00 0.00 26 THR A C 12
ATOM 6211 O O . THR A 1 26 ? 18.744 -8.879 -7.637 1.00 0.00 26 THR A O 12
ATOM 6222 N N . CYS A 1 27 ? 20.801 -8.651 -6.904 1.00 0.00 27 CYS A N 12
ATOM 6223 C CA . CYS A 1 27 ? 21.249 -8.075 -8.204 1.00 0.00 27 CYS A CA 12
ATOM 6224 C C . CYS A 1 27 ? 20.983 -9.079 -9.327 1.00 0.00 27 CYS A C 12
ATOM 6225 O O . CYS A 1 27 ? 20.602 -8.723 -10.424 1.00 0.00 27 CYS A O 12
ATOM 6232 N N . GLY A 1 28 ? 21.172 -10.336 -9.044 1.00 0.00 28 GLY A N 12
ATOM 6233 C CA . GLY A 1 28 ? 20.929 -11.389 -10.066 1.00 0.00 28 GLY A CA 12
ATOM 6234 C C . GLY A 1 28 ? 20.864 -12.743 -9.359 1.00 0.00 28 GLY A C 12
ATOM 6235 O O . GLY A 1 28 ? 20.553 -12.822 -8.187 1.00 0.00 28 GLY A O 12
ATOM 6239 N N . SER A 1 29 ? 21.157 -13.810 -10.049 1.00 0.00 29 SER A N 12
ATOM 6240 C CA . SER A 1 29 ? 21.110 -15.143 -9.387 1.00 0.00 29 SER A CA 12
ATOM 6241 C C . SER A 1 29 ? 22.476 -15.481 -8.784 1.00 0.00 29 SER A C 12
ATOM 6242 O O . SER A 1 29 ? 22.554 -15.945 -7.664 1.00 0.00 29 SER A O 12
ATOM 6250 N N . PRO A 1 30 ? 23.517 -15.226 -9.536 1.00 0.00 30 PRO A N 12
ATOM 6251 C CA . PRO A 1 30 ? 24.876 -15.499 -9.040 1.00 0.00 30 PRO A CA 12
ATOM 6252 C C . PRO A 1 30 ? 25.354 -14.337 -8.168 1.00 0.00 30 PRO A C 12
ATOM 6253 O O . PRO A 1 30 ? 26.515 -14.244 -7.822 1.00 0.00 30 PRO A O 12
ATOM 6264 N N . PHE A 1 31 ? 24.465 -13.447 -7.806 1.00 0.00 31 PHE A N 12
ATOM 6265 C CA . PHE A 1 31 ? 24.877 -12.294 -6.956 1.00 0.00 31 PHE A CA 12
ATOM 6266 C C . PHE A 1 31 ? 23.681 -11.752 -6.168 1.00 0.00 31 PHE A C 12
ATOM 6267 O O . PHE A 1 31 ? 22.554 -12.166 -6.356 1.00 0.00 31 PHE A O 12
ATOM 6284 N N . LYS A 1 32 ? 23.929 -10.815 -5.295 1.00 0.00 32 LYS A N 12
ATOM 6285 C CA . LYS A 1 32 ? 22.829 -10.210 -4.491 1.00 0.00 32 LYS A CA 12
ATOM 6286 C C . LYS A 1 32 ? 23.022 -8.691 -4.428 1.00 0.00 32 LYS A C 12
ATOM 6287 O O . LYS A 1 32 ? 24.109 -8.188 -4.637 1.00 0.00 32 LYS A O 12
ATOM 6306 N N . CYS A 1 33 ? 21.985 -7.955 -4.140 1.00 0.00 33 CYS A N 12
ATOM 6307 C CA . CYS A 1 33 ? 22.125 -6.470 -4.065 1.00 0.00 33 CYS A CA 12
ATOM 6308 C C . CYS A 1 33 ? 22.772 -6.067 -2.740 1.00 0.00 33 CYS A C 12
ATOM 6309 O O . CYS A 1 33 ? 22.148 -6.107 -1.699 1.00 0.00 33 CYS A O 12
ATOM 6316 N N . CYS A 1 34 ? 24.016 -5.677 -2.766 1.00 0.00 34 CYS A N 12
ATOM 6317 C CA . CYS A 1 34 ? 24.690 -5.272 -1.499 1.00 0.00 34 CYS A CA 12
ATOM 6318 C C . CYS A 1 34 ? 25.500 -3.991 -1.715 1.00 0.00 34 CYS A C 12
ATOM 6319 O O . CYS A 1 34 ? 26.162 -3.825 -2.720 1.00 0.00 34 CYS A O 12
ATOM 6326 N N . LYS A 1 35 ? 25.453 -3.085 -0.778 1.00 0.00 35 LYS A N 12
ATOM 6327 C CA . LYS A 1 35 ? 26.221 -1.815 -0.927 1.00 0.00 35 LYS A CA 12
ATOM 6328 C C . LYS A 1 35 ? 27.656 -2.005 -0.432 1.00 0.00 35 LYS A C 12
ATOM 6329 O O . LYS A 1 35 ? 27.840 -2.080 0.773 1.00 0.00 35 LYS A O 12
ATOM 6349 N N . ASN A 1 1 ? 13.662 -8.283 -7.086 1.00 0.00 1 ASN A N 13
ATOM 6350 C CA . ASN A 1 1 ? 13.584 -7.205 -8.115 1.00 0.00 1 ASN A CA 13
ATOM 6351 C C . ASN A 1 1 ? 14.407 -7.592 -9.347 1.00 0.00 1 ASN A C 13
ATOM 6352 O O . ASN A 1 1 ? 15.338 -6.908 -9.725 1.00 0.00 1 ASN A O 13
ATOM 6365 N N . GLU A 1 2 ? 14.068 -8.684 -9.975 1.00 0.00 2 GLU A N 13
ATOM 6366 C CA . GLU A 1 2 ? 14.824 -9.120 -11.184 1.00 0.00 2 GLU A CA 13
ATOM 6367 C C . GLU A 1 2 ? 14.684 -8.113 -12.338 1.00 0.00 2 GLU A C 13
ATOM 6368 O O . GLU A 1 2 ? 15.635 -7.880 -13.058 1.00 0.00 2 GLU A O 13
ATOM 6380 N N . PRO A 1 3 ? 13.508 -7.549 -12.499 1.00 0.00 3 PRO A N 13
ATOM 6381 C CA . PRO A 1 3 ? 13.293 -6.577 -13.600 1.00 0.00 3 PRO A CA 13
ATOM 6382 C C . PRO A 1 3 ? 13.978 -5.243 -13.289 1.00 0.00 3 PRO A C 13
ATOM 6383 O O . PRO A 1 3 ? 13.990 -4.338 -14.100 1.00 0.00 3 PRO A O 13
ATOM 6394 N N . VAL A 1 4 ? 14.555 -5.115 -12.127 1.00 0.00 4 VAL A N 13
ATOM 6395 C CA . VAL A 1 4 ? 15.246 -3.842 -11.775 1.00 0.00 4 VAL A CA 13
ATOM 6396 C C . VAL A 1 4 ? 16.730 -4.112 -11.515 1.00 0.00 4 VAL A C 13
ATOM 6397 O O . VAL A 1 4 ? 17.168 -5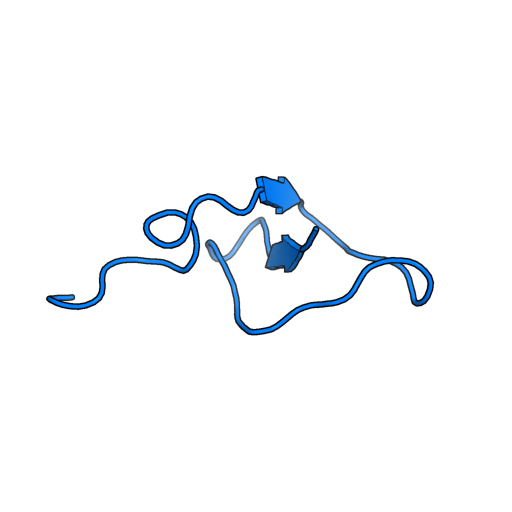.245 -11.486 1.00 0.00 4 VAL A O 13
ATOM 6410 N N . SER A 1 5 ? 17.509 -3.082 -11.329 1.00 0.00 5 SER A N 13
ATOM 6411 C CA . SER A 1 5 ? 18.964 -3.288 -11.077 1.00 0.00 5 SER A CA 13
ATOM 6412 C C . SER A 1 5 ? 19.410 -2.502 -9.841 1.00 0.00 5 SER A C 13
ATOM 6413 O O . SER A 1 5 ? 18.941 -1.411 -9.585 1.00 0.00 5 SER A O 13
ATOM 6421 N N . CYS A 1 6 ? 20.310 -3.051 -9.072 1.00 0.00 6 CYS A N 13
ATOM 6422 C CA . CYS A 1 6 ? 20.784 -2.336 -7.852 1.00 0.00 6 CYS A CA 13
ATOM 6423 C C . CYS A 1 6 ? 22.002 -1.467 -8.181 1.00 0.00 6 CYS A C 13
ATOM 6424 O O . CYS A 1 6 ? 22.547 -0.797 -7.325 1.00 0.00 6 CYS A O 13
ATOM 6431 N N . ILE A 1 7 ? 22.432 -1.471 -9.414 1.00 0.00 7 ILE A N 13
ATOM 6432 C CA . ILE A 1 7 ? 23.612 -0.642 -9.794 1.00 0.00 7 ILE A CA 13
ATOM 6433 C C . ILE A 1 7 ? 23.213 0.834 -9.888 1.00 0.00 7 ILE A C 13
ATOM 6434 O O . ILE A 1 7 ? 24.015 1.719 -9.670 1.00 0.00 7 ILE A O 13
ATOM 6450 N N . ARG A 1 8 ? 21.976 1.104 -10.206 1.00 0.00 8 ARG A N 13
ATOM 6451 C CA . ARG A 1 8 ? 21.523 2.521 -10.307 1.00 0.00 8 ARG A CA 13
ATOM 6452 C C . ARG A 1 8 ? 21.658 3.212 -8.949 1.00 0.00 8 ARG A C 13
ATOM 6453 O O . ARG A 1 8 ? 21.924 4.395 -8.864 1.00 0.00 8 ARG A O 13
ATOM 6474 N N . ASN A 1 9 ? 21.474 2.481 -7.885 1.00 0.00 9 ASN A N 13
ATOM 6475 C CA . ASN A 1 9 ? 21.591 3.090 -6.530 1.00 0.00 9 ASN A CA 13
ATOM 6476 C C . ASN A 1 9 ? 23.064 3.245 -6.147 1.00 0.00 9 ASN A C 13
ATOM 6477 O O . ASN A 1 9 ? 23.397 3.851 -5.147 1.00 0.00 9 ASN A O 13
ATOM 6488 N N . GLY A 1 10 ? 23.952 2.700 -6.934 1.00 0.00 10 GLY A N 13
ATOM 6489 C CA . GLY A 1 10 ? 25.402 2.815 -6.614 1.00 0.00 10 GLY A CA 13
ATOM 6490 C C . GLY A 1 10 ? 25.880 1.532 -5.927 1.00 0.00 10 GLY A C 13
ATOM 6491 O O . GLY A 1 10 ? 27.046 1.381 -5.620 1.00 0.00 10 GLY A O 13
ATOM 6495 N N . GLY A 1 11 ? 24.992 0.607 -5.685 1.00 0.00 11 GLY A N 13
ATOM 6496 C CA . GLY A 1 11 ? 25.400 -0.663 -5.020 1.00 0.00 11 GLY A CA 13
ATOM 6497 C C . GLY A 1 11 ? 25.935 -1.636 -6.072 1.00 0.00 11 GLY A C 13
ATOM 6498 O O . GLY A 1 11 ? 25.860 -1.386 -7.258 1.00 0.00 11 GLY A O 13
ATOM 6502 N N . ILE A 1 12 ? 26.475 -2.745 -5.646 1.00 0.00 12 ILE A N 13
ATOM 6503 C CA . ILE A 1 12 ? 27.015 -3.733 -6.624 1.00 0.00 12 ILE A CA 13
ATOM 6504 C C . ILE A 1 12 ? 26.485 -5.132 -6.311 1.00 0.00 12 ILE A C 13
ATOM 6505 O O . ILE A 1 12 ? 25.871 -5.359 -5.288 1.00 0.00 12 ILE A O 13
ATOM 6521 N N . CYS A 1 13 ? 26.719 -6.075 -7.181 1.00 0.00 13 CYS A N 13
ATOM 6522 C CA . CYS A 1 13 ? 26.225 -7.456 -6.919 1.00 0.00 13 CYS A CA 13
ATOM 6523 C C . CYS A 1 13 ? 27.381 -8.351 -6.470 1.00 0.00 13 CYS A C 13
ATOM 6524 O O . CYS A 1 13 ? 28.527 -8.121 -6.799 1.00 0.00 13 CYS A O 13
ATOM 6531 N N . GLN A 1 14 ? 27.080 -9.373 -5.726 1.00 0.00 14 GLN A N 13
ATOM 6532 C CA . GLN A 1 14 ? 28.143 -10.304 -5.249 1.00 0.00 14 GLN A CA 13
ATOM 6533 C C . GLN A 1 14 ? 27.552 -11.700 -5.040 1.00 0.00 14 GLN A C 13
ATOM 6534 O O . GLN A 1 14 ? 26.377 -11.852 -4.773 1.00 0.00 14 GLN A O 13
ATOM 6548 N N . TYR A 1 15 ? 28.356 -12.721 -5.155 1.00 0.00 15 TYR A N 13
ATOM 6549 C CA . TYR A 1 15 ? 27.835 -14.104 -4.959 1.00 0.00 15 TYR A CA 13
ATOM 6550 C C . TYR A 1 15 ? 27.265 -14.252 -3.547 1.00 0.00 15 TYR A C 13
ATOM 6551 O O . TYR A 1 15 ? 26.221 -14.841 -3.345 1.00 0.00 15 TYR A O 13
ATOM 6569 N N . ARG A 1 16 ? 27.942 -13.715 -2.572 1.00 0.00 16 ARG A N 13
ATOM 6570 C CA . ARG A 1 16 ? 27.443 -13.816 -1.169 1.00 0.00 16 ARG A CA 13
ATOM 6571 C C . ARG A 1 16 ? 27.846 -12.569 -0.376 1.00 0.00 16 ARG A C 13
ATOM 6572 O O . ARG A 1 16 ? 28.869 -11.964 -0.629 1.00 0.00 16 ARG A O 13
ATOM 6593 N N . CYS A 1 17 ? 27.051 -12.182 0.585 1.00 0.00 17 CYS A N 13
ATOM 6594 C CA . CYS A 1 17 ? 27.394 -10.976 1.395 1.00 0.00 17 CYS A CA 13
ATOM 6595 C C . CYS A 1 17 ? 27.517 -11.353 2.874 1.00 0.00 17 CYS A C 13
ATOM 6596 O O . CYS A 1 17 ? 27.280 -12.481 3.258 1.00 0.00 17 CYS A O 13
ATOM 6603 N N . ILE A 1 18 ? 27.885 -10.418 3.706 1.00 0.00 18 ILE A N 13
ATOM 6604 C CA . ILE A 1 18 ? 28.022 -10.727 5.159 1.00 0.00 18 ILE A CA 13
ATOM 6605 C C . ILE A 1 18 ? 27.119 -9.808 5.989 1.00 0.00 18 ILE A C 13
ATOM 6606 O O . ILE A 1 18 ? 26.479 -8.917 5.469 1.00 0.00 18 ILE A O 13
ATOM 6622 N N . GLY A 1 19 ? 27.064 -10.023 7.276 1.00 0.00 19 GLY A N 13
ATOM 6623 C CA . GLY A 1 19 ? 26.201 -9.168 8.142 1.00 0.00 19 GLY A CA 13
ATOM 6624 C C . GLY A 1 19 ? 26.634 -7.706 8.017 1.00 0.00 19 GLY A C 13
ATOM 6625 O O . GLY A 1 19 ? 25.834 -6.800 8.125 1.00 0.00 19 GLY A O 13
ATOM 6629 N N . LEU A 1 20 ? 27.897 -7.471 7.789 1.00 0.00 20 LEU A N 13
ATOM 6630 C CA . LEU A 1 20 ? 28.380 -6.069 7.655 1.00 0.00 20 LEU A CA 13
ATOM 6631 C C . LEU A 1 20 ? 27.661 -5.368 6.497 1.00 0.00 20 LEU A C 13
ATOM 6632 O O . LEU A 1 20 ? 27.333 -4.201 6.572 1.00 0.00 20 LEU A O 13
ATOM 6648 N N . ARG A 1 21 ? 27.414 -6.074 5.427 1.00 0.00 21 ARG A N 13
ATOM 6649 C CA . ARG A 1 21 ? 26.716 -5.452 4.264 1.00 0.00 21 ARG A CA 13
ATOM 6650 C C . ARG A 1 21 ? 25.261 -5.928 4.201 1.00 0.00 21 ARG A C 13
ATOM 6651 O O . ARG A 1 21 ? 24.983 -7.110 4.227 1.00 0.00 21 ARG A O 13
ATOM 6672 N N . HIS A 1 22 ? 24.331 -5.015 4.114 1.00 0.00 22 HIS A N 13
ATOM 6673 C CA . HIS A 1 22 ? 22.897 -5.415 4.045 1.00 0.00 22 HIS A CA 13
ATOM 6674 C C . HIS A 1 22 ? 22.489 -5.654 2.588 1.00 0.00 22 HIS A C 13
ATOM 6675 O O . HIS A 1 22 ? 22.915 -4.951 1.692 1.00 0.00 22 HIS A O 13
ATOM 6689 N N . LYS A 1 23 ? 21.672 -6.642 2.345 1.00 0.00 23 LYS A N 13
ATOM 6690 C CA . LYS A 1 23 ? 21.244 -6.927 0.945 1.00 0.00 23 LYS A CA 13
ATOM 6691 C C . LYS A 1 23 ? 19.916 -6.227 0.641 1.00 0.00 23 LYS A C 13
ATOM 6692 O O . LYS A 1 23 ? 18.870 -6.625 1.115 1.00 0.00 23 LYS A O 13
ATOM 6711 N N . ILE A 1 24 ? 19.951 -5.186 -0.145 1.00 0.00 24 ILE A N 13
ATOM 6712 C CA . ILE A 1 24 ? 18.692 -4.459 -0.479 1.00 0.00 24 ILE A CA 13
ATOM 6713 C C . ILE A 1 24 ? 17.792 -5.325 -1.364 1.00 0.00 24 ILE A C 13
ATOM 6714 O O . ILE A 1 24 ? 16.581 -5.239 -1.309 1.00 0.00 24 ILE A O 13
ATOM 6730 N N . GLY A 1 25 ? 18.377 -6.154 -2.184 1.00 0.00 25 GLY A N 13
ATOM 6731 C CA . GLY A 1 25 ? 17.558 -7.018 -3.080 1.00 0.00 25 GLY A CA 13
ATOM 6732 C C . GLY A 1 25 ? 18.429 -8.121 -3.672 1.00 0.00 25 GLY A C 13
ATOM 6733 O O . GLY A 1 25 ? 19.445 -8.494 -3.122 1.00 0.00 25 GLY A O 13
ATOM 6737 N N . THR A 1 26 ? 18.030 -8.641 -4.792 1.00 0.00 26 THR A N 13
ATOM 6738 C CA . THR A 1 26 ? 18.827 -9.719 -5.443 1.00 0.00 26 THR A CA 13
ATOM 6739 C C . THR A 1 26 ? 19.226 -9.289 -6.860 1.00 0.00 26 THR A C 13
ATOM 6740 O O . THR A 1 26 ? 18.412 -9.239 -7.762 1.00 0.00 26 THR A O 13
ATOM 6751 N N . CYS A 1 27 ? 20.476 -8.966 -7.058 1.00 0.00 27 CYS A N 13
ATOM 6752 C CA . CYS A 1 27 ? 20.935 -8.526 -8.408 1.00 0.00 27 CYS A CA 13
ATOM 6753 C C . CYS A 1 27 ? 20.753 -9.653 -9.423 1.00 0.00 27 CYS A C 13
ATOM 6754 O O . CYS A 1 27 ? 20.429 -9.424 -10.572 1.00 0.00 27 CYS A O 13
ATOM 6761 N N . GLY A 1 28 ? 20.957 -10.868 -9.006 1.00 0.00 28 GLY A N 13
ATOM 6762 C CA . GLY A 1 28 ? 20.799 -12.018 -9.938 1.00 0.00 28 GLY A CA 13
ATOM 6763 C C . GLY A 1 28 ? 20.828 -13.317 -9.133 1.00 0.00 28 GLY A C 13
ATOM 6764 O O . GLY A 1 28 ? 20.664 -13.310 -7.929 1.00 0.00 28 GLY A O 13
ATOM 6768 N N . SER A 1 29 ? 21.035 -14.431 -9.777 1.00 0.00 29 SER A N 13
ATOM 6769 C CA . SER A 1 29 ? 21.073 -15.713 -9.027 1.00 0.00 29 SER A CA 13
ATOM 6770 C C . SER A 1 29 ? 22.491 -15.997 -8.533 1.00 0.00 29 SER A C 13
ATOM 6771 O O . SER A 1 29 ? 22.677 -16.397 -7.402 1.00 0.00 29 SER A O 13
ATOM 6779 N N . PRO A 1 30 ? 23.455 -15.772 -9.387 1.00 0.00 30 PRO A N 13
ATOM 6780 C CA . PRO A 1 30 ? 24.854 -16.003 -8.993 1.00 0.00 30 PRO A CA 13
ATOM 6781 C C . PRO A 1 30 ? 25.367 -14.802 -8.196 1.00 0.00 30 PRO A C 13
ATOM 6782 O O . PRO A 1 30 ? 26.528 -14.721 -7.852 1.00 0.00 30 PRO A O 13
ATOM 6793 N N . PHE A 1 31 ? 24.505 -13.865 -7.901 1.00 0.00 31 PHE A N 13
ATOM 6794 C CA . PHE A 1 31 ? 24.947 -12.669 -7.127 1.00 0.00 31 PHE A CA 13
ATOM 6795 C C . PHE A 1 31 ? 23.775 -12.077 -6.340 1.00 0.00 31 PHE A C 13
ATOM 6796 O O . PHE A 1 31 ? 22.632 -12.438 -6.535 1.00 0.00 31 PHE A O 13
ATOM 6813 N N . LYS A 1 32 ? 24.057 -11.161 -5.458 1.00 0.00 32 LYS A N 13
ATOM 6814 C CA . LYS A 1 32 ? 22.975 -10.524 -4.656 1.00 0.00 32 LYS A CA 13
ATOM 6815 C C . LYS A 1 32 ? 23.212 -9.012 -4.578 1.00 0.00 32 LYS A C 13
ATOM 6816 O O . LYS A 1 32 ? 24.317 -8.539 -4.757 1.00 0.00 32 LYS A O 13
ATOM 6835 N N . CYS A 1 33 ? 22.188 -8.250 -4.305 1.00 0.00 33 CYS A N 13
ATOM 6836 C CA . CYS A 1 33 ? 22.371 -6.771 -4.210 1.00 0.00 33 CYS A CA 13
ATOM 6837 C C . CYS A 1 33 ? 22.939 -6.415 -2.836 1.00 0.00 33 CYS A C 13
ATOM 6838 O O . CYS A 1 33 ? 22.342 -6.699 -1.817 1.00 0.00 33 CYS A O 13
ATOM 6845 N N . CYS A 1 34 ? 24.091 -5.804 -2.797 1.00 0.00 34 CYS A N 13
ATOM 6846 C CA . CYS A 1 34 ? 24.692 -5.446 -1.481 1.00 0.00 34 CYS A CA 13
ATOM 6847 C C . CYS A 1 34 ? 25.413 -4.100 -1.571 1.00 0.00 34 CYS A C 13
ATOM 6848 O O . CYS A 1 34 ? 26.154 -3.841 -2.499 1.00 0.00 34 CYS A O 13
ATOM 6855 N N . LYS A 1 35 ? 25.205 -3.242 -0.610 1.00 0.00 35 LYS A N 13
ATOM 6856 C CA . LYS A 1 35 ? 25.883 -1.914 -0.635 1.00 0.00 35 LYS A CA 13
ATOM 6857 C C . LYS A 1 35 ? 27.156 -1.962 0.211 1.00 0.00 35 LYS A C 13
ATOM 6858 O O . LYS A 1 35 ? 27.276 -2.876 1.012 1.00 0.00 35 LYS A O 13
ATOM 6878 N N . ASN A 1 1 ? 16.325 -10.652 -13.860 1.00 0.00 1 ASN A N 14
ATOM 6879 C CA . ASN A 1 1 ? 17.315 -9.541 -13.953 1.00 0.00 1 ASN A CA 14
ATOM 6880 C C . ASN A 1 1 ? 18.347 -9.838 -15.045 1.00 0.00 1 ASN A C 14
ATOM 6881 O O . ASN A 1 1 ? 19.531 -9.913 -14.787 1.00 0.00 1 ASN A O 14
ATOM 6894 N N . GLU A 1 2 ? 17.908 -10.002 -16.263 1.00 0.00 2 GLU A N 14
ATOM 6895 C CA . GLU A 1 2 ? 18.868 -10.285 -17.367 1.00 0.00 2 GLU A CA 14
ATOM 6896 C C . GLU A 1 2 ? 19.777 -9.073 -17.622 1.00 0.00 2 GLU A C 14
ATOM 6897 O O . GLU A 1 2 ? 20.962 -9.232 -17.842 1.00 0.00 2 GLU A O 14
ATOM 6909 N N . PRO A 1 3 ? 19.201 -7.894 -17.586 1.00 0.00 3 PRO A N 14
ATOM 6910 C CA . PRO A 1 3 ? 19.996 -6.666 -17.821 1.00 0.00 3 PRO A CA 14
ATOM 6911 C C . PRO A 1 3 ? 20.779 -6.303 -16.554 1.00 0.00 3 PRO A C 14
ATOM 6912 O O . PRO A 1 3 ? 21.075 -7.150 -15.735 1.00 0.00 3 PRO A O 14
ATOM 6923 N N . VAL A 1 4 ? 21.117 -5.053 -16.378 1.00 0.00 4 VAL A N 14
ATOM 6924 C CA . VAL A 1 4 ? 21.876 -4.654 -15.158 1.00 0.00 4 VAL A CA 14
ATOM 6925 C C . VAL A 1 4 ? 20.917 -4.453 -13.980 1.00 0.00 4 VAL A C 14
ATOM 6926 O O . VAL A 1 4 ? 19.860 -3.869 -14.121 1.00 0.00 4 VAL A O 14
ATOM 6939 N N . SER A 1 5 ? 21.272 -4.939 -12.821 1.00 0.00 5 SER A N 14
ATOM 6940 C CA . SER A 1 5 ? 20.372 -4.782 -11.640 1.00 0.00 5 SER A CA 14
ATOM 6941 C C . SER A 1 5 ? 21.148 -4.225 -10.445 1.00 0.00 5 SER A C 14
ATOM 6942 O O . SER A 1 5 ? 22.360 -4.288 -10.393 1.00 0.00 5 SER A O 14
ATOM 6950 N N . CYS A 1 6 ? 20.457 -3.682 -9.481 1.00 0.00 6 CYS A N 14
ATOM 6951 C CA . CYS A 1 6 ? 21.153 -3.121 -8.288 1.00 0.00 6 CYS A CA 14
ATOM 6952 C C . CYS A 1 6 ? 22.190 -2.082 -8.724 1.00 0.00 6 CYS A C 14
ATOM 6953 O O . CYS A 1 6 ? 23.213 -1.909 -8.093 1.00 0.00 6 CYS A O 14
ATOM 6960 N N . ILE A 1 7 ? 21.931 -1.387 -9.800 1.00 0.00 7 ILE A N 14
ATOM 6961 C CA . ILE A 1 7 ? 22.902 -0.357 -10.275 1.00 0.00 7 ILE A CA 14
ATOM 6962 C C . ILE A 1 7 ? 22.291 1.042 -10.154 1.00 0.00 7 ILE A C 14
ATOM 6963 O O . ILE A 1 7 ? 22.964 2.040 -10.320 1.00 0.00 7 ILE A O 14
ATOM 6979 N N . ARG A 1 8 ? 21.020 1.126 -9.864 1.00 0.00 8 ARG A N 14
ATOM 6980 C CA . ARG A 1 8 ? 20.373 2.464 -9.733 1.00 0.00 8 ARG A CA 14
ATOM 6981 C C . ARG A 1 8 ? 20.952 3.213 -8.530 1.00 0.00 8 ARG A C 14
ATOM 6982 O O . ARG A 1 8 ? 21.118 4.416 -8.554 1.00 0.00 8 ARG A O 14
ATOM 7003 N N . ASN A 1 9 ? 21.263 2.508 -7.478 1.00 0.00 9 ASN A N 14
ATOM 7004 C CA . ASN A 1 9 ? 21.833 3.175 -6.271 1.00 0.00 9 ASN A CA 14
ATOM 7005 C C . ASN A 1 9 ? 23.362 3.079 -6.286 1.00 0.00 9 ASN A C 14
ATOM 7006 O O . ASN A 1 9 ? 24.026 3.464 -5.345 1.00 0.00 9 ASN A O 14
ATOM 7017 N N . GLY A 1 10 ? 23.925 2.570 -7.348 1.00 0.00 10 GLY A N 14
ATOM 7018 C CA . GLY A 1 10 ? 25.409 2.452 -7.423 1.00 0.00 10 GLY A CA 14
ATOM 7019 C C . GLY A 1 10 ? 25.879 1.308 -6.523 1.00 0.00 10 GLY A C 14
ATOM 7020 O O . GLY A 1 10 ? 27.037 1.224 -6.163 1.00 0.00 10 GLY A O 14
ATOM 7024 N N . GLY A 1 11 ? 24.991 0.425 -6.155 1.00 0.00 11 GLY A N 14
ATOM 7025 C CA . GLY A 1 11 ? 25.388 -0.712 -5.279 1.00 0.00 11 GLY A CA 14
ATOM 7026 C C . GLY A 1 11 ? 26.149 -1.751 -6.102 1.00 0.00 11 GLY A C 14
ATOM 7027 O O . GLY A 1 11 ? 26.285 -1.627 -7.305 1.00 0.00 11 GLY A O 14
ATOM 7031 N N . ILE A 1 12 ? 26.647 -2.774 -5.467 1.00 0.00 12 ILE A N 14
ATOM 7032 C CA . ILE A 1 12 ? 27.399 -3.820 -6.216 1.00 0.00 12 ILE A CA 14
ATOM 7033 C C . ILE A 1 12 ? 26.727 -5.182 -6.044 1.00 0.00 12 ILE A C 14
ATOM 7034 O O . ILE A 1 12 ? 25.830 -5.344 -5.241 1.00 0.00 12 ILE A O 14
ATOM 7050 N N . CYS A 1 13 ? 27.150 -6.163 -6.792 1.00 0.00 13 CYS A N 14
ATOM 7051 C CA . CYS A 1 13 ? 26.525 -7.511 -6.664 1.00 0.00 13 CYS A CA 14
ATOM 7052 C C . CYS A 1 13 ? 27.566 -8.534 -6.202 1.00 0.00 13 CYS A C 14
ATOM 7053 O O . CYS A 1 13 ? 28.750 -8.382 -6.426 1.00 0.00 13 CYS A O 14
ATOM 7060 N N . GLN A 1 14 ? 27.121 -9.574 -5.561 1.00 0.00 14 GLN A N 14
ATOM 7061 C CA . GLN A 1 14 ? 28.061 -10.627 -5.073 1.00 0.00 14 GLN A CA 14
ATOM 7062 C C . GLN A 1 14 ? 27.288 -11.922 -4.809 1.00 0.00 14 GLN A C 14
ATOM 7063 O O . GLN A 1 14 ? 26.116 -11.900 -4.494 1.00 0.00 14 GLN A O 14
ATOM 7077 N N . TYR A 1 15 ? 27.927 -13.049 -4.939 1.00 0.00 15 TYR A N 14
ATOM 7078 C CA . TYR A 1 15 ? 27.211 -14.337 -4.700 1.00 0.00 15 TYR A CA 14
ATOM 7079 C C . TYR A 1 15 ? 26.578 -14.351 -3.306 1.00 0.00 15 TYR A C 14
ATOM 7080 O O . TYR A 1 15 ? 25.492 -14.861 -3.113 1.00 0.00 15 TYR A O 14
ATOM 7098 N N . ARG A 1 16 ? 27.247 -13.798 -2.335 1.00 0.00 16 ARG A N 14
ATOM 7099 C CA . ARG A 1 16 ? 26.682 -13.786 -0.954 1.00 0.00 16 ARG A CA 14
ATOM 7100 C C . AR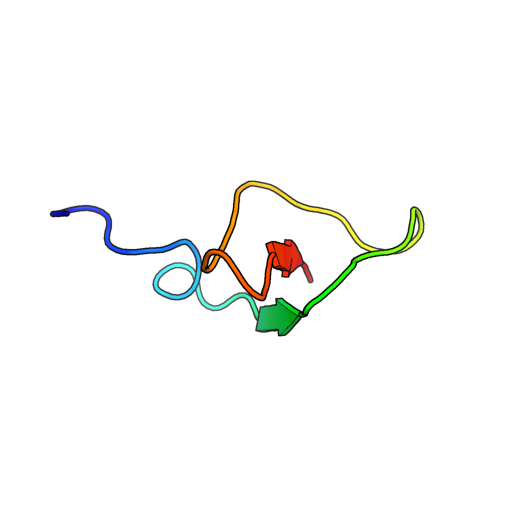G A 1 16 ? 27.089 -12.503 -0.227 1.00 0.00 16 ARG A C 14
ATOM 7101 O O . ARG A 1 16 ? 28.008 -11.814 -0.622 1.00 0.00 16 ARG A O 14
ATOM 7122 N N . CYS A 1 17 ? 26.412 -12.187 0.840 1.00 0.00 17 CYS A N 14
ATOM 7123 C CA . CYS A 1 17 ? 26.756 -10.958 1.607 1.00 0.00 17 CYS A CA 14
ATOM 7124 C C . CYS A 1 17 ? 26.670 -11.243 3.108 1.00 0.00 17 CYS A C 14
ATOM 7125 O O . CYS A 1 17 ? 25.664 -11.710 3.605 1.00 0.00 17 CYS A O 14
ATOM 7132 N N . ILE A 1 18 ? 27.720 -10.974 3.832 1.00 0.00 18 ILE A N 14
ATOM 7133 C CA . ILE A 1 18 ? 27.698 -11.237 5.300 1.00 0.00 18 ILE A CA 14
ATOM 7134 C C . ILE A 1 18 ? 28.360 -10.082 6.057 1.00 0.00 18 ILE A C 14
ATOM 7135 O O . ILE A 1 18 ? 29.046 -9.261 5.482 1.00 0.00 18 ILE A O 14
ATOM 7151 N N . GLY A 1 19 ? 28.163 -10.014 7.345 1.00 0.00 19 GLY A N 14
ATOM 7152 C CA . GLY A 1 19 ? 28.783 -8.915 8.140 1.00 0.00 19 GLY A CA 14
ATOM 7153 C C . GLY A 1 19 ? 27.850 -7.700 8.153 1.00 0.00 19 GLY A C 14
ATOM 7154 O O . GLY A 1 19 ? 26.653 -7.822 7.984 1.00 0.00 19 GLY A O 14
ATOM 7158 N N . LEU A 1 20 ? 28.392 -6.529 8.353 1.00 0.00 20 LEU A N 14
ATOM 7159 C CA . LEU A 1 20 ? 27.540 -5.305 8.378 1.00 0.00 20 LEU A CA 14
ATOM 7160 C C . LEU A 1 20 ? 26.849 -5.114 7.025 1.00 0.00 20 LEU A C 14
ATOM 7161 O O . LEU A 1 20 ? 25.781 -4.541 6.939 1.00 0.00 20 LEU A O 14
ATOM 7177 N N . ARG A 1 21 ? 27.451 -5.587 5.968 1.00 0.00 21 ARG A N 14
ATOM 7178 C CA . ARG A 1 21 ? 26.831 -5.431 4.621 1.00 0.00 21 ARG A CA 14
ATOM 7179 C C . ARG A 1 21 ? 25.396 -5.960 4.633 1.00 0.00 21 ARG A C 14
ATOM 7180 O O . ARG A 1 21 ? 25.118 -7.018 5.163 1.00 0.00 21 ARG A O 14
ATOM 7201 N N . HIS A 1 22 ? 24.484 -5.234 4.049 1.00 0.00 22 HIS A N 14
ATOM 7202 C CA . HIS A 1 22 ? 23.067 -5.695 4.023 1.00 0.00 22 HIS A CA 14
ATOM 7203 C C . HIS A 1 22 ? 22.648 -6.026 2.587 1.00 0.00 22 HIS A C 14
ATOM 7204 O O . HIS A 1 22 ? 23.215 -5.525 1.636 1.00 0.00 22 HIS A O 14
ATOM 7218 N N . LYS A 1 23 ? 21.661 -6.863 2.421 1.00 0.00 23 LYS A N 14
ATOM 7219 C CA . LYS A 1 23 ? 21.213 -7.217 1.043 1.00 0.00 23 LYS A CA 14
ATOM 7220 C C . LYS A 1 23 ? 19.937 -6.449 0.689 1.00 0.00 23 LYS A C 14
ATOM 7221 O O . LYS A 1 23 ? 18.869 -6.732 1.194 1.00 0.00 23 LYS A O 14
ATOM 7240 N N . ILE A 1 24 ? 20.041 -5.477 -0.175 1.00 0.00 24 ILE A N 14
ATOM 7241 C CA . ILE A 1 24 ? 18.836 -4.689 -0.562 1.00 0.00 24 ILE A CA 14
ATOM 7242 C C . ILE A 1 24 ? 17.974 -5.488 -1.542 1.00 0.00 24 ILE A C 14
ATOM 7243 O O . ILE A 1 24 ? 16.762 -5.390 -1.543 1.00 0.00 24 ILE A O 14
ATOM 7259 N N . GLY A 1 25 ? 18.591 -6.274 -2.379 1.00 0.00 25 GLY A N 14
ATOM 7260 C CA . GLY A 1 25 ? 17.812 -7.077 -3.364 1.00 0.00 25 GLY A CA 14
ATOM 7261 C C . GLY A 1 25 ? 18.736 -8.091 -4.041 1.00 0.00 25 GLY A C 14
ATOM 7262 O O . GLY A 1 25 ? 19.862 -8.293 -3.632 1.00 0.00 25 GLY A O 14
ATOM 7266 N N . THR A 1 26 ? 18.264 -8.730 -5.076 1.00 0.00 26 THR A N 14
ATOM 7267 C CA . THR A 1 26 ? 19.110 -9.734 -5.785 1.00 0.00 26 THR A CA 14
ATOM 7268 C C . THR A 1 26 ? 19.600 -9.172 -7.125 1.00 0.00 26 THR A C 14
ATOM 7269 O O . THR A 1 26 ? 18.890 -9.185 -8.110 1.00 0.00 26 THR A O 14
ATOM 7280 N N . CYS A 1 27 ? 20.812 -8.689 -7.172 1.00 0.00 27 CYS A N 14
ATOM 7281 C CA . CYS A 1 27 ? 21.344 -8.136 -8.452 1.00 0.00 27 CYS A CA 14
ATOM 7282 C C . CYS A 1 27 ? 21.210 -9.181 -9.561 1.00 0.00 27 CYS A C 14
ATOM 7283 O O . CYS A 1 27 ? 20.872 -8.875 -10.688 1.00 0.00 27 CYS A O 14
ATOM 7290 N N . GLY A 1 28 ? 21.472 -10.414 -9.241 1.00 0.00 28 GLY A N 14
ATOM 7291 C CA . GLY A 1 28 ? 21.367 -11.500 -10.251 1.00 0.00 28 GLY A CA 14
ATOM 7292 C C . GLY A 1 28 ? 21.134 -12.819 -9.524 1.00 0.00 28 GLY A C 14
ATOM 7293 O O . GLY A 1 28 ? 20.815 -12.843 -8.352 1.00 0.00 28 GLY A O 14
ATOM 7297 N N . SER A 1 29 ? 21.297 -13.917 -10.198 1.00 0.00 29 SER A N 14
ATOM 7298 C CA . SER A 1 29 ? 21.091 -15.224 -9.523 1.00 0.00 29 SER A CA 14
ATOM 7299 C C . SER A 1 29 ? 22.389 -15.671 -8.852 1.00 0.00 29 SER A C 14
ATOM 7300 O O . SER A 1 29 ? 22.372 -16.130 -7.727 1.00 0.00 29 SER A O 14
ATOM 7308 N N . PRO A 1 30 ? 23.484 -15.507 -9.548 1.00 0.00 30 PRO A N 14
ATOM 7309 C CA . PRO A 1 30 ? 24.785 -15.885 -8.976 1.00 0.00 30 PRO A CA 14
ATOM 7310 C C . PRO A 1 30 ? 25.298 -14.760 -8.073 1.00 0.00 30 PRO A C 14
ATOM 7311 O O . PRO A 1 30 ? 26.416 -14.793 -7.597 1.00 0.00 30 PRO A O 14
ATOM 7322 N N . PHE A 1 31 ? 24.484 -13.764 -7.829 1.00 0.00 31 PHE A N 14
ATOM 7323 C CA . PHE A 1 31 ? 24.925 -12.637 -6.953 1.00 0.00 31 PHE A CA 14
ATOM 7324 C C . PHE A 1 31 ? 23.722 -11.989 -6.260 1.00 0.00 31 PHE A C 14
ATOM 7325 O O . PHE A 1 31 ? 22.581 -12.248 -6.587 1.00 0.00 31 PHE A O 14
ATOM 7342 N N . LYS A 1 32 ? 23.984 -11.131 -5.316 1.00 0.00 32 LYS A N 14
ATOM 7343 C CA . LYS A 1 32 ? 22.887 -10.429 -4.595 1.00 0.00 32 LYS A CA 14
ATOM 7344 C C . LYS A 1 32 ? 23.188 -8.927 -4.567 1.00 0.00 32 LYS A C 14
ATOM 7345 O O . LYS A 1 32 ? 24.319 -8.514 -4.730 1.00 0.00 32 LYS A O 14
ATOM 7364 N N . CYS A 1 33 ? 22.198 -8.106 -4.361 1.00 0.00 33 CYS A N 14
ATOM 7365 C CA . CYS A 1 33 ? 22.456 -6.636 -4.322 1.00 0.00 33 CYS A CA 14
ATOM 7366 C C . CYS A 1 33 ? 22.885 -6.222 -2.912 1.00 0.00 33 CYS A C 14
ATOM 7367 O O . CYS A 1 33 ? 22.168 -6.425 -1.952 1.00 0.00 33 CYS A O 14
ATOM 7374 N N . CYS A 1 34 ? 24.050 -5.650 -2.778 1.00 0.00 34 CYS A N 14
ATOM 7375 C CA . CYS A 1 34 ? 24.517 -5.233 -1.424 1.00 0.00 34 CYS A CA 14
ATOM 7376 C C . CYS A 1 34 ? 25.186 -3.858 -1.492 1.00 0.00 34 CYS A C 14
ATOM 7377 O O . CYS A 1 34 ? 25.889 -3.545 -2.430 1.00 0.00 34 CYS A O 14
ATOM 7384 N N . LYS A 1 35 ? 24.974 -3.036 -0.500 1.00 0.00 35 LYS A N 14
ATOM 7385 C CA . LYS A 1 35 ? 25.604 -1.685 -0.507 1.00 0.00 35 LYS A CA 14
ATOM 7386 C C . LYS A 1 35 ? 26.434 -1.483 0.764 1.00 0.00 35 LYS A C 14
ATOM 7387 O O . LYS A 1 35 ? 26.382 -2.346 1.625 1.00 0.00 35 LYS A O 14
ATOM 7407 N N . ASN A 1 1 ? 14.190 -4.055 -8.378 1.00 0.00 1 ASN A N 15
ATOM 7408 C CA . ASN A 1 1 ? 13.076 -4.500 -9.266 1.00 0.00 1 ASN A CA 15
ATOM 7409 C C . ASN A 1 1 ? 13.455 -4.291 -10.735 1.00 0.00 1 ASN A C 15
ATOM 7410 O O . ASN A 1 1 ? 14.530 -3.822 -11.049 1.00 0.00 1 ASN A O 15
ATOM 7423 N N . GLU A 1 2 ? 12.580 -4.641 -11.636 1.00 0.00 2 GLU A N 15
ATOM 7424 C CA . GLU A 1 2 ? 12.885 -4.471 -13.085 1.00 0.00 2 GLU A CA 15
ATOM 7425 C C . GLU A 1 2 ? 13.055 -2.990 -13.462 1.00 0.00 2 GLU A C 15
ATOM 7426 O O . GLU A 1 2 ? 13.928 -2.656 -14.239 1.00 0.00 2 GLU A O 15
ATOM 7438 N N . PRO A 1 3 ? 12.210 -2.145 -12.921 1.00 0.00 3 PRO A N 15
ATOM 7439 C CA . PRO A 1 3 ? 12.289 -0.699 -13.245 1.00 0.00 3 PRO A CA 15
ATOM 7440 C C . PRO A 1 3 ? 13.475 -0.042 -12.532 1.00 0.00 3 PRO A C 15
ATOM 7441 O O . PRO A 1 3 ? 13.708 1.144 -12.665 1.00 0.00 3 PRO A O 15
ATOM 7452 N N . VAL A 1 4 ? 14.229 -0.797 -11.782 1.00 0.00 4 VAL A N 15
ATOM 7453 C CA . VAL A 1 4 ? 15.398 -0.200 -11.072 1.00 0.00 4 VAL A CA 15
ATOM 7454 C C . VAL A 1 4 ? 16.545 -1.212 -10.990 1.00 0.00 4 VAL A C 15
ATOM 7455 O O . VAL A 1 4 ? 16.366 -2.335 -10.562 1.00 0.00 4 VAL A O 15
ATOM 7468 N N . SER A 1 5 ? 17.723 -0.818 -11.392 1.00 0.00 5 SER A N 15
ATOM 7469 C CA . SER A 1 5 ? 18.883 -1.752 -11.331 1.00 0.00 5 SER A CA 15
ATOM 7470 C C . SER A 1 5 ? 19.701 -1.480 -10.065 1.00 0.00 5 SER A C 15
ATOM 7471 O O . SER A 1 5 ? 19.977 -0.346 -9.728 1.00 0.00 5 SER A O 15
ATOM 7479 N N . CYS A 1 6 ? 20.086 -2.507 -9.359 1.00 0.00 6 CYS A N 15
ATOM 7480 C CA . CYS A 1 6 ? 20.880 -2.293 -8.114 1.00 0.00 6 CYS A CA 15
ATOM 7481 C C . CYS A 1 6 ? 22.304 -1.850 -8.457 1.00 0.00 6 CYS A C 15
ATOM 7482 O O . CYS A 1 6 ? 22.962 -1.188 -7.678 1.00 0.00 6 CYS A O 15
ATOM 7489 N N . ILE A 1 7 ? 22.788 -2.212 -9.611 1.00 0.00 7 ILE A N 15
ATOM 7490 C CA . ILE A 1 7 ? 24.172 -1.811 -9.993 1.00 0.00 7 ILE A CA 15
ATOM 7491 C C . ILE A 1 7 ? 24.221 -0.309 -10.283 1.00 0.00 7 ILE A C 15
ATOM 7492 O O . ILE A 1 7 ? 25.227 0.339 -10.073 1.00 0.00 7 ILE A O 15
ATOM 7508 N N . ARG A 1 8 ? 23.142 0.246 -10.758 1.00 0.00 8 ARG A N 15
ATOM 7509 C CA . ARG A 1 8 ? 23.126 1.705 -11.054 1.00 0.00 8 ARG A CA 15
ATOM 7510 C C . ARG A 1 8 ? 23.257 2.505 -9.758 1.00 0.00 8 ARG A C 15
ATOM 7511 O O . ARG A 1 8 ? 24.130 3.338 -9.613 1.00 0.00 8 ARG A O 15
ATOM 7532 N N . ASN A 1 9 ? 22.394 2.255 -8.815 1.00 0.00 9 ASN A N 15
ATOM 7533 C CA . ASN A 1 9 ? 22.462 2.997 -7.523 1.00 0.00 9 ASN A CA 15
ATOM 7534 C C . ASN A 1 9 ? 22.112 2.071 -6.355 1.00 0.00 9 ASN A C 15
ATOM 7535 O O . ASN A 1 9 ? 21.938 2.510 -5.236 1.00 0.00 9 ASN A O 15
ATOM 7546 N N . GLY A 1 10 ? 22.003 0.796 -6.604 1.00 0.00 10 GLY A N 15
ATOM 7547 C CA . GLY A 1 10 ? 21.659 -0.149 -5.505 1.00 0.00 10 GLY A CA 15
ATOM 7548 C C . GLY A 1 10 ? 22.924 -0.530 -4.736 1.00 0.00 10 GLY A C 15
ATOM 7549 O O . GLY A 1 10 ? 22.881 -0.811 -3.555 1.00 0.00 10 GLY A O 15
ATOM 7553 N N . GLY A 1 11 ? 24.048 -0.545 -5.392 1.00 0.00 11 GLY A N 15
ATOM 7554 C CA . GLY A 1 11 ? 25.306 -0.915 -4.687 1.00 0.00 11 GLY A CA 15
ATOM 7555 C C . GLY A 1 11 ? 26.047 -1.987 -5.477 1.00 0.00 11 GLY A C 15
ATOM 7556 O O . GLY A 1 11 ? 25.882 -2.128 -6.673 1.00 0.00 11 GLY A O 15
ATOM 7560 N N . ILE A 1 12 ? 26.862 -2.742 -4.808 1.00 0.00 12 ILE A N 15
ATOM 7561 C CA . ILE A 1 12 ? 27.628 -3.817 -5.498 1.00 0.00 12 ILE A CA 15
ATOM 7562 C C . ILE A 1 12 ? 26.897 -5.150 -5.343 1.00 0.00 12 ILE A C 15
ATOM 7563 O O . ILE A 1 12 ? 25.941 -5.257 -4.601 1.00 0.00 12 ILE A O 15
ATOM 7579 N N . CYS A 1 13 ? 27.329 -6.166 -6.033 1.00 0.00 13 CYS A N 15
ATOM 7580 C CA . CYS A 1 13 ? 26.635 -7.479 -5.908 1.00 0.00 13 CYS A CA 15
ATOM 7581 C C . CYS A 1 13 ? 27.652 -8.619 -5.882 1.00 0.00 13 CYS A C 15
ATOM 7582 O O . CYS A 1 13 ? 28.739 -8.515 -6.414 1.00 0.00 13 CYS A O 15
ATOM 7589 N N . GLN A 1 14 ? 27.293 -9.707 -5.267 1.00 0.00 14 GLN A N 15
ATOM 7590 C CA . GLN A 1 14 ? 28.216 -10.873 -5.196 1.00 0.00 14 GLN A CA 15
ATOM 7591 C C . GLN A 1 14 ? 27.428 -12.142 -4.860 1.00 0.00 14 GLN A C 15
ATOM 7592 O O . GLN A 1 14 ? 26.349 -12.084 -4.304 1.00 0.00 14 GLN A O 15
ATOM 7606 N N . TYR A 1 15 ? 27.954 -13.287 -5.194 1.00 0.00 15 TYR A N 15
ATOM 7607 C CA . TYR A 1 15 ? 27.229 -14.553 -4.893 1.00 0.00 15 TYR A CA 15
ATOM 7608 C C . TYR A 1 15 ? 26.675 -14.519 -3.464 1.00 0.00 15 TYR A C 15
ATOM 7609 O O . TYR A 1 15 ? 25.593 -15.001 -3.197 1.00 0.00 15 TYR A O 15
ATOM 7627 N N . ARG A 1 16 ? 27.408 -13.949 -2.548 1.00 0.00 16 ARG A N 15
ATOM 7628 C CA . ARG A 1 16 ? 26.925 -13.877 -1.136 1.00 0.00 16 ARG A CA 15
ATOM 7629 C C . ARG A 1 16 ? 27.429 -12.591 -0.471 1.00 0.00 16 ARG A C 15
ATOM 7630 O O . ARG A 1 16 ? 28.508 -12.113 -0.762 1.00 0.00 16 ARG A O 15
ATOM 7651 N N . CYS A 1 17 ? 26.659 -12.031 0.423 1.00 0.00 17 CYS A N 15
ATOM 7652 C CA . CYS A 1 17 ? 27.101 -10.780 1.106 1.00 0.00 17 CYS A CA 15
ATOM 7653 C C . CYS A 1 17 ? 27.390 -11.062 2.584 1.00 0.00 17 CYS A C 15
ATOM 7654 O O . CYS A 1 17 ? 26.592 -11.657 3.280 1.00 0.00 17 CYS A O 15
ATOM 7661 N N . ILE A 1 18 ? 28.528 -10.643 3.068 1.00 0.00 18 ILE A N 15
ATOM 7662 C CA . ILE A 1 18 ? 28.866 -10.892 4.499 1.00 0.00 18 ILE A CA 15
ATOM 7663 C C . ILE A 1 18 ? 29.275 -9.585 5.184 1.00 0.00 18 ILE A C 15
ATOM 7664 O O . ILE A 1 18 ? 29.424 -8.559 4.550 1.00 0.00 18 ILE A O 15
ATOM 7680 N N . GLY A 1 19 ? 29.454 -9.614 6.477 1.00 0.00 19 GLY A N 15
ATOM 7681 C CA . GLY A 1 19 ? 29.852 -8.375 7.204 1.00 0.00 19 GLY A CA 15
ATOM 7682 C C . GLY A 1 19 ? 28.599 -7.649 7.699 1.00 0.00 19 GLY A C 15
ATOM 7683 O O . GLY A 1 19 ? 27.556 -8.245 7.884 1.00 0.00 19 GLY A O 15
ATOM 7687 N N . LEU A 1 20 ? 28.692 -6.365 7.918 1.00 0.00 20 LEU A N 15
ATOM 7688 C CA . LEU A 1 20 ? 27.506 -5.601 8.403 1.00 0.00 20 LEU A CA 15
ATOM 7689 C C . LEU A 1 20 ? 26.660 -5.128 7.217 1.00 0.00 20 LEU A C 15
ATOM 7690 O O . LEU A 1 20 ? 25.597 -4.563 7.386 1.00 0.00 20 LEU A O 15
ATOM 7706 N N . ARG A 1 21 ? 27.125 -5.353 6.019 1.00 0.00 21 ARG A N 15
ATOM 7707 C CA . ARG A 1 21 ? 26.351 -4.915 4.821 1.00 0.00 21 ARG A CA 15
ATOM 7708 C C . ARG A 1 21 ? 24.988 -5.609 4.785 1.00 0.00 21 ARG A C 15
ATOM 7709 O O . ARG A 1 21 ? 24.836 -6.728 5.232 1.00 0.00 21 ARG A O 15
ATOM 7730 N N . HIS A 1 22 ? 23.996 -4.949 4.257 1.00 0.00 22 HIS A N 15
ATOM 7731 C CA . HIS A 1 22 ? 22.641 -5.567 4.191 1.00 0.00 22 HIS A CA 15
ATOM 7732 C C . HIS A 1 22 ? 22.191 -5.697 2.735 1.00 0.00 22 HIS A C 15
ATOM 7733 O O . HIS A 1 22 ? 22.473 -4.851 1.909 1.00 0.00 22 HIS A O 15
ATOM 7747 N N . LYS A 1 23 ? 21.497 -6.754 2.410 1.00 0.00 23 LYS A N 15
ATOM 7748 C CA . LYS A 1 23 ? 21.036 -6.937 1.005 1.00 0.00 23 LYS A CA 15
ATOM 7749 C C . LYS A 1 23 ? 19.619 -6.383 0.834 1.00 0.00 23 LYS A C 15
ATOM 7750 O O . LYS A 1 23 ? 18.682 -6.849 1.451 1.00 0.00 23 LYS A O 15
ATOM 7769 N N . ILE A 1 24 ? 19.453 -5.392 0.000 1.00 0.00 24 ILE A N 15
ATOM 7770 C CA . ILE A 1 24 ? 18.095 -4.809 -0.211 1.00 0.00 24 ILE A CA 15
ATOM 7771 C C . ILE A 1 24 ? 17.446 -5.419 -1.457 1.00 0.00 24 ILE A C 15
ATOM 7772 O O . ILE A 1 24 ? 16.282 -5.205 -1.731 1.00 0.00 24 ILE A O 15
ATOM 7788 N N . GLY A 1 25 ? 18.194 -6.174 -2.215 1.00 0.00 25 GLY A N 15
ATOM 7789 C CA . GLY A 1 25 ? 17.626 -6.795 -3.444 1.00 0.00 25 GLY A CA 15
ATOM 7790 C C . GLY A 1 25 ? 18.660 -7.735 -4.064 1.00 0.00 25 GLY A C 15
ATOM 7791 O O . GLY A 1 25 ? 19.685 -8.021 -3.477 1.00 0.00 25 GLY A O 15
ATOM 7795 N N . THR A 1 26 ? 18.400 -8.218 -5.247 1.00 0.00 26 THR A N 15
ATOM 7796 C CA . THR A 1 26 ? 19.368 -9.139 -5.906 1.00 0.00 26 THR A CA 15
ATOM 7797 C C . THR A 1 26 ? 19.662 -8.670 -7.332 1.00 0.00 26 THR A C 15
ATOM 7798 O O . THR A 1 26 ? 18.834 -8.775 -8.215 1.00 0.00 26 THR A O 15
ATOM 7809 N N . CYS A 1 27 ? 20.838 -8.156 -7.565 1.00 0.00 27 CYS A N 15
ATOM 7810 C CA . CYS A 1 27 ? 21.187 -7.684 -8.937 1.00 0.00 27 CYS A CA 15
ATOM 7811 C C . CYS A 1 27 ? 20.905 -8.793 -9.951 1.00 0.00 27 CYS A C 15
ATOM 7812 O O . CYS A 1 27 ? 20.480 -8.545 -11.063 1.00 0.00 27 CYS A O 15
ATOM 7819 N N . GLY A 1 28 ? 21.137 -10.015 -9.567 1.00 0.00 28 GLY A N 15
ATOM 7820 C CA . GLY A 1 28 ? 20.887 -11.158 -10.486 1.00 0.00 28 GLY A CA 15
ATOM 7821 C C . GLY A 1 28 ? 20.739 -12.429 -9.650 1.00 0.00 28 GLY A C 15
ATOM 7822 O O . GLY A 1 28 ? 20.462 -12.371 -8.469 1.00 0.00 28 GLY A O 15
ATOM 7826 N N . SER A 1 29 ? 20.923 -13.574 -10.242 1.00 0.00 29 SER A N 15
ATOM 7827 C CA . SER A 1 29 ? 20.792 -14.832 -9.460 1.00 0.00 29 SER A CA 15
ATOM 7828 C C . SER A 1 29 ? 22.141 -15.232 -8.855 1.00 0.00 29 SER A C 15
ATOM 7829 O O . SER A 1 29 ? 22.201 -15.638 -7.712 1.00 0.00 29 SER A O 15
ATOM 7837 N N . PRO A 1 30 ? 23.190 -15.097 -9.629 1.00 0.00 30 PRO A N 15
ATOM 7838 C CA . PRO A 1 30 ? 24.530 -15.446 -9.126 1.00 0.00 30 PRO A CA 15
ATOM 7839 C C . PRO A 1 30 ? 25.078 -14.301 -8.268 1.00 0.00 30 PRO A C 15
ATOM 7840 O O . PRO A 1 30 ? 26.217 -14.318 -7.845 1.00 0.00 30 PRO A O 15
ATOM 7851 N N . PHE A 1 31 ? 24.270 -13.305 -8.008 1.00 0.00 31 PHE A N 15
ATOM 7852 C CA . PHE A 1 31 ? 24.742 -12.160 -7.177 1.00 0.00 31 PHE A CA 15
ATOM 7853 C C . PHE A 1 31 ? 23.591 -11.610 -6.329 1.00 0.00 31 PHE A C 15
ATOM 7854 O O . PHE A 1 31 ? 22.472 -12.079 -6.395 1.00 0.00 31 PHE A O 15
ATOM 7871 N N . LYS A 1 32 ? 23.863 -10.604 -5.547 1.00 0.00 32 LYS A N 15
ATOM 7872 C CA . LYS A 1 32 ? 22.802 -9.992 -4.698 1.00 0.00 32 LYS A CA 15
ATOM 7873 C C . LYS A 1 32 ? 23.023 -8.479 -4.635 1.00 0.00 32 LYS A C 15
ATOM 7874 O O . LYS A 1 32 ? 24.038 -7.980 -5.067 1.00 0.00 32 LYS A O 15
ATOM 7893 N N . CYS A 1 33 ? 22.094 -7.742 -4.101 1.00 0.00 33 CYS A N 15
ATOM 7894 C CA . CYS A 1 33 ? 22.285 -6.265 -4.022 1.00 0.00 33 CYS A CA 15
ATOM 7895 C C . CYS A 1 33 ? 22.823 -5.881 -2.643 1.00 0.00 33 CYS A C 15
ATOM 7896 O O . CYS A 1 33 ? 22.162 -6.063 -1.644 1.00 0.00 33 CYS A O 15
ATOM 7903 N N . CYS A 1 34 ? 24.016 -5.349 -2.576 1.00 0.00 34 CYS A N 15
ATOM 7904 C CA . CYS A 1 34 ? 24.579 -4.961 -1.251 1.00 0.00 34 CYS A CA 15
ATOM 7905 C C . CYS A 1 34 ? 25.366 -3.655 -1.375 1.00 0.00 34 CYS A C 15
ATOM 7906 O O . CYS A 1 34 ? 26.106 -3.453 -2.317 1.00 0.00 34 CYS A O 15
ATOM 7913 N N . LYS A 1 35 ? 25.218 -2.770 -0.430 1.00 0.00 35 LYS A N 15
ATOM 7914 C CA . LYS A 1 35 ? 25.962 -1.481 -0.492 1.00 0.00 35 LYS A CA 15
ATOM 7915 C C . LYS A 1 35 ? 26.994 -1.412 0.637 1.00 0.00 35 LYS A C 15
ATOM 7916 O O . LYS A 1 35 ? 26.941 -2.260 1.513 1.00 0.00 35 LYS A O 15
ATOM 7936 N N . ASN A 1 1 ? 11.953 -4.311 -8.772 1.00 0.00 1 ASN A N 16
ATOM 7937 C CA . ASN A 1 1 ? 11.116 -5.033 -9.776 1.00 0.00 1 ASN A CA 16
ATOM 7938 C C . ASN A 1 1 ? 11.929 -5.318 -11.042 1.00 0.00 1 ASN A C 16
ATOM 7939 O O . ASN A 1 1 ? 13.100 -5.003 -11.126 1.00 0.00 1 ASN A O 16
ATOM 7952 N N . GLU A 1 2 ? 11.317 -5.919 -12.024 1.00 0.00 2 GLU A N 16
ATOM 7953 C CA . GLU A 1 2 ? 12.049 -6.237 -13.284 1.00 0.00 2 GLU A CA 16
ATOM 7954 C C . GLU A 1 2 ? 12.506 -4.962 -14.012 1.00 0.00 2 GLU A C 16
ATOM 7955 O O . GLU A 1 2 ? 13.613 -4.911 -14.510 1.00 0.00 2 GLU A O 16
ATOM 7967 N N . PRO A 1 3 ? 11.644 -3.975 -14.073 1.00 0.00 3 PRO A N 16
ATOM 7968 C CA . PRO A 1 3 ? 12.000 -2.715 -14.773 1.00 0.00 3 PRO A CA 16
ATOM 7969 C C . PRO A 1 3 ? 13.002 -1.896 -13.955 1.00 0.00 3 PRO A C 16
ATOM 7970 O O . PRO A 1 3 ? 13.507 -0.888 -14.407 1.00 0.00 3 PRO A O 16
ATOM 7981 N N . VAL A 1 4 ? 13.298 -2.319 -12.758 1.00 0.00 4 VAL A N 16
ATOM 7982 C CA . VAL A 1 4 ? 14.273 -1.560 -11.925 1.00 0.00 4 VAL A CA 16
ATOM 7983 C C . VAL A 1 4 ? 15.293 -2.522 -11.310 1.00 0.00 4 VAL A C 16
ATOM 7984 O O . VAL A 1 4 ? 14.939 -3.478 -10.650 1.00 0.00 4 VAL A O 16
ATOM 7997 N N . SER A 1 5 ? 16.555 -2.278 -11.525 1.00 0.00 5 SER A N 16
ATOM 7998 C CA . SER A 1 5 ? 17.597 -3.181 -10.955 1.00 0.00 5 SER A CA 16
ATOM 7999 C C . SER A 1 5 ? 18.331 -2.489 -9.805 1.00 0.00 5 SER A C 16
ATOM 8000 O O . SER A 1 5 ? 18.469 -1.281 -9.782 1.00 0.00 5 SER A O 16
ATOM 8008 N N . CYS A 1 6 ? 18.806 -3.242 -8.850 1.00 0.00 6 CYS A N 16
ATOM 8009 C CA . CYS A 1 6 ? 19.532 -2.621 -7.705 1.00 0.00 6 CYS A CA 16
ATOM 8010 C C . CYS A 1 6 ? 20.785 -1.897 -8.205 1.00 0.00 6 CYS A C 16
ATOM 8011 O O . CYS A 1 6 ? 21.291 -0.999 -7.563 1.00 0.00 6 CYS A O 16
ATOM 8018 N N . ILE A 1 7 ? 21.292 -2.281 -9.345 1.00 0.00 7 ILE A N 16
ATOM 8019 C CA . ILE A 1 7 ? 22.515 -1.610 -9.876 1.00 0.00 7 ILE A CA 16
ATOM 8020 C C . ILE A 1 7 ? 22.253 -0.118 -10.094 1.00 0.00 7 ILE A C 16
ATOM 8021 O O . ILE A 1 7 ? 23.136 0.703 -9.949 1.00 0.00 7 ILE A O 16
ATOM 8037 N N . ARG A 1 8 ? 21.047 0.240 -10.443 1.00 0.00 8 ARG A N 16
ATOM 8038 C CA . ARG A 1 8 ? 20.737 1.682 -10.672 1.00 0.00 8 ARG A CA 16
ATOM 8039 C C . ARG A 1 8 ? 20.983 2.486 -9.394 1.00 0.00 8 ARG A C 16
ATOM 8040 O O . ARG A 1 8 ? 21.383 3.632 -9.435 1.00 0.00 8 ARG A O 16
ATOM 8061 N N . ASN A 1 9 ? 20.745 1.893 -8.257 1.00 0.00 9 ASN A N 16
ATOM 8062 C CA . ASN A 1 9 ? 20.963 2.626 -6.977 1.00 0.00 9 ASN A CA 16
ATOM 8063 C C . ASN A 1 9 ? 22.438 3.014 -6.835 1.00 0.00 9 ASN A C 16
ATOM 8064 O O . ASN A 1 9 ? 22.778 3.966 -6.161 1.00 0.00 9 ASN A O 16
ATOM 8075 N N . GLY A 1 10 ? 23.316 2.287 -7.470 1.00 0.00 10 GLY A N 16
ATOM 8076 C CA . GLY A 1 10 ? 24.766 2.618 -7.373 1.00 0.00 10 GLY A CA 16
ATOM 8077 C C . GLY A 1 10 ? 25.470 1.591 -6.485 1.00 0.00 10 GLY A C 16
ATOM 8078 O O . GLY A 1 10 ? 26.595 1.784 -6.070 1.00 0.00 10 GLY A O 16
ATOM 8082 N N . GLY A 1 11 ? 24.819 0.501 -6.188 1.00 0.00 11 GLY A N 16
ATOM 8083 C CA . GLY A 1 11 ? 25.454 -0.533 -5.324 1.00 0.00 11 GLY A CA 16
ATOM 8084 C C . GLY A 1 11 ? 26.211 -1.537 -6.199 1.00 0.00 11 GLY A C 16
ATOM 8085 O O . GLY A 1 11 ? 26.347 -1.360 -7.392 1.00 0.00 11 GLY A O 16
ATOM 8089 N N . ILE A 1 12 ? 26.705 -2.592 -5.610 1.00 0.00 12 ILE A N 16
ATOM 8090 C CA . ILE A 1 12 ? 27.452 -3.611 -6.404 1.00 0.00 12 ILE A CA 16
ATOM 8091 C C . ILE A 1 12 ? 26.910 -5.011 -6.109 1.00 0.00 12 ILE A C 16
ATOM 8092 O O . ILE A 1 12 ? 26.407 -5.276 -5.034 1.00 0.00 12 ILE A O 16
ATOM 8108 N N . CYS A 1 13 ? 27.004 -5.913 -7.049 1.00 0.00 13 CYS A N 16
ATOM 8109 C CA . CYS A 1 13 ? 26.486 -7.290 -6.799 1.00 0.00 13 CYS A CA 16
ATOM 8110 C C . CYS A 1 13 ? 27.601 -8.174 -6.231 1.00 0.00 13 CYS A C 16
ATOM 8111 O O . CYS A 1 13 ? 28.768 -7.965 -6.497 1.00 0.00 13 CYS A O 16
ATOM 8118 N N . GLN A 1 14 ? 27.247 -9.163 -5.460 1.00 0.00 14 GLN A N 16
ATOM 8119 C CA . GLN A 1 14 ? 28.279 -10.071 -4.879 1.00 0.00 14 GLN A CA 16
ATOM 8120 C C . GLN A 1 14 ? 27.720 -11.490 -4.768 1.00 0.00 14 GLN A C 16
ATOM 8121 O O . GLN A 1 14 ? 26.535 -11.688 -4.608 1.00 0.00 14 GLN A O 16
ATOM 8135 N N . TYR A 1 15 ? 28.561 -12.480 -4.853 1.00 0.00 15 TYR A N 16
ATOM 8136 C CA . TYR A 1 15 ? 28.067 -13.883 -4.757 1.00 0.00 15 TYR A CA 16
ATOM 8137 C C . TYR A 1 15 ? 27.358 -14.113 -3.422 1.00 0.00 15 TYR A C 16
ATOM 8138 O O . TYR A 1 15 ? 26.288 -14.689 -3.367 1.00 0.00 15 TYR A O 16
ATOM 8156 N N . ARG A 1 16 ? 27.944 -13.673 -2.348 1.00 0.00 16 ARG A N 16
ATOM 8157 C CA . ARG A 1 16 ? 27.302 -13.868 -1.016 1.00 0.00 16 ARG A CA 16
ATOM 8158 C C . ARG A 1 16 ? 27.667 -12.716 -0.076 1.00 0.00 16 ARG A C 16
ATOM 8159 O O . ARG A 1 16 ? 28.784 -12.238 -0.068 1.00 0.00 16 ARG A O 16
ATOM 8180 N N . CYS A 1 17 ? 26.730 -12.269 0.714 1.00 0.00 17 CYS A N 16
ATOM 8181 C CA . CYS A 1 17 ? 27.018 -11.147 1.654 1.00 0.00 17 CYS A CA 16
ATOM 8182 C C . CYS A 1 17 ? 26.867 -11.628 3.099 1.00 0.00 17 CYS A C 16
ATOM 8183 O O . CYS A 1 17 ? 25.998 -12.421 3.411 1.00 0.00 17 CYS A O 16
ATOM 8190 N N . ILE A 1 18 ? 27.705 -11.162 3.984 1.00 0.00 18 ILE A N 16
ATOM 8191 C CA . ILE A 1 18 ? 27.606 -11.603 5.407 1.00 0.00 18 ILE A CA 16
ATOM 8192 C C . ILE A 1 18 ? 26.691 -10.657 6.190 1.00 0.00 18 ILE A C 16
ATOM 8193 O O . ILE A 1 18 ? 26.010 -9.826 5.625 1.00 0.00 18 ILE A O 16
ATOM 8209 N N . GLY A 1 19 ? 26.677 -10.776 7.489 1.00 0.00 19 GLY A N 16
ATOM 8210 C CA . GLY A 1 19 ? 25.812 -9.883 8.310 1.00 0.00 19 GLY A CA 16
ATOM 8211 C C . GLY A 1 19 ? 26.380 -8.464 8.265 1.00 0.00 19 GLY A C 16
ATOM 8212 O O . GLY A 1 19 ? 25.657 -7.490 8.344 1.00 0.00 19 GLY A O 16
ATOM 8216 N N . LEU A 1 20 ? 27.673 -8.343 8.137 1.00 0.00 20 LEU A N 16
ATOM 8217 C CA . LEU A 1 20 ? 28.301 -6.992 8.083 1.00 0.00 20 LEU A CA 16
ATOM 8218 C C . LEU A 1 20 ? 27.823 -6.236 6.839 1.00 0.00 20 LEU A C 16
ATOM 8219 O O . LEU A 1 20 ? 27.750 -5.023 6.829 1.00 0.00 20 LEU A O 16
ATOM 8235 N N . ARG A 1 21 ? 27.504 -6.941 5.788 1.00 0.00 21 ARG A N 16
ATOM 8236 C CA . ARG A 1 21 ? 27.041 -6.259 4.547 1.00 0.00 21 ARG A CA 16
ATOM 8237 C C . ARG A 1 21 ? 25.528 -6.424 4.375 1.00 0.00 21 ARG A C 16
ATOM 8238 O O . ARG A 1 21 ? 25.000 -7.517 4.429 1.00 0.00 21 ARG A O 16
ATOM 8259 N N . HIS A 1 22 ? 24.826 -5.341 4.171 1.00 0.00 22 HIS A N 16
ATOM 8260 C CA . HIS A 1 22 ? 23.346 -5.424 4.000 1.00 0.00 22 HIS A CA 16
ATOM 8261 C C . HIS A 1 22 ? 22.982 -5.496 2.512 1.00 0.00 22 HIS A C 16
ATOM 8262 O O . HIS A 1 22 ? 23.606 -4.869 1.681 1.00 0.00 22 HIS A O 16
ATOM 8276 N N . LYS A 1 23 ? 21.977 -6.259 2.172 1.00 0.00 23 LYS A N 16
ATOM 8277 C CA . LYS A 1 23 ? 21.578 -6.375 0.737 1.00 0.00 23 LYS A CA 16
ATOM 8278 C C . LYS A 1 23 ? 20.241 -5.668 0.490 1.00 0.00 23 LYS A C 16
ATOM 8279 O O . LYS A 1 23 ? 19.220 -6.043 1.030 1.00 0.00 23 LYS A O 16
ATOM 8298 N N . ILE A 1 24 ? 20.238 -4.652 -0.332 1.00 0.00 24 ILE A N 16
ATOM 8299 C CA . ILE A 1 24 ? 18.965 -3.929 -0.620 1.00 0.00 24 ILE A CA 16
ATOM 8300 C C . ILE A 1 24 ? 18.076 -4.784 -1.525 1.00 0.00 24 ILE A C 16
ATOM 8301 O O . ILE A 1 24 ? 16.867 -4.785 -1.409 1.00 0.00 24 ILE A O 16
ATOM 8317 N N . GLY A 1 25 ? 18.675 -5.512 -2.424 1.00 0.00 25 GLY A N 16
ATOM 8318 C CA . GLY A 1 25 ? 17.884 -6.374 -3.344 1.00 0.00 25 GLY A CA 16
ATOM 8319 C C . GLY A 1 25 ? 18.802 -7.443 -3.937 1.00 0.00 25 GLY A C 16
ATOM 8320 O O . GLY A 1 25 ? 19.933 -7.602 -3.522 1.00 0.00 25 GLY A O 16
ATOM 8324 N N . THR A 1 26 ? 18.329 -8.177 -4.903 1.00 0.00 26 THR A N 16
ATOM 8325 C CA . THR A 1 26 ? 19.184 -9.233 -5.516 1.00 0.00 26 THR A CA 16
ATOM 8326 C C . THR A 1 26 ? 19.621 -8.813 -6.922 1.00 0.00 26 THR A C 16
ATOM 8327 O O . THR A 1 26 ? 18.858 -8.873 -7.866 1.00 0.00 26 THR A O 16
ATOM 8338 N N . CYS A 1 27 ? 20.846 -8.391 -7.067 1.00 0.00 27 CYS A N 16
ATOM 8339 C CA . CYS A 1 27 ? 21.339 -7.970 -8.410 1.00 0.00 27 CYS A CA 16
ATOM 8340 C C . CYS A 1 27 ? 21.086 -9.078 -9.429 1.00 0.00 27 CYS A C 16
ATOM 8341 O O . CYS A 1 27 ? 20.572 -8.847 -10.506 1.00 0.00 27 CYS A O 16
ATOM 8348 N N . GLY A 1 28 ? 21.446 -10.281 -9.092 1.00 0.00 28 GLY A N 16
ATOM 8349 C CA . GLY A 1 28 ? 21.232 -11.418 -10.026 1.00 0.00 28 GLY A CA 16
ATOM 8350 C C . GLY A 1 28 ? 21.005 -12.690 -9.213 1.00 0.00 28 GLY A C 16
ATOM 8351 O O . GLY A 1 28 ? 20.759 -12.641 -8.025 1.00 0.00 28 GLY A O 16
ATOM 8355 N N . SER A 1 29 ? 21.090 -13.831 -9.836 1.00 0.00 29 SER A N 16
ATOM 8356 C CA . SER A 1 29 ? 20.881 -15.097 -9.086 1.00 0.00 29 SER A CA 16
ATOM 8357 C C . SER A 1 29 ? 22.204 -15.599 -8.508 1.00 0.00 29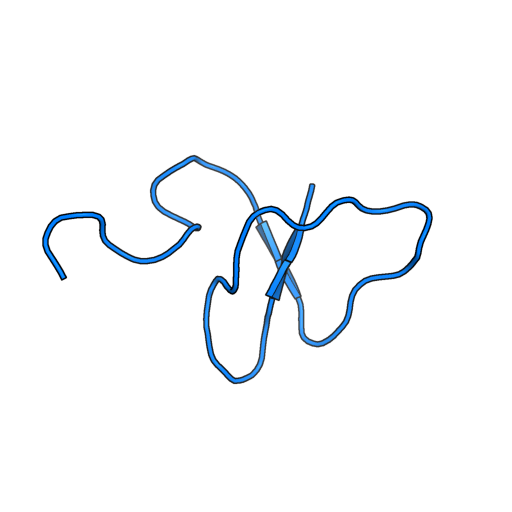 SER A C 16
ATOM 8358 O O . SER A 1 29 ? 22.252 -16.034 -7.374 1.00 0.00 29 SER A O 16
ATOM 8366 N N . PRO A 1 30 ? 23.245 -15.519 -9.294 1.00 0.00 30 PRO A N 16
ATOM 8367 C CA . PRO A 1 30 ? 24.562 -15.968 -8.818 1.00 0.00 30 PRO A CA 16
ATOM 8368 C C . PRO A 1 30 ? 25.212 -14.864 -7.979 1.00 0.00 30 PRO A C 16
ATOM 8369 O O . PRO A 1 30 ? 26.353 -14.970 -7.574 1.00 0.00 30 PRO A O 16
ATOM 8380 N N . PHE A 1 31 ? 24.489 -13.807 -7.707 1.00 0.00 31 PHE A N 16
ATOM 8381 C CA . PHE A 1 31 ? 25.068 -12.701 -6.885 1.00 0.00 31 PHE A CA 16
ATOM 8382 C C . PHE A 1 31 ? 23.956 -11.959 -6.139 1.00 0.00 31 PHE A C 16
ATOM 8383 O O . PHE A 1 31 ? 22.783 -12.203 -6.341 1.00 0.00 31 PHE A O 16
ATOM 8400 N N . LYS A 1 32 ? 24.323 -11.049 -5.284 1.00 0.00 32 LYS A N 16
ATOM 8401 C CA . LYS A 1 32 ? 23.308 -10.270 -4.523 1.00 0.00 32 LYS A CA 16
ATOM 8402 C C . LYS A 1 32 ? 23.715 -8.798 -4.507 1.00 0.00 32 LYS A C 16
ATOM 8403 O O . LYS A 1 32 ? 24.873 -8.471 -4.654 1.00 0.00 32 LYS A O 16
ATOM 8422 N N . CYS A 1 33 ? 22.780 -7.908 -4.331 1.00 0.00 33 CYS A N 16
ATOM 8423 C CA . CYS A 1 33 ? 23.139 -6.460 -4.317 1.00 0.00 33 CYS A CA 16
ATOM 8424 C C . CYS A 1 33 ? 23.529 -6.012 -2.906 1.00 0.00 33 CYS A C 16
ATOM 8425 O O . CYS A 1 33 ? 22.722 -6.009 -1.997 1.00 0.00 33 CYS A O 16
ATOM 8432 N N . CYS A 1 34 ? 24.764 -5.627 -2.718 1.00 0.00 34 CYS A N 16
ATOM 8433 C CA . CYS A 1 34 ? 25.214 -5.172 -1.370 1.00 0.00 34 CYS A CA 16
ATOM 8434 C C . CYS A 1 34 ? 25.989 -3.857 -1.494 1.00 0.00 34 CYS A C 16
ATOM 8435 O O . CYS A 1 34 ? 26.686 -3.625 -2.462 1.00 0.00 34 CYS A O 16
ATOM 8442 N N . LYS A 1 35 ? 25.871 -2.991 -0.526 1.00 0.00 35 LYS A N 16
ATOM 8443 C CA . LYS A 1 35 ? 26.601 -1.692 -0.598 1.00 0.00 35 LYS A CA 16
ATOM 8444 C C . LYS A 1 35 ? 27.199 -1.341 0.767 1.00 0.00 35 LYS A C 16
ATOM 8445 O O . LYS A 1 35 ? 26.477 -1.421 1.748 1.00 0.00 35 LYS A O 16
ATOM 8465 N N . ASN A 1 1 ? 12.418 2.405 -16.978 1.00 0.00 1 ASN A N 17
ATOM 8466 C CA . ASN A 1 1 ? 12.142 0.970 -16.674 1.00 0.00 1 ASN A CA 17
ATOM 8467 C C . ASN A 1 1 ? 11.039 0.854 -15.616 1.00 0.00 1 ASN A C 17
ATOM 8468 O O . ASN A 1 1 ? 11.153 1.371 -14.523 1.00 0.00 1 ASN A O 17
ATOM 8481 N N . GLU A 1 2 ? 9.967 0.179 -15.938 1.00 0.00 2 GLU A N 17
ATOM 8482 C CA . GLU A 1 2 ? 8.850 0.028 -14.959 1.00 0.00 2 GLU A CA 17
ATOM 8483 C C . GLU A 1 2 ? 9.332 -0.637 -13.661 1.00 0.00 2 GLU A C 17
ATOM 8484 O O . GLU A 1 2 ? 8.945 -0.227 -12.585 1.00 0.00 2 GLU A O 17
ATOM 8496 N N . PRO A 1 3 ? 10.153 -1.651 -13.795 1.00 0.00 3 PRO A N 17
ATOM 8497 C CA . PRO A 1 3 ? 10.665 -2.365 -12.602 1.00 0.00 3 PRO A CA 17
ATOM 8498 C C . PRO A 1 3 ? 11.791 -1.562 -11.941 1.00 0.00 3 PRO A C 17
ATOM 8499 O O . PRO A 1 3 ? 11.886 -0.361 -12.100 1.00 0.00 3 PRO A O 17
ATOM 8510 N N . VAL A 1 4 ? 12.647 -2.216 -11.204 1.00 0.00 4 VAL A N 17
ATOM 8511 C CA . VAL A 1 4 ? 13.768 -1.492 -10.536 1.00 0.00 4 VAL A CA 17
ATOM 8512 C C . VAL A 1 4 ? 14.909 -2.466 -10.222 1.00 0.00 4 VAL A C 17
ATOM 8513 O O . VAL A 1 4 ? 14.685 -3.627 -9.939 1.00 0.00 4 VAL A O 17
ATOM 8526 N N . SER A 1 5 ? 16.129 -2.005 -10.272 1.00 0.00 5 SER A N 17
ATOM 8527 C CA . SER A 1 5 ? 17.281 -2.907 -9.978 1.00 0.00 5 SER A CA 17
ATOM 8528 C C . SER A 1 5 ? 18.179 -2.281 -8.907 1.00 0.00 5 SER A C 17
ATOM 8529 O O . SER A 1 5 ? 18.360 -1.081 -8.860 1.00 0.00 5 SER A O 17
ATOM 8537 N N . CYS A 1 6 ? 18.740 -3.086 -8.045 1.00 0.00 6 CYS A N 17
ATOM 8538 C CA . CYS A 1 6 ? 19.622 -2.534 -6.976 1.00 0.00 6 CYS A CA 17
ATOM 8539 C C . CYS A 1 6 ? 20.804 -1.785 -7.593 1.00 0.00 6 CYS A C 17
ATOM 8540 O O . CYS A 1 6 ? 21.296 -0.818 -7.043 1.00 0.00 6 CYS A O 17
ATOM 8547 N N . ILE A 1 7 ? 21.264 -2.225 -8.731 1.00 0.00 7 ILE A N 17
ATOM 8548 C CA . ILE A 1 7 ? 22.417 -1.542 -9.387 1.00 0.00 7 ILE A CA 17
ATOM 8549 C C . ILE A 1 7 ? 22.092 -0.066 -9.629 1.00 0.00 7 ILE A C 17
ATOM 8550 O O . ILE A 1 7 ? 22.972 0.767 -9.715 1.00 0.00 7 ILE A O 17
ATOM 8566 N N . ARG A 1 8 ? 20.835 0.264 -9.743 1.00 0.00 8 ARG A N 17
ATOM 8567 C CA . ARG A 1 8 ? 20.456 1.687 -9.985 1.00 0.00 8 ARG A CA 17
ATOM 8568 C C . ARG A 1 8 ? 20.979 2.579 -8.858 1.00 0.00 8 ARG A C 17
ATOM 8569 O O . ARG A 1 8 ? 21.382 3.704 -9.076 1.00 0.00 8 ARG A O 17
ATOM 8590 N N . ASN A 1 9 ? 20.975 2.085 -7.653 1.00 0.00 9 ASN A N 17
ATOM 8591 C CA . ASN A 1 9 ? 21.468 2.903 -6.507 1.00 0.00 9 ASN A CA 17
ATOM 8592 C C . ASN A 1 9 ? 22.976 3.135 -6.628 1.00 0.00 9 ASN A C 17
ATOM 8593 O O . ASN A 1 9 ? 23.502 4.123 -6.156 1.00 0.00 9 ASN A O 17
ATOM 8604 N N . GLY A 1 10 ? 23.674 2.228 -7.253 1.00 0.00 10 GLY A N 17
ATOM 8605 C CA . GLY A 1 10 ? 25.147 2.393 -7.399 1.00 0.00 10 GLY A CA 17
ATOM 8606 C C . GLY A 1 10 ? 25.861 1.285 -6.619 1.00 0.00 10 GLY A C 17
ATOM 8607 O O . GLY A 1 10 ? 27.066 1.295 -6.468 1.00 0.00 10 GLY A O 17
ATOM 8611 N N . GLY A 1 11 ? 25.123 0.329 -6.119 1.00 0.00 11 GLY A N 17
ATOM 8612 C CA . GLY A 1 11 ? 25.753 -0.779 -5.346 1.00 0.00 11 GLY A CA 17
ATOM 8613 C C . GLY A 1 11 ? 26.360 -1.801 -6.311 1.00 0.00 11 GLY A C 17
ATOM 8614 O O . GLY A 1 11 ? 26.286 -1.654 -7.515 1.00 0.00 11 GLY A O 17
ATOM 8618 N N . ILE A 1 12 ? 26.961 -2.837 -5.791 1.00 0.00 12 ILE A N 17
ATOM 8619 C CA . ILE A 1 12 ? 27.574 -3.868 -6.680 1.00 0.00 12 ILE A CA 17
ATOM 8620 C C . ILE A 1 12 ? 27.003 -5.251 -6.362 1.00 0.00 12 ILE A C 17
ATOM 8621 O O . ILE A 1 12 ? 26.479 -5.484 -5.291 1.00 0.00 12 ILE A O 17
ATOM 8637 N N . CYS A 1 13 ? 27.101 -6.172 -7.284 1.00 0.00 13 CYS A N 17
ATOM 8638 C CA . CYS A 1 13 ? 26.562 -7.541 -7.026 1.00 0.00 13 CYS A CA 17
ATOM 8639 C C . CYS A 1 13 ? 27.702 -8.481 -6.624 1.00 0.00 13 CYS A C 17
ATOM 8640 O O . CYS A 1 13 ? 28.846 -8.270 -6.974 1.00 0.00 13 CYS A O 17
ATOM 8647 N N . GLN A 1 14 ? 27.398 -9.521 -5.896 1.00 0.00 14 GLN A N 17
ATOM 8648 C CA . GLN A 1 14 ? 28.465 -10.477 -5.478 1.00 0.00 14 GLN A CA 17
ATOM 8649 C C . GLN A 1 14 ? 27.847 -11.844 -5.166 1.00 0.00 14 GLN A C 17
ATOM 8650 O O . GLN A 1 14 ? 26.685 -11.945 -4.831 1.00 0.00 14 GLN A O 17
ATOM 8664 N N . TYR A 1 15 ? 28.610 -12.895 -5.277 1.00 0.00 15 TYR A N 17
ATOM 8665 C CA . TYR A 1 15 ? 28.052 -14.247 -4.989 1.00 0.00 15 TYR A CA 17
ATOM 8666 C C . TYR A 1 15 ? 27.525 -14.307 -3.555 1.00 0.00 15 TYR A C 17
ATOM 8667 O O . TYR A 1 15 ? 26.415 -14.734 -3.311 1.00 0.00 15 TYR A O 17
ATOM 8685 N N . ARG A 1 16 ? 28.311 -13.878 -2.609 1.00 0.00 16 ARG A N 17
ATOM 8686 C CA . ARG A 1 16 ? 27.853 -13.906 -1.188 1.00 0.00 16 ARG A CA 17
ATOM 8687 C C . ARG A 1 16 ? 28.406 -12.701 -0.424 1.00 0.00 16 ARG A C 17
ATOM 8688 O O . ARG A 1 16 ? 29.461 -12.184 -0.737 1.00 0.00 16 ARG A O 17
ATOM 8709 N N . CYS A 1 17 ? 27.702 -12.253 0.580 1.00 0.00 17 CYS A N 17
ATOM 8710 C CA . CYS A 1 17 ? 28.183 -11.085 1.374 1.00 0.00 17 CYS A CA 17
ATOM 8711 C C . CYS A 1 17 ? 28.399 -11.501 2.832 1.00 0.00 17 CYS A C 17
ATOM 8712 O O . CYS A 1 17 ? 28.158 -12.633 3.205 1.00 0.00 17 CYS A O 17
ATOM 8719 N N . ILE A 1 18 ? 28.849 -10.599 3.662 1.00 0.00 18 ILE A N 17
ATOM 8720 C CA . ILE A 1 18 ? 29.074 -10.954 5.094 1.00 0.00 18 ILE A CA 17
ATOM 8721 C C . ILE A 1 18 ? 27.928 -10.428 5.963 1.00 0.00 18 ILE A C 17
ATOM 8722 O O . ILE A 1 18 ? 27.041 -9.744 5.492 1.00 0.00 18 ILE A O 17
ATOM 8738 N N . GLY A 1 19 ? 27.940 -10.745 7.231 1.00 0.00 19 GLY A N 17
ATOM 8739 C CA . GLY A 1 19 ? 26.853 -10.266 8.133 1.00 0.00 19 GLY A CA 17
ATOM 8740 C C . GLY A 1 19 ? 26.664 -8.761 7.951 1.00 0.00 19 GLY A C 17
ATOM 8741 O O . GLY A 1 19 ? 27.360 -8.127 7.182 1.00 0.00 19 GLY A O 17
ATOM 8745 N N . LEU A 1 20 ? 25.729 -8.183 8.653 1.00 0.00 20 LEU A N 17
ATOM 8746 C CA . LEU A 1 20 ? 25.504 -6.719 8.513 1.00 0.00 20 LEU A CA 17
ATOM 8747 C C . LEU A 1 20 ? 25.474 -6.350 7.029 1.00 0.00 20 LEU A C 17
ATOM 8748 O O . LEU A 1 20 ? 26.046 -5.364 6.609 1.00 0.00 20 LEU A O 17
ATOM 8764 N N . ARG A 1 21 ? 24.822 -7.149 6.229 1.00 0.00 21 ARG A N 17
ATOM 8765 C CA . ARG A 1 21 ? 24.763 -6.863 4.768 1.00 0.00 21 ARG A CA 17
ATOM 8766 C C . ARG A 1 21 ? 23.716 -5.787 4.471 1.00 0.00 21 ARG A C 17
ATOM 8767 O O . ARG A 1 21 ? 22.609 -5.826 4.969 1.00 0.00 21 ARG A O 17
ATOM 8788 N N . HIS A 1 22 ? 24.056 -4.832 3.648 1.00 0.00 22 HIS A N 17
ATOM 8789 C CA . HIS A 1 22 ? 23.079 -3.761 3.304 1.00 0.00 22 HIS A CA 17
ATOM 8790 C C . HIS A 1 22 ? 22.446 -4.069 1.946 1.00 0.00 22 HIS A C 17
ATOM 8791 O O . HIS A 1 22 ? 22.189 -3.186 1.152 1.00 0.00 22 HIS A O 17
ATOM 8805 N N . LYS A 1 23 ? 22.202 -5.321 1.673 1.00 0.00 23 LYS A N 17
ATOM 8806 C CA . LYS A 1 23 ? 21.596 -5.698 0.364 1.00 0.00 23 LYS A CA 17
ATOM 8807 C C . LYS A 1 23 ? 20.113 -5.312 0.327 1.00 0.00 23 LYS A C 17
ATOM 8808 O O . LYS A 1 23 ? 19.287 -5.916 0.983 1.00 0.00 23 LYS A O 17
ATOM 8827 N N . ILE A 1 24 ? 19.769 -4.314 -0.443 1.00 0.00 24 ILE A N 17
ATOM 8828 C CA . ILE A 1 24 ? 18.339 -3.896 -0.529 1.00 0.00 24 ILE A CA 17
ATOM 8829 C C . ILE A 1 24 ? 17.578 -4.853 -1.450 1.00 0.00 24 ILE A C 17
ATOM 8830 O O . ILE A 1 24 ? 16.366 -4.925 -1.427 1.00 0.00 24 ILE A O 17
ATOM 8846 N N . GLY A 1 25 ? 18.291 -5.588 -2.257 1.00 0.00 25 GLY A N 17
ATOM 8847 C CA . GLY A 1 25 ? 17.629 -6.548 -3.184 1.00 0.00 25 GLY A CA 17
ATOM 8848 C C . GLY A 1 25 ? 18.681 -7.513 -3.733 1.00 0.00 25 GLY A C 17
ATOM 8849 O O . GLY A 1 25 ? 19.822 -7.500 -3.316 1.00 0.00 25 GLY A O 17
ATOM 8853 N N . THR A 1 26 ? 18.313 -8.348 -4.666 1.00 0.00 26 THR A N 17
ATOM 8854 C CA . THR A 1 26 ? 19.304 -9.308 -5.232 1.00 0.00 26 THR A CA 17
ATOM 8855 C C . THR A 1 26 ? 19.655 -8.921 -6.669 1.00 0.00 26 THR A C 17
ATOM 8856 O O . THR A 1 26 ? 18.872 -9.098 -7.581 1.00 0.00 26 THR A O 17
ATOM 8867 N N . CYS A 1 27 ? 20.833 -8.400 -6.876 1.00 0.00 27 CYS A N 17
ATOM 8868 C CA . CYS A 1 27 ? 21.244 -8.006 -8.253 1.00 0.00 27 CYS A CA 17
ATOM 8869 C C . CYS A 1 27 ? 20.897 -9.124 -9.233 1.00 0.00 27 CYS A C 17
ATOM 8870 O O . CYS A 1 27 ? 20.082 -8.961 -10.119 1.00 0.00 27 CYS A O 17
ATOM 8877 N N . GLY A 1 28 ? 21.505 -10.261 -9.069 1.00 0.00 28 GLY A N 17
ATOM 8878 C CA . GLY A 1 28 ? 21.215 -11.407 -9.973 1.00 0.00 28 GLY A CA 17
ATOM 8879 C C . GLY A 1 28 ? 20.913 -12.640 -9.123 1.00 0.00 28 GLY A C 17
ATOM 8880 O O . GLY A 1 28 ? 20.774 -12.553 -7.919 1.00 0.00 28 GLY A O 17
ATOM 8884 N N . SER A 1 29 ? 20.820 -13.790 -9.728 1.00 0.00 29 SER A N 17
ATOM 8885 C CA . SER A 1 29 ? 20.539 -15.017 -8.939 1.00 0.00 29 SER A CA 17
ATOM 8886 C C . SER A 1 29 ? 21.845 -15.598 -8.398 1.00 0.00 29 SER A C 17
ATOM 8887 O O . SER A 1 29 ? 21.907 -16.003 -7.254 1.00 0.00 29 SER A O 17
ATOM 8895 N N . PRO A 1 30 ? 22.858 -15.610 -9.225 1.00 0.00 30 PRO A N 17
ATOM 8896 C CA . PRO A 1 30 ? 24.161 -16.134 -8.787 1.00 0.00 30 PRO A CA 17
ATOM 8897 C C . PRO A 1 30 ? 24.905 -15.054 -7.999 1.00 0.00 30 PRO A C 17
ATOM 8898 O O . PRO A 1 30 ? 26.048 -15.219 -7.629 1.00 0.00 30 PRO A O 17
ATOM 8909 N N . PHE A 1 31 ? 24.264 -13.944 -7.739 1.00 0.00 31 PHE A N 17
ATOM 8910 C CA . PHE A 1 31 ? 24.942 -12.860 -6.975 1.00 0.00 31 PHE A CA 17
ATOM 8911 C C . PHE A 1 31 ? 23.931 -12.085 -6.133 1.00 0.00 31 PHE A C 17
ATOM 8912 O O . PHE A 1 31 ? 22.734 -12.235 -6.276 1.00 0.00 31 PHE A O 17
ATOM 8929 N N . LYS A 1 32 ? 24.414 -11.241 -5.268 1.00 0.00 32 LYS A N 17
ATOM 8930 C CA . LYS A 1 32 ? 23.504 -10.426 -4.419 1.00 0.00 32 LYS A CA 17
ATOM 8931 C C . LYS A 1 32 ? 23.971 -8.973 -4.430 1.00 0.00 32 LYS A C 17
ATOM 8932 O O . LYS A 1 32 ? 25.128 -8.688 -4.670 1.00 0.00 32 LYS A O 17
ATOM 8951 N N . CYS A 1 33 ? 23.093 -8.053 -4.166 1.00 0.00 33 CYS A N 17
ATOM 8952 C CA . CYS A 1 33 ? 23.507 -6.624 -4.161 1.00 0.00 33 CYS A CA 17
ATOM 8953 C C . CYS A 1 33 ? 23.979 -6.224 -2.764 1.00 0.00 33 CYS A C 17
ATOM 8954 O O . CYS A 1 33 ? 23.263 -6.361 -1.792 1.00 0.00 33 CYS A O 17
ATOM 8961 N N . CYS A 1 34 ? 25.180 -5.734 -2.654 1.00 0.00 34 CYS A N 17
ATOM 8962 C CA . CYS A 1 34 ? 25.696 -5.331 -1.318 1.00 0.00 34 CYS A CA 17
ATOM 8963 C C . CYS A 1 34 ? 26.453 -4.005 -1.425 1.00 0.00 34 CYS A C 17
ATOM 8964 O O . CYS A 1 34 ? 27.304 -3.832 -2.274 1.00 0.00 34 CYS A O 17
ATOM 8971 N N . LYS A 1 35 ? 26.149 -3.068 -0.570 1.00 0.00 35 LYS A N 17
ATOM 8972 C CA . LYS A 1 35 ? 26.850 -1.753 -0.622 1.00 0.00 35 LYS A CA 17
ATOM 8973 C C . LYS A 1 35 ? 27.845 -1.639 0.536 1.00 0.00 35 LYS A C 17
ATOM 8974 O O . LYS A 1 35 ? 27.406 -1.395 1.647 1.00 0.00 35 LYS A O 17
ATOM 8994 N N . ASN A 1 1 ? 14.721 -4.911 -6.176 1.00 0.00 1 ASN A N 18
ATOM 8995 C CA . ASN A 1 1 ? 14.398 -3.754 -7.061 1.00 0.00 1 ASN A CA 18
ATOM 8996 C C . ASN A 1 1 ? 14.062 -4.252 -8.470 1.00 0.00 1 ASN A C 18
ATOM 8997 O O . ASN A 1 1 ? 14.818 -4.071 -9.403 1.00 0.00 1 ASN A O 18
ATOM 9010 N N . GLU A 1 2 ? 12.932 -4.883 -8.622 1.00 0.00 2 GLU A N 18
ATOM 9011 C CA . GLU A 1 2 ? 12.533 -5.407 -9.960 1.00 0.00 2 GLU A CA 18
ATOM 9012 C C . GLU A 1 2 ? 12.307 -4.271 -10.972 1.00 0.00 2 GLU A C 18
ATOM 9013 O O . GLU A 1 2 ? 12.679 -4.399 -12.122 1.00 0.00 2 GLU A O 18
ATOM 9025 N N . PRO A 1 3 ? 11.690 -3.200 -10.530 1.00 0.00 3 PRO A N 18
ATOM 9026 C CA . PRO A 1 3 ? 11.413 -2.066 -11.447 1.00 0.00 3 PRO A CA 18
ATOM 9027 C C . PRO A 1 3 ? 12.689 -1.267 -11.730 1.00 0.00 3 PRO A C 18
ATOM 9028 O O . PRO A 1 3 ? 12.753 -0.500 -12.671 1.00 0.00 3 PRO A O 18
ATOM 9039 N N . VAL A 1 4 ? 13.704 -1.439 -10.932 1.00 0.00 4 VAL A N 18
ATOM 9040 C CA . VAL A 1 4 ? 14.970 -0.688 -11.166 1.00 0.00 4 VAL A CA 18
ATOM 9041 C C . VAL A 1 4 ? 16.174 -1.543 -10.766 1.00 0.00 4 VAL A C 18
ATOM 9042 O O . VAL A 1 4 ? 16.181 -2.172 -9.728 1.00 0.00 4 VAL A O 18
ATOM 9055 N N . SER A 1 5 ? 17.191 -1.573 -11.581 1.00 0.00 5 SER A N 18
ATOM 9056 C CA . SER A 1 5 ? 18.391 -2.391 -11.240 1.00 0.00 5 SER A CA 18
ATOM 9057 C C . SER A 1 5 ? 19.043 -1.866 -9.958 1.00 0.00 5 SER A C 18
ATOM 9058 O O . SER A 1 5 ? 19.002 -0.687 -9.667 1.00 0.00 5 SER A O 18
ATOM 9066 N N . CYS A 1 6 ? 19.644 -2.733 -9.191 1.00 0.00 6 CYS A N 18
ATOM 9067 C CA . CYS A 1 6 ? 20.299 -2.285 -7.927 1.00 0.00 6 CYS A CA 18
ATOM 9068 C C . CYS A 1 6 ? 21.539 -1.441 -8.240 1.00 0.00 6 CYS A C 18
ATOM 9069 O O . CYS A 1 6 ? 21.947 -0.606 -7.457 1.00 0.00 6 CYS A O 18
ATOM 9076 N N . ILE A 1 7 ? 22.145 -1.657 -9.376 1.00 0.00 7 ILE A N 18
ATOM 9077 C CA . ILE A 1 7 ? 23.362 -0.873 -9.735 1.00 0.00 7 ILE A CA 18
ATOM 9078 C C . ILE A 1 7 ? 23.029 0.620 -9.821 1.00 0.00 7 ILE A C 18
ATOM 9079 O O . ILE A 1 7 ? 23.822 1.463 -9.452 1.00 0.00 7 ILE A O 18
ATOM 9095 N N . ARG A 1 8 ? 21.866 0.955 -10.307 1.00 0.00 8 ARG A N 18
ATOM 9096 C CA . ARG A 1 8 ? 21.495 2.396 -10.415 1.00 0.00 8 ARG A CA 18
ATOM 9097 C C . ARG A 1 8 ? 21.674 3.093 -9.064 1.00 0.00 8 ARG A C 18
ATOM 9098 O O . ARG A 1 8 ? 22.117 4.222 -8.990 1.00 0.00 8 ARG A O 18
ATOM 9119 N N . ASN A 1 9 ? 21.330 2.428 -7.999 1.00 0.00 9 ASN A N 18
ATOM 9120 C CA . ASN A 1 9 ? 21.475 3.048 -6.650 1.00 0.00 9 ASN A CA 18
ATOM 9121 C C . ASN A 1 9 ? 22.953 3.281 -6.328 1.00 0.00 9 ASN A C 18
ATOM 9122 O O . ASN A 1 9 ? 23.298 4.122 -5.521 1.00 0.00 9 ASN A O 18
ATOM 9133 N N . GLY A 1 10 ? 23.826 2.539 -6.949 1.00 0.00 10 GLY A N 18
ATOM 9134 C CA . GLY A 1 10 ? 25.279 2.713 -6.676 1.00 0.00 10 GLY A CA 18
ATOM 9135 C C . GLY A 1 10 ? 25.809 1.477 -5.944 1.00 0.00 10 GLY A C 18
ATOM 9136 O O . GLY A 1 10 ? 26.947 1.434 -5.522 1.00 0.00 10 GLY A O 18
ATOM 9140 N N . GLY A 1 11 ? 24.990 0.470 -5.788 1.00 0.00 11 GLY A N 18
ATOM 9141 C CA . GLY A 1 11 ? 25.446 -0.759 -5.080 1.00 0.00 11 GLY A CA 18
ATOM 9142 C C . GLY A 1 11 ? 26.068 -1.733 -6.083 1.00 0.00 11 GLY A C 18
ATOM 9143 O O . GLY A 1 11 ? 26.067 -1.498 -7.277 1.00 0.00 11 GLY A O 18
ATOM 9147 N N . ILE A 1 12 ? 26.598 -2.828 -5.608 1.00 0.00 12 ILE A N 18
ATOM 9148 C CA . ILE A 1 12 ? 27.220 -3.821 -6.531 1.00 0.00 12 ILE A CA 18
ATOM 9149 C C . ILE A 1 12 ? 26.640 -5.211 -6.272 1.00 0.00 12 ILE A C 18
ATOM 9150 O O . ILE A 1 12 ? 25.914 -5.424 -5.322 1.00 0.00 12 ILE A O 18
ATOM 9166 N N . CYS A 1 13 ? 26.961 -6.163 -7.103 1.00 0.00 13 CYS A N 18
ATOM 9167 C CA . CYS A 1 13 ? 26.429 -7.538 -6.888 1.00 0.00 13 CYS A CA 18
ATOM 9168 C C . CYS A 1 13 ? 27.516 -8.423 -6.279 1.00 0.00 13 CYS A C 18
ATOM 9169 O O . CYS A 1 13 ? 28.690 -8.261 -6.546 1.00 0.00 13 CYS A O 18
ATOM 9176 N N . GLN A 1 14 ? 27.127 -9.361 -5.469 1.00 0.00 14 GLN A N 18
ATOM 9177 C CA . GLN A 1 14 ? 28.118 -10.276 -4.836 1.00 0.00 14 GLN A CA 18
ATOM 9178 C C . GLN A 1 14 ? 27.480 -11.647 -4.609 1.00 0.00 14 GLN A C 18
ATOM 9179 O O . GLN A 1 14 ? 26.281 -11.766 -4.457 1.00 0.00 14 GLN A O 18
ATOM 9193 N N . TYR A 1 15 ? 28.270 -12.684 -4.590 1.00 0.00 15 TYR A N 18
ATOM 9194 C CA . TYR A 1 15 ? 27.705 -14.049 -4.383 1.00 0.00 15 TYR A CA 18
ATOM 9195 C C . TYR A 1 15 ? 26.989 -14.139 -3.034 1.00 0.00 15 TYR A C 18
ATOM 9196 O O . TYR A 1 15 ? 25.926 -14.715 -2.922 1.00 0.00 15 TYR A O 18
ATOM 9214 N N . ARG A 1 16 ? 27.566 -13.580 -2.008 1.00 0.00 16 ARG A N 18
ATOM 9215 C CA . ARG A 1 16 ? 26.918 -13.642 -0.666 1.00 0.00 16 ARG A CA 18
ATOM 9216 C C . ARG A 1 16 ? 27.268 -12.399 0.160 1.00 0.00 16 ARG A C 18
ATOM 9217 O O . ARG A 1 16 ? 28.377 -11.903 0.115 1.00 0.00 16 ARG A O 18
ATOM 9238 N N . CYS A 1 17 ? 26.331 -11.898 0.919 1.00 0.00 17 CYS A N 18
ATOM 9239 C CA . CYS A 1 17 ? 26.607 -10.694 1.756 1.00 0.00 17 CYS A CA 18
ATOM 9240 C C . CYS A 1 17 ? 26.396 -11.027 3.237 1.00 0.00 17 CYS A C 18
ATOM 9241 O O . CYS A 1 17 ? 25.355 -11.517 3.627 1.00 0.00 17 CYS A O 18
ATOM 9248 N N . ILE A 1 18 ? 27.372 -10.768 4.065 1.00 0.00 18 ILE A N 18
ATOM 9249 C CA . ILE A 1 18 ? 27.215 -11.077 5.517 1.00 0.00 18 ILE A CA 18
ATOM 9250 C C . ILE A 1 18 ? 27.900 -10.004 6.370 1.00 0.00 18 ILE A C 18
ATOM 9251 O O . ILE A 1 18 ? 28.649 -9.186 5.874 1.00 0.00 18 ILE A O 18
ATOM 9267 N N . GLY A 1 19 ? 27.646 -10.006 7.651 1.00 0.00 19 GLY A N 18
ATOM 9268 C CA . GLY A 1 19 ? 28.281 -8.992 8.541 1.00 0.00 19 GLY A CA 18
ATOM 9269 C C . GLY A 1 19 ? 27.754 -7.598 8.194 1.00 0.00 19 GLY A C 18
ATOM 9270 O O . GLY A 1 19 ? 26.571 -7.400 8.002 1.00 0.00 19 GLY A O 18
ATOM 9274 N N . LEU A 1 20 ? 28.627 -6.631 8.114 1.00 0.00 20 LEU A N 18
ATOM 9275 C CA . LEU A 1 20 ? 28.182 -5.246 7.782 1.00 0.00 20 LEU A CA 18
ATOM 9276 C C . LEU A 1 20 ? 27.486 -5.225 6.419 1.00 0.00 20 LEU A C 18
ATOM 9277 O O . LEU A 1 20 ? 26.556 -4.476 6.198 1.00 0.00 20 LEU A O 18
ATOM 9293 N N . ARG A 1 21 ? 27.935 -6.038 5.503 1.00 0.00 21 ARG A N 18
ATOM 9294 C CA . ARG A 1 21 ? 27.307 -6.059 4.150 1.00 0.00 21 ARG A CA 18
ATOM 9295 C C . ARG A 1 21 ? 25.916 -6.697 4.210 1.00 0.00 21 ARG A C 18
ATOM 9296 O O . ARG A 1 21 ? 25.727 -7.752 4.783 1.00 0.00 21 ARG A O 18
ATOM 9317 N N . HIS A 1 22 ? 24.943 -6.065 3.614 1.00 0.00 22 HIS A N 18
ATOM 9318 C CA . HIS A 1 22 ? 23.564 -6.632 3.623 1.00 0.00 22 HIS A CA 18
ATOM 9319 C C . HIS A 1 22 ? 22.963 -6.563 2.215 1.00 0.00 22 HIS A C 18
ATOM 9320 O O . HIS A 1 22 ? 23.333 -5.728 1.415 1.00 0.00 22 HIS A O 18
ATOM 9334 N N . LYS A 1 23 ? 22.045 -7.437 1.902 1.00 0.00 23 LYS A N 18
ATOM 9335 C CA . LYS A 1 23 ? 21.435 -7.413 0.542 1.00 0.00 23 LYS A CA 18
ATOM 9336 C C . LYS A 1 23 ? 19.975 -6.959 0.611 1.00 0.00 23 LYS A C 18
ATOM 9337 O O . LYS A 1 23 ? 19.165 -7.532 1.312 1.00 0.00 23 LYS A O 18
ATOM 9356 N N . ILE A 1 24 ? 19.633 -5.934 -0.123 1.00 0.00 24 ILE A N 18
ATOM 9357 C CA . ILE A 1 24 ? 18.226 -5.439 -0.116 1.00 0.00 24 ILE A CA 18
ATOM 9358 C C . ILE A 1 24 ? 17.511 -5.885 -1.396 1.00 0.00 24 ILE A C 18
ATOM 9359 O O . ILE A 1 24 ? 16.324 -5.686 -1.562 1.00 0.00 24 ILE A O 18
ATOM 9375 N N . GLY A 1 25 ? 18.233 -6.487 -2.300 1.00 0.00 25 GLY A N 18
ATOM 9376 C CA . GLY A 1 25 ? 17.616 -6.952 -3.575 1.00 0.00 25 GLY A CA 18
ATOM 9377 C C . GLY A 1 25 ? 18.507 -8.030 -4.187 1.00 0.00 25 GLY A C 18
ATOM 9378 O O . GLY A 1 25 ? 19.433 -8.508 -3.563 1.00 0.00 25 GLY A O 18
ATOM 9382 N N . THR A 1 26 ? 18.243 -8.419 -5.403 1.00 0.00 26 THR A N 18
ATOM 9383 C CA . THR A 1 26 ? 19.091 -9.466 -6.038 1.00 0.00 26 THR A CA 18
ATOM 9384 C C . THR A 1 26 ? 19.585 -9.001 -7.411 1.00 0.00 26 THR A C 18
ATOM 9385 O O . THR A 1 26 ? 18.848 -8.976 -8.376 1.00 0.00 26 THR A O 18
ATOM 9396 N N . CYS A 1 27 ? 20.836 -8.640 -7.504 1.00 0.00 27 CYS A N 18
ATOM 9397 C CA . CYS A 1 27 ? 21.390 -8.184 -8.810 1.00 0.00 27 CYS A CA 18
ATOM 9398 C C . CYS A 1 27 ? 21.261 -9.309 -9.838 1.00 0.00 27 CYS A C 18
ATOM 9399 O O . CYS A 1 27 ? 21.122 -9.078 -11.023 1.00 0.00 27 CYS A O 18
ATOM 9406 N N . GLY A 1 28 ? 21.301 -10.527 -9.379 1.00 0.00 28 GLY A N 18
ATOM 9407 C CA . GLY A 1 28 ? 21.177 -11.691 -10.298 1.00 0.00 28 GLY A CA 18
ATOM 9408 C C . GLY A 1 28 ? 20.976 -12.951 -9.456 1.00 0.00 28 GLY A C 18
ATOM 9409 O O . GLY A 1 28 ? 20.644 -12.875 -8.289 1.00 0.00 28 GLY A O 18
ATOM 9413 N N . SER A 1 29 ? 21.178 -14.108 -10.020 1.00 0.00 29 SER A N 18
ATOM 9414 C CA . SER A 1 29 ? 21.000 -15.349 -9.218 1.00 0.00 29 SER A CA 18
ATOM 9415 C C . SER A 1 29 ? 22.309 -15.706 -8.508 1.00 0.00 29 SER A C 18
ATOM 9416 O O . SER A 1 29 ? 22.295 -16.077 -7.351 1.00 0.00 29 SER A O 18
ATOM 9424 N N . PRO A 1 30 ? 23.407 -15.565 -9.207 1.00 0.00 30 PRO A N 18
ATOM 9425 C CA . PRO A 1 30 ? 24.714 -15.863 -8.601 1.00 0.00 30 PRO A CA 18
ATOM 9426 C C . PRO A 1 30 ? 25.192 -14.652 -7.794 1.00 0.00 30 PRO A C 18
ATOM 9427 O O . PRO A 1 30 ? 26.312 -14.609 -7.325 1.00 0.00 30 PRO A O 18
ATOM 9438 N N . PHE A 1 31 ? 24.347 -13.666 -7.630 1.00 0.00 31 PHE A N 18
ATOM 9439 C CA . PHE A 1 31 ? 24.758 -12.458 -6.854 1.00 0.00 31 PHE A CA 18
ATOM 9440 C C . PHE A 1 31 ? 23.560 -11.854 -6.114 1.00 0.00 31 PHE A C 18
ATOM 9441 O O . PHE A 1 31 ? 22.431 -12.270 -6.287 1.00 0.00 31 PHE A O 18
ATOM 9458 N N . LYS A 1 32 ? 23.807 -10.867 -5.299 1.00 0.00 32 LYS A N 18
ATOM 9459 C CA . LYS A 1 32 ? 22.705 -10.203 -4.543 1.00 0.00 32 LYS A CA 18
ATOM 9460 C C . LYS A 1 32 ? 22.909 -8.683 -4.579 1.00 0.00 32 LYS A C 18
ATOM 9461 O O . LYS A 1 32 ? 23.999 -8.205 -4.818 1.00 0.00 32 LYS A O 18
ATOM 9480 N N . CYS A 1 33 ? 21.877 -7.919 -4.341 1.00 0.00 33 CYS A N 18
ATOM 9481 C CA . CYS A 1 33 ? 22.040 -6.434 -4.363 1.00 0.00 33 CYS A CA 18
ATOM 9482 C C . CYS A 1 33 ? 22.647 -5.954 -3.040 1.00 0.00 33 CYS A C 18
ATOM 9483 O O . CYS A 1 33 ? 21.983 -5.908 -2.024 1.00 0.00 33 CYS A O 18
ATOM 9490 N N . CYS A 1 34 ? 23.903 -5.600 -3.043 1.00 0.00 34 CYS A N 18
ATOM 9491 C CA . CYS A 1 34 ? 24.547 -5.130 -1.782 1.00 0.00 34 CYS A CA 18
ATOM 9492 C C . CYS A 1 34 ? 25.291 -3.811 -2.022 1.00 0.00 34 CYS A C 18
ATOM 9493 O O . CYS A 1 34 ? 25.810 -3.564 -3.092 1.00 0.00 34 CYS A O 18
ATOM 9500 N N . LYS A 1 35 ? 25.348 -2.964 -1.029 1.00 0.00 35 LYS A N 18
ATOM 9501 C CA . LYS A 1 35 ? 26.060 -1.663 -1.194 1.00 0.00 35 LYS A CA 18
ATOM 9502 C C . LYS A 1 35 ? 26.700 -1.239 0.131 1.00 0.00 35 LYS A C 18
ATOM 9503 O O . LYS A 1 35 ? 27.147 -2.113 0.856 1.00 0.00 35 LYS A O 18
ATOM 9523 N N . ASN A 1 1 ? 13.844 -0.344 -10.327 1.00 0.00 1 ASN A N 19
ATOM 9524 C CA . ASN A 1 1 ? 13.023 -0.269 -9.085 1.00 0.00 1 ASN A CA 19
ATOM 9525 C C . ASN A 1 1 ? 13.731 -0.992 -7.936 1.00 0.00 1 ASN A C 19
ATOM 9526 O O . ASN A 1 1 ? 14.897 -1.323 -8.018 1.00 0.00 1 ASN A O 19
ATOM 9539 N N . GLU A 1 2 ? 13.029 -1.233 -6.865 1.00 0.00 2 GLU A N 19
ATOM 9540 C CA . GLU A 1 2 ? 13.647 -1.931 -5.703 1.00 0.00 2 GLU A CA 19
ATOM 9541 C C . GLU A 1 2 ? 13.835 -3.432 -5.981 1.00 0.00 2 GLU A C 19
ATOM 9542 O O . GLU A 1 2 ? 14.840 -3.999 -5.603 1.00 0.00 2 GLU A O 19
ATOM 9554 N N . PRO A 1 3 ? 12.857 -4.041 -6.610 1.00 0.00 3 PRO A N 19
ATOM 9555 C CA . PRO A 1 3 ? 12.941 -5.494 -6.897 1.00 0.00 3 PRO A CA 19
ATOM 9556 C C . PRO A 1 3 ? 13.914 -5.785 -8.046 1.00 0.00 3 PRO A C 19
ATOM 9557 O O . PRO A 1 3 ? 14.264 -6.922 -8.293 1.00 0.00 3 PRO A O 19
ATOM 9568 N N . VAL A 1 4 ? 14.359 -4.779 -8.751 1.00 0.00 4 VAL A N 19
ATOM 9569 C CA . VAL A 1 4 ? 15.309 -5.036 -9.876 1.00 0.00 4 VAL A CA 19
ATOM 9570 C C . VAL A 1 4 ? 16.228 -3.834 -10.096 1.00 0.00 4 VAL A C 19
ATOM 9571 O O . VAL A 1 4 ? 16.045 -2.777 -9.524 1.00 0.00 4 VAL A O 19
ATOM 9584 N N . SER A 1 5 ? 17.220 -3.998 -10.925 1.00 0.00 5 SER A N 19
ATOM 9585 C CA . SER A 1 5 ? 18.168 -2.880 -11.200 1.00 0.00 5 SER A CA 19
ATOM 9586 C C . SER A 1 5 ? 18.741 -2.329 -9.891 1.00 0.00 5 SER A C 19
ATOM 9587 O O . SER A 1 5 ? 18.936 -1.139 -9.742 1.00 0.00 5 SER A O 19
ATOM 9595 N N . CYS A 1 6 ? 19.014 -3.184 -8.941 1.00 0.00 6 CYS A N 19
ATOM 9596 C CA . CYS A 1 6 ? 19.576 -2.704 -7.646 1.00 0.00 6 CYS A CA 19
ATOM 9597 C C . CYS A 1 6 ? 20.938 -2.044 -7.876 1.00 0.00 6 CYS A C 19
ATOM 9598 O O . CYS A 1 6 ? 21.388 -1.232 -7.093 1.00 0.00 6 CYS A O 19
ATOM 9605 N N . ILE A 1 7 ? 21.594 -2.386 -8.951 1.00 0.00 7 ILE A N 19
ATOM 9606 C CA . ILE A 1 7 ? 22.927 -1.780 -9.240 1.00 0.00 7 ILE A CA 19
ATOM 9607 C C . ILE A 1 7 ? 22.760 -0.300 -9.596 1.00 0.00 7 ILE A C 19
ATOM 9608 O O . ILE A 1 7 ? 23.575 0.529 -9.244 1.00 0.00 7 ILE A O 19
ATOM 9624 N N . ARG A 1 8 ? 21.716 0.035 -10.294 1.00 0.00 8 ARG A N 19
ATOM 9625 C CA . ARG A 1 8 ? 21.509 1.457 -10.675 1.00 0.00 8 ARG A CA 19
ATOM 9626 C C . ARG A 1 8 ? 21.475 2.347 -9.430 1.00 0.00 8 ARG A C 19
ATOM 9627 O O . ARG A 1 8 ? 21.898 3.486 -9.461 1.00 0.00 8 ARG A O 19
ATOM 9648 N N . ASN A 1 9 ? 20.981 1.840 -8.336 1.00 0.00 9 ASN A N 19
ATOM 9649 C CA . ASN A 1 9 ? 20.931 2.665 -7.095 1.00 0.00 9 ASN A CA 19
ATOM 9650 C C . ASN A 1 9 ? 22.345 3.093 -6.702 1.00 0.00 9 ASN A C 19
ATOM 9651 O O . ASN A 1 9 ? 22.551 4.145 -6.129 1.00 0.00 9 ASN A O 19
ATOM 9662 N N . GLY A 1 10 ? 23.324 2.291 -7.019 1.00 0.00 10 GLY A N 19
ATOM 9663 C CA . GLY A 1 10 ? 24.729 2.653 -6.677 1.00 0.00 10 GLY A CA 19
ATOM 9664 C C . GLY A 1 10 ? 25.366 1.543 -5.842 1.00 0.00 10 GLY A C 19
ATOM 9665 O O . GLY A 1 10 ? 26.408 1.725 -5.245 1.00 0.00 10 GLY A O 19
ATOM 9669 N N . GLY A 1 11 ? 24.756 0.392 -5.796 1.00 0.00 11 GLY A N 19
ATOM 9670 C CA . GLY A 1 11 ? 25.339 -0.723 -5.002 1.00 0.00 11 GL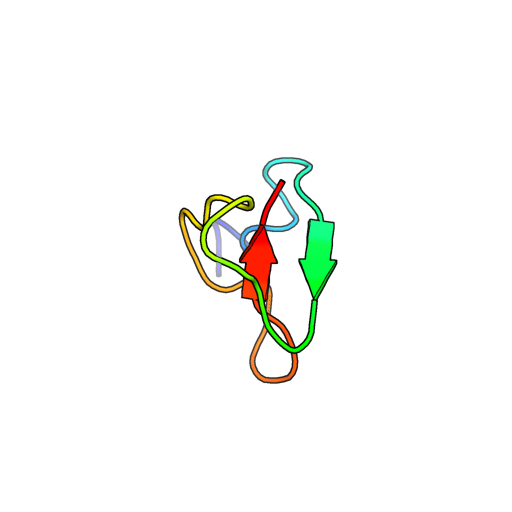Y A CA 19
ATOM 9671 C C . GLY A 1 11 ? 26.036 -1.703 -5.947 1.00 0.00 11 GLY A C 19
ATOM 9672 O O . GLY A 1 11 ? 25.980 -1.558 -7.151 1.00 0.00 11 GLY A O 19
ATOM 9676 N N . ILE A 1 12 ? 26.687 -2.702 -5.414 1.00 0.00 12 ILE A N 19
ATOM 9677 C CA . ILE A 1 12 ? 27.381 -3.692 -6.290 1.00 0.00 12 ILE A CA 19
ATOM 9678 C C . ILE A 1 12 ? 26.795 -5.089 -6.069 1.00 0.00 12 ILE A C 19
ATOM 9679 O O . ILE A 1 12 ? 26.033 -5.313 -5.149 1.00 0.00 12 ILE A O 19
ATOM 9695 N N . CYS A 1 13 ? 27.143 -6.032 -6.903 1.00 0.00 13 CYS A N 19
ATOM 9696 C CA . CYS A 1 13 ? 26.597 -7.411 -6.729 1.00 0.00 13 CYS A CA 19
ATOM 9697 C C . CYS A 1 13 ? 27.717 -8.372 -6.321 1.00 0.00 13 CYS A C 19
ATOM 9698 O O . CYS A 1 13 ? 28.873 -8.168 -6.633 1.00 0.00 13 CYS A O 19
ATOM 9705 N N . GLN A 1 14 ? 27.377 -9.425 -5.630 1.00 0.00 14 GLN A N 19
ATOM 9706 C CA . GLN A 1 14 ? 28.411 -10.412 -5.199 1.00 0.00 14 GLN A CA 19
ATOM 9707 C C . GLN A 1 14 ? 27.779 -11.798 -5.056 1.00 0.00 14 GLN A C 19
ATOM 9708 O O . GLN A 1 14 ? 26.594 -11.927 -4.824 1.00 0.00 14 GLN A O 19
ATOM 9722 N N . TYR A 1 15 ? 28.556 -12.837 -5.193 1.00 0.00 15 TYR A N 19
ATOM 9723 C CA . TYR A 1 15 ? 27.989 -14.211 -5.067 1.00 0.00 15 TYR A CA 19
ATOM 9724 C C . TYR A 1 15 ? 27.294 -14.375 -3.715 1.00 0.00 15 TYR A C 19
ATOM 9725 O O . TYR A 1 15 ? 26.269 -15.019 -3.605 1.00 0.00 15 TYR A O 19
ATOM 9743 N N . ARG A 1 16 ? 27.844 -13.798 -2.684 1.00 0.00 16 ARG A N 19
ATOM 9744 C CA . ARG A 1 16 ? 27.217 -13.920 -1.335 1.00 0.00 16 ARG A CA 19
ATOM 9745 C C . ARG A 1 16 ? 27.437 -12.636 -0.531 1.00 0.00 16 ARG A C 19
ATOM 9746 O O . ARG A 1 16 ? 28.347 -11.877 -0.794 1.00 0.00 16 ARG A O 19
ATOM 9767 N N . CYS A 1 17 ? 26.610 -12.388 0.448 1.00 0.00 17 CYS A N 19
ATOM 9768 C CA . CYS A 1 17 ? 26.776 -11.152 1.268 1.00 0.00 17 CYS A CA 19
ATOM 9769 C C . CYS A 1 17 ? 26.943 -11.513 2.747 1.00 0.00 17 CYS A C 19
ATOM 9770 O O . CYS A 1 17 ? 26.498 -12.552 3.198 1.00 0.00 17 CYS A O 19
ATOM 9777 N N . ILE A 1 18 ? 27.582 -10.665 3.506 1.00 0.00 18 ILE A N 19
ATOM 9778 C CA . ILE A 1 18 ? 27.778 -10.958 4.956 1.00 0.00 18 ILE A CA 19
ATOM 9779 C C . ILE A 1 18 ? 26.867 -10.066 5.804 1.00 0.00 18 ILE A C 19
ATOM 9780 O O . ILE A 1 18 ? 26.369 -9.057 5.347 1.00 0.00 18 ILE A O 19
ATOM 9796 N N . GLY A 1 19 ? 26.641 -10.434 7.036 1.00 0.00 19 GLY A N 19
ATOM 9797 C CA . GLY A 1 19 ? 25.757 -9.613 7.911 1.00 0.00 19 GLY A CA 19
ATOM 9798 C C . GLY A 1 19 ? 26.279 -8.177 7.969 1.00 0.00 19 GLY A C 19
ATOM 9799 O O . GLY A 1 19 ? 25.525 -7.239 8.144 1.00 0.00 19 GLY A O 19
ATOM 9803 N N . LEU A 1 20 ? 27.563 -7.994 7.827 1.00 0.00 20 LEU A N 19
ATOM 9804 C CA . LEU A 1 20 ? 28.130 -6.615 7.879 1.00 0.00 20 LEU A CA 19
ATOM 9805 C C . LEU A 1 20 ? 27.619 -5.782 6.699 1.00 0.00 20 LEU A C 19
ATOM 9806 O O . LEU A 1 20 ? 27.401 -4.593 6.817 1.00 0.00 20 LEU A O 19
ATOM 9822 N N . ARG A 1 21 ? 27.426 -6.396 5.562 1.00 0.00 21 ARG A N 19
ATOM 9823 C CA . ARG A 1 21 ? 26.932 -5.633 4.378 1.00 0.00 21 ARG A CA 19
ATOM 9824 C C . ARG A 1 21 ? 25.404 -5.721 4.288 1.00 0.00 21 ARG A C 19
ATOM 9825 O O . ARG A 1 21 ? 24.821 -6.769 4.481 1.00 0.00 21 ARG A O 19
ATOM 9846 N N . HIS A 1 22 ? 24.751 -4.627 3.995 1.00 0.00 22 HIS A N 19
ATOM 9847 C CA . HIS A 1 22 ? 23.262 -4.649 3.893 1.00 0.00 22 HIS A CA 19
ATOM 9848 C C . HIS A 1 22 ? 22.833 -5.123 2.500 1.00 0.00 22 HIS A C 19
ATOM 9849 O O . HIS A 1 22 ? 23.365 -4.693 1.497 1.00 0.00 22 HIS A O 19
ATOM 9863 N N . LYS A 1 23 ? 21.874 -6.007 2.432 1.00 0.00 23 LYS A N 19
ATOM 9864 C CA . LYS A 1 23 ? 21.413 -6.506 1.103 1.00 0.00 23 LYS A CA 19
ATOM 9865 C C . LYS A 1 23 ? 20.141 -5.767 0.672 1.00 0.00 23 LYS A C 19
ATOM 9866 O O . LYS A 1 23 ? 19.050 -6.093 1.091 1.00 0.00 23 LYS A O 19
ATOM 9885 N N . ILE A 1 24 ? 20.277 -4.774 -0.163 1.00 0.00 24 ILE A N 19
ATOM 9886 C CA . ILE A 1 24 ? 19.078 -4.015 -0.621 1.00 0.00 24 ILE A CA 19
ATOM 9887 C C . ILE A 1 24 ? 18.180 -4.908 -1.479 1.00 0.00 24 ILE A C 19
ATOM 9888 O O . ILE A 1 24 ? 16.971 -4.783 -1.471 1.00 0.00 24 ILE A O 19
ATOM 9904 N N . GLY A 1 25 ? 18.765 -5.805 -2.221 1.00 0.00 25 GLY A N 19
ATOM 9905 C CA . GLY A 1 25 ? 17.949 -6.705 -3.084 1.00 0.00 25 GLY A CA 19
ATOM 9906 C C . GLY A 1 25 ? 18.860 -7.725 -3.767 1.00 0.00 25 GLY A C 19
ATOM 9907 O O . GLY A 1 25 ? 20.010 -7.887 -3.408 1.00 0.00 25 GLY A O 19
ATOM 9911 N N . THR A 1 26 ? 18.350 -8.417 -4.747 1.00 0.00 26 THR A N 19
ATOM 9912 C CA . THR A 1 26 ? 19.178 -9.433 -5.455 1.00 0.00 26 THR A CA 19
ATOM 9913 C C . THR A 1 26 ? 19.608 -8.910 -6.830 1.00 0.00 26 THR A C 19
ATOM 9914 O O . THR A 1 26 ? 18.831 -8.876 -7.763 1.00 0.00 26 THR A O 19
ATOM 9925 N N . CYS A 1 27 ? 20.843 -8.509 -6.962 1.00 0.00 27 CYS A N 19
ATOM 9926 C CA . CYS A 1 27 ? 21.326 -7.997 -8.277 1.00 0.00 27 CYS A CA 19
ATOM 9927 C C . CYS A 1 27 ? 21.093 -9.049 -9.360 1.00 0.00 27 CYS A C 19
ATOM 9928 O O . CYS A 1 27 ? 20.657 -8.751 -10.454 1.00 0.00 27 CYS A O 19
ATOM 9935 N N . GLY A 1 28 ? 21.381 -10.279 -9.053 1.00 0.00 28 GLY A N 19
ATOM 9936 C CA . GLY A 1 28 ? 21.182 -11.373 -10.040 1.00 0.00 28 GLY A CA 19
ATOM 9937 C C . GLY A 1 28 ? 20.966 -12.679 -9.279 1.00 0.00 28 GLY A C 19
ATOM 9938 O O . GLY A 1 28 ? 20.739 -12.677 -8.086 1.00 0.00 28 GLY A O 19
ATOM 9942 N N . SER A 1 29 ? 21.038 -13.793 -9.947 1.00 0.00 29 SER A N 19
ATOM 9943 C CA . SER A 1 29 ? 20.840 -15.086 -9.237 1.00 0.00 29 SER A CA 19
ATOM 9944 C C . SER A 1 29 ? 22.172 -15.597 -8.688 1.00 0.00 29 SER A C 19
ATOM 9945 O O . SER A 1 29 ? 22.234 -16.065 -7.568 1.00 0.00 29 SER A O 19
ATOM 9953 N N . PRO A 1 30 ? 23.205 -15.484 -9.481 1.00 0.00 30 PRO A N 19
ATOM 9954 C CA . PRO A 1 30 ? 24.532 -15.934 -9.032 1.00 0.00 30 PRO A CA 19
ATOM 9955 C C . PRO A 1 30 ? 25.185 -14.853 -8.167 1.00 0.00 30 PRO A C 19
ATOM 9956 O O . PRO A 1 30 ? 26.331 -14.964 -7.779 1.00 0.00 30 PRO A O 19
ATOM 9967 N N . PHE A 1 31 ? 24.462 -13.808 -7.853 1.00 0.00 31 PHE A N 19
ATOM 9968 C CA . PHE A 1 31 ? 25.049 -12.727 -7.006 1.00 0.00 31 PHE A CA 19
ATOM 9969 C C . PHE A 1 31 ? 23.953 -12.024 -6.203 1.00 0.00 31 PHE A C 19
ATOM 9970 O O . PHE A 1 31 ? 22.775 -12.233 -6.419 1.00 0.00 31 PHE A O 19
ATOM 9987 N N . LYS A 1 32 ? 24.335 -11.183 -5.282 1.00 0.00 32 LYS A N 19
ATOM 9988 C CA . LYS A 1 32 ? 23.325 -10.452 -4.466 1.00 0.00 32 LYS A CA 19
ATOM 9989 C C . LYS A 1 32 ? 23.686 -8.968 -4.410 1.00 0.00 32 LYS A C 19
ATOM 9990 O O . LYS A 1 32 ? 24.826 -8.592 -4.591 1.00 0.00 32 LYS A O 19
ATOM 10009 N N . CYS A 1 33 ? 22.729 -8.123 -4.157 1.00 0.00 33 CYS A N 19
ATOM 10010 C CA . CYS A 1 33 ? 23.026 -6.663 -4.089 1.00 0.00 33 CYS A CA 19
ATOM 10011 C C . CYS A 1 33 ? 23.529 -6.292 -2.692 1.00 0.00 33 CYS A C 19
ATOM 10012 O O . CYS A 1 33 ? 22.856 -6.502 -1.703 1.00 0.00 33 CYS A O 19
ATOM 10019 N N . CYS A 1 34 ? 24.709 -5.743 -2.605 1.00 0.00 34 CYS A N 19
ATOM 10020 C CA . CYS A 1 34 ? 25.253 -5.359 -1.271 1.00 0.00 34 CYS A CA 19
ATOM 10021 C C . CYS A 1 34 ? 25.840 -3.948 -1.325 1.00 0.00 34 CYS A C 19
ATOM 10022 O O . CYS A 1 34 ? 26.588 -3.607 -2.221 1.00 0.00 34 CYS A O 19
ATOM 10029 N N . LYS A 1 35 ? 25.508 -3.124 -0.371 1.00 0.00 35 LYS A N 19
ATOM 10030 C CA . LYS A 1 35 ? 26.047 -1.736 -0.365 1.00 0.00 35 LYS A CA 19
ATOM 10031 C C . LYS A 1 35 ? 26.637 -1.406 1.009 1.00 0.00 35 LYS A C 19
ATOM 10032 O O . LYS A 1 35 ? 27.803 -1.698 1.216 1.00 0.00 35 LYS A O 19
ATOM 10052 N N . ASN A 1 1 ? 14.217 -7.399 -12.811 1.00 0.00 1 ASN A N 20
ATOM 10053 C CA . ASN A 1 1 ? 13.963 -6.523 -13.992 1.00 0.00 1 ASN A CA 20
ATOM 10054 C C . ASN A 1 1 ? 15.269 -6.272 -14.754 1.00 0.00 1 ASN A C 20
ATOM 10055 O O . ASN A 1 1 ? 16.234 -5.775 -14.206 1.00 0.00 1 ASN A O 20
ATOM 10068 N N . GLU A 1 2 ? 15.304 -6.621 -16.010 1.00 0.00 2 GLU A N 20
ATOM 10069 C CA . GLU A 1 2 ? 16.543 -6.418 -16.818 1.00 0.00 2 GLU A CA 20
ATOM 10070 C C . GLU A 1 2 ? 16.822 -4.928 -17.093 1.00 0.00 2 GLU A C 20
ATOM 10071 O O . GLU A 1 2 ? 17.968 -4.527 -17.137 1.00 0.00 2 GLU A O 20
ATOM 10083 N N . PRO A 1 3 ? 15.783 -4.147 -17.292 1.00 0.00 3 PRO A N 20
ATOM 10084 C CA . PRO A 1 3 ? 15.982 -2.706 -17.588 1.00 0.00 3 PRO A CA 20
ATOM 10085 C C . PRO A 1 3 ? 16.389 -1.936 -16.328 1.00 0.00 3 PRO A C 20
ATOM 10086 O O . PRO A 1 3 ? 16.763 -0.780 -16.394 1.00 0.00 3 PRO A O 20
ATOM 10097 N N . VAL A 1 4 ? 16.326 -2.559 -15.184 1.00 0.00 4 VAL A N 20
ATOM 10098 C CA . VAL A 1 4 ? 16.719 -1.852 -13.930 1.00 0.00 4 VAL A CA 20
ATOM 10099 C C . VAL A 1 4 ? 17.486 -2.801 -13.008 1.00 0.00 4 VAL A C 20
ATOM 10100 O O . VAL A 1 4 ? 17.262 -3.995 -13.001 1.00 0.00 4 VAL A O 20
ATOM 10113 N N . SER A 1 5 ? 18.395 -2.280 -12.231 1.00 0.00 5 SER A N 20
ATOM 10114 C CA . SER A 1 5 ? 19.178 -3.154 -11.313 1.00 0.00 5 SER A CA 20
ATOM 10115 C C . SER A 1 5 ? 19.675 -2.344 -10.111 1.00 0.00 5 SER A C 20
ATOM 10116 O O . SER A 1 5 ? 19.739 -1.132 -10.151 1.00 0.00 5 SER A O 20
ATOM 10124 N N . CYS A 1 6 ? 20.023 -3.005 -9.043 1.00 0.00 6 CYS A N 20
ATOM 10125 C CA . CYS A 1 6 ? 20.512 -2.272 -7.840 1.00 0.00 6 CYS A CA 20
ATOM 10126 C C . CYS A 1 6 ? 21.781 -1.484 -8.175 1.00 0.00 6 CYS A C 20
ATOM 10127 O O . CYS A 1 6 ? 22.001 -0.399 -7.674 1.00 0.00 6 CYS A O 20
ATOM 10134 N N . ILE A 1 7 ? 22.619 -2.021 -9.018 1.00 0.00 7 ILE A N 20
ATOM 10135 C CA . ILE A 1 7 ? 23.875 -1.303 -9.384 1.00 0.00 7 ILE A CA 20
ATOM 10136 C C . ILE A 1 7 ? 23.545 0.069 -9.981 1.00 0.00 7 ILE A C 20
ATOM 10137 O O . ILE A 1 7 ? 24.390 0.940 -10.061 1.00 0.00 7 ILE A O 20
ATOM 10153 N N . ARG A 1 8 ? 22.326 0.269 -10.400 1.00 0.00 8 ARG A N 20
ATOM 10154 C CA . ARG A 1 8 ? 21.950 1.586 -10.994 1.00 0.00 8 ARG A CA 20
ATOM 10155 C C . ARG A 1 8 ? 22.010 2.683 -9.930 1.00 0.00 8 ARG A C 20
ATOM 10156 O O . ARG A 1 8 ? 22.342 3.817 -10.211 1.00 0.00 8 ARG A O 20
ATOM 10177 N N . ASN A 1 9 ? 21.690 2.357 -8.709 1.00 0.00 9 ASN A N 20
ATOM 10178 C CA . ASN A 1 9 ? 21.730 3.389 -7.633 1.00 0.00 9 ASN A CA 20
ATOM 10179 C C . ASN A 1 9 ? 23.147 3.507 -7.067 1.00 0.00 9 ASN A C 20
ATOM 10180 O O . ASN A 1 9 ? 23.388 4.227 -6.118 1.00 0.00 9 ASN A O 20
ATOM 10191 N N . GLY A 1 10 ? 24.087 2.807 -7.641 1.00 0.00 10 GLY A N 20
ATOM 10192 C CA . GLY A 1 10 ? 25.488 2.881 -7.137 1.00 0.00 10 GLY A CA 20
ATOM 10193 C C . GLY A 1 10 ? 25.796 1.644 -6.289 1.00 0.00 10 GLY A C 20
ATOM 10194 O O . GLY A 1 10 ? 26.910 1.445 -5.846 1.00 0.00 10 GLY A O 20
ATOM 10198 N N . GLY A 1 11 ? 24.817 0.811 -6.057 1.00 0.00 11 GLY A N 20
ATOM 10199 C CA . GLY A 1 11 ? 25.057 -0.409 -5.236 1.00 0.00 11 GLY A CA 20
ATOM 10200 C C . GLY A 1 11 ? 25.879 -1.416 -6.043 1.00 0.00 11 GLY A C 20
ATOM 10201 O O . GLY A 1 11 ? 26.175 -1.205 -7.203 1.00 0.00 11 GLY A O 20
ATOM 10205 N N . ILE A 1 12 ? 26.250 -2.510 -5.437 1.00 0.00 12 ILE A N 20
ATOM 10206 C CA . ILE A 1 12 ? 27.052 -3.531 -6.168 1.00 0.00 12 ILE A CA 20
ATOM 10207 C C . ILE A 1 12 ? 26.438 -4.918 -5.980 1.00 0.00 12 ILE A C 20
ATOM 10208 O O . ILE A 1 12 ? 25.497 -5.094 -5.232 1.00 0.00 12 ILE A O 20
ATOM 10224 N N . CYS A 1 13 ? 26.962 -5.906 -6.651 1.00 0.00 13 CYS A N 20
ATOM 10225 C CA . CYS A 1 13 ? 26.401 -7.278 -6.502 1.00 0.00 13 CYS A CA 20
ATOM 10226 C C . CYS A 1 13 ? 27.514 -8.268 -6.149 1.00 0.00 13 CYS A C 20
ATOM 10227 O O . CYS A 1 13 ? 28.658 -8.099 -6.520 1.00 0.00 13 CYS A O 20
ATOM 10234 N N . GLN A 1 14 ? 27.170 -9.301 -5.439 1.00 0.00 14 GLN A N 20
ATOM 10235 C CA . GLN A 1 14 ? 28.174 -10.330 -5.046 1.00 0.00 14 GLN A CA 20
ATOM 10236 C C . GLN A 1 14 ? 27.463 -11.657 -4.771 1.00 0.00 14 GLN A C 20
ATOM 10237 O O . GLN A 1 14 ? 26.310 -11.684 -4.386 1.00 0.00 14 GLN A O 20
ATOM 10251 N N . TYR A 1 15 ? 28.133 -12.756 -4.966 1.00 0.00 15 TYR A N 20
ATOM 10252 C CA . TYR A 1 15 ? 27.483 -14.077 -4.718 1.00 0.00 15 TYR A CA 20
ATOM 10253 C C . TYR A 1 15 ? 26.970 -14.157 -3.279 1.00 0.00 15 TYR A C 20
ATOM 10254 O O . TYR A 1 15 ? 25.981 -14.802 -2.997 1.00 0.00 15 TYR A O 20
ATOM 10272 N N . ARG A 1 16 ? 27.638 -13.506 -2.368 1.00 0.00 16 ARG A N 20
ATOM 10273 C CA . ARG A 1 16 ? 27.191 -13.546 -0.946 1.00 0.00 16 ARG A CA 20
ATOM 10274 C C . ARG A 1 16 ? 27.608 -12.263 -0.224 1.00 0.00 16 ARG A C 20
ATOM 10275 O O . ARG A 1 16 ? 28.599 -11.646 -0.559 1.00 0.00 16 ARG A O 20
ATOM 10296 N N . CYS A 1 17 ? 26.861 -11.859 0.766 1.00 0.00 17 CYS A N 20
ATOM 10297 C CA . CYS A 1 17 ? 27.217 -10.616 1.508 1.00 0.00 17 CYS A CA 20
ATOM 10298 C C . CYS A 1 17 ? 27.420 -10.924 2.994 1.00 0.00 17 CYS A C 20
ATOM 10299 O O . CYS A 1 17 ? 26.562 -11.488 3.643 1.00 0.00 17 CYS A O 20
ATOM 10306 N N . ILE A 1 18 ? 28.549 -10.557 3.538 1.00 0.00 18 ILE A N 20
ATOM 10307 C CA . ILE A 1 18 ? 28.802 -10.829 4.984 1.00 0.00 18 ILE A CA 20
ATOM 10308 C C . ILE A 1 18 ? 27.778 -10.086 5.847 1.00 0.00 18 ILE A C 20
ATOM 10309 O O . ILE A 1 18 ? 27.080 -9.207 5.379 1.00 0.00 18 ILE A O 20
ATOM 10325 N N . GLY A 1 19 ? 27.686 -10.425 7.103 1.00 0.00 19 GLY A N 20
ATOM 10326 C CA . GLY A 1 19 ? 26.710 -9.730 7.990 1.00 0.00 19 GLY A CA 20
ATOM 10327 C C . GLY A 1 19 ? 26.923 -8.218 7.890 1.00 0.00 19 GLY A C 20
ATOM 10328 O O . GLY A 1 19 ? 25.982 -7.451 7.820 1.00 0.00 19 GLY A O 20
ATOM 10332 N N . LEU A 1 20 ? 28.155 -7.784 7.881 1.00 0.00 20 LEU A N 20
ATOM 10333 C CA . LEU A 1 20 ? 28.434 -6.321 7.783 1.00 0.00 20 LEU A CA 20
ATOM 10334 C C . LEU A 1 20 ? 27.682 -5.715 6.595 1.00 0.00 20 LEU A C 20
ATOM 10335 O O . LEU A 1 20 ? 27.334 -4.551 6.595 1.00 0.00 20 LEU A O 20
ATOM 10351 N N . ARG A 1 21 ? 27.433 -6.496 5.579 1.00 0.00 21 ARG A N 20
ATOM 10352 C CA . ARG A 1 21 ? 26.709 -5.965 4.388 1.00 0.00 21 ARG A CA 20
ATOM 10353 C C . ARG A 1 21 ? 25.381 -6.703 4.195 1.00 0.00 21 ARG A C 20
ATOM 10354 O O . ARG A 1 21 ? 25.348 -7.901 3.988 1.00 0.00 21 ARG A O 20
ATOM 10375 N N . HIS A 1 22 ? 24.286 -5.995 4.255 1.00 0.00 22 HIS A N 20
ATOM 10376 C CA . HIS A 1 22 ? 22.960 -6.650 4.070 1.00 0.00 22 HIS A CA 20
ATOM 10377 C C . HIS A 1 22 ? 22.485 -6.462 2.626 1.00 0.00 22 HIS A C 20
ATOM 10378 O O . HIS A 1 22 ? 22.728 -5.444 2.013 1.00 0.00 22 HIS A O 20
ATOM 10392 N N . LYS A 1 23 ? 21.814 -7.437 2.076 1.00 0.00 23 LYS A N 20
ATOM 10393 C CA . LYS A 1 23 ? 21.336 -7.303 0.670 1.00 0.00 23 LYS A CA 20
ATOM 10394 C C . LYS A 1 23 ? 19.857 -6.908 0.638 1.00 0.00 23 LYS A C 20
ATOM 10395 O O . LYS A 1 23 ? 18.983 -7.703 0.921 1.00 0.00 23 LYS A O 20
ATOM 10414 N N . ILE A 1 24 ? 19.571 -5.681 0.291 1.00 0.00 24 ILE A N 20
ATOM 10415 C CA . ILE A 1 24 ? 18.150 -5.230 0.233 1.00 0.00 24 ILE A CA 20
ATOM 10416 C C . ILE A 1 24 ? 17.393 -6.007 -0.846 1.00 0.00 24 ILE A C 20
ATOM 10417 O O . ILE A 1 24 ? 16.226 -6.313 -0.706 1.00 0.00 24 ILE A O 20
ATOM 10433 N N . GLY A 1 25 ? 18.052 -6.318 -1.925 1.00 0.00 25 GLY A N 20
ATOM 10434 C CA . GLY A 1 25 ? 17.379 -7.068 -3.025 1.00 0.00 25 GLY A CA 20
ATOM 10435 C C . GLY A 1 25 ? 18.349 -8.080 -3.626 1.00 0.00 25 GLY A C 20
ATOM 10436 O O . GLY A 1 25 ? 19.360 -8.415 -3.041 1.00 0.00 25 GLY A O 20
ATOM 10440 N N . THR A 1 26 ? 18.049 -8.564 -4.794 1.00 0.00 26 THR A N 20
ATOM 10441 C CA . THR A 1 26 ? 18.954 -9.552 -5.445 1.00 0.00 26 THR A CA 20
ATOM 10442 C C . THR A 1 26 ? 19.408 -9.035 -6.814 1.00 0.00 26 THR A C 20
ATOM 10443 O O . THR A 1 26 ? 18.639 -8.982 -7.753 1.00 0.00 26 THR A O 20
ATOM 10454 N N . CYS A 1 27 ? 20.651 -8.655 -6.935 1.00 0.00 27 CYS A N 20
ATOM 10455 C CA . CYS A 1 27 ? 21.148 -8.146 -8.246 1.00 0.00 27 CYS A CA 20
ATOM 10456 C C . CYS A 1 27 ? 20.957 -9.220 -9.319 1.00 0.00 27 CYS A C 20
ATOM 10457 O O . CYS A 1 27 ? 20.712 -8.928 -10.473 1.00 0.00 27 CYS A O 20
ATOM 10464 N N . GLY A 1 28 ? 21.062 -10.460 -8.939 1.00 0.00 28 GLY A N 20
ATOM 10465 C CA . GLY A 1 28 ? 20.882 -11.567 -9.918 1.00 0.00 28 GLY A CA 20
ATOM 10466 C C . GLY A 1 28 ? 20.862 -12.893 -9.160 1.00 0.00 28 GLY A C 20
ATOM 10467 O O . GLY A 1 28 ? 20.597 -12.934 -7.975 1.00 0.00 28 GLY A O 20
ATOM 10471 N N . SER A 1 29 ? 21.143 -13.980 -9.819 1.00 0.00 29 SER A N 20
ATOM 10472 C CA . SER A 1 29 ? 21.137 -15.285 -9.107 1.00 0.00 29 SER A CA 20
ATOM 10473 C C . SER A 1 29 ? 22.517 -15.570 -8.515 1.00 0.00 29 SER A C 20
ATOM 10474 O O . SER A 1 29 ? 22.620 -16.001 -7.384 1.00 0.00 29 SER A O 20
ATOM 10482 N N . PRO A 1 30 ? 23.540 -15.306 -9.283 1.00 0.00 30 PRO A N 20
ATOM 10483 C CA . PRO A 1 30 ? 24.908 -15.526 -8.795 1.00 0.00 30 PRO A CA 20
ATOM 10484 C C . PRO A 1 30 ? 25.360 -14.315 -7.976 1.00 0.00 30 PRO A C 20
ATOM 10485 O O . PRO A 1 30 ? 26.516 -14.186 -7.628 1.00 0.00 30 PRO A O 20
ATOM 10496 N N . PHE A 1 31 ? 24.454 -13.424 -7.669 1.00 0.00 31 PHE A N 20
ATOM 10497 C CA . PHE A 1 31 ? 24.839 -12.222 -6.875 1.00 0.00 31 PHE A CA 20
ATOM 10498 C C . PHE A 1 31 ? 23.635 -11.674 -6.102 1.00 0.00 31 PHE A C 20
ATOM 10499 O O . PHE A 1 31 ? 22.510 -12.085 -6.300 1.00 0.00 31 PHE A O 20
ATOM 10516 N N . LYS A 1 32 ? 23.875 -10.735 -5.232 1.00 0.00 32 LYS A N 20
ATOM 10517 C CA . LYS A 1 32 ? 22.769 -10.124 -4.443 1.00 0.00 32 LYS A CA 20
ATOM 10518 C C . LYS A 1 32 ? 22.930 -8.601 -4.446 1.00 0.00 32 LYS A C 20
ATOM 10519 O O . LYS A 1 32 ? 23.994 -8.085 -4.726 1.00 0.00 32 LYS A O 20
ATOM 10538 N N . CYS A 1 33 ? 21.892 -7.877 -4.141 1.00 0.00 33 CYS A N 20
ATOM 10539 C CA . CYS A 1 33 ? 22.004 -6.390 -4.133 1.00 0.00 33 CYS A CA 20
ATOM 10540 C C . CYS A 1 33 ? 22.651 -5.916 -2.829 1.00 0.00 33 CYS A C 20
ATOM 10541 O O . CYS A 1 33 ? 22.005 -5.825 -1.805 1.00 0.00 33 CYS A O 20
ATOM 10548 N N . CYS A 1 34 ? 23.921 -5.611 -2.856 1.00 0.00 34 CYS A N 20
ATOM 10549 C CA . CYS A 1 34 ? 24.596 -5.145 -1.610 1.00 0.00 34 CYS A CA 20
ATOM 10550 C C . CYS A 1 34 ? 25.363 -3.848 -1.874 1.00 0.00 34 CYS A C 20
ATOM 10551 O O . CYS A 1 34 ? 25.710 -3.535 -2.996 1.00 0.00 34 CYS A O 20
ATOM 10558 N N . LYS A 1 35 ? 25.635 -3.094 -0.845 1.00 0.00 35 LYS A N 20
ATOM 10559 C CA . LYS A 1 35 ? 26.385 -1.819 -1.030 1.00 0.00 35 LYS A CA 20
ATOM 10560 C C . LYS A 1 35 ? 27.886 -2.064 -0.853 1.00 0.00 35 LYS A C 20
ATOM 10561 O O . LYS A 1 35 ? 28.251 -3.192 -0.569 1.00 0.00 35 LYS A O 20
#

InterPro domains:
  IPR001855 Beta-defensin-like domain [PF00711] (28-60)

Nearest PDB structures (foldseek):
  1e4r-assembly1_A  TM=8.675E-01  e=1.219E-04  Mus musculus
  1e4t-assembly1_A  TM=8.082E-01  e=5.974E-03  Mus musculus
  7lzl-assembly1_A  TM=7.675E-01  e=4.182E-02  Anas platyrhynchos
  2lwl-assembly1_A  TM=6.261E-01  e=6.289E-01  Homo sapiens
  1e4r-assembly1_A  TM=8.342E-01  e=8.019E-06  Mus musculus

Secondary structure (DSSP, 8-state):
-TT--GGGGT-EEES---TTS--SB-S-SSSEEE-

GO terms:
  GO:0042742 defense response to bacterium (P, IDA)
  GO:0045087 innate immune response (P, IMP)
  GO:0050829 defense response to Gram-negative bacterium (P, IMP)
  GO:0050830 defense response to Gram-positive bacterium (P, IMP)

Radius of gyration: 9.07 Å; Cα contacts (8 Å, |Δi|>4): 61; chains: 1; bounding box: 17×18×24 Å

Solvent-accessible surface area: 2928 Å² total; per-residue (Å²): 163,157,90,73,44,15,95,151,109,56,10,110,34,86,134,144,37,110,75,136,72,131,96,139,26,74,19,27,114,71,93,46,6,2,183

Foldseek 3Di:
DVVDFLCVVVWDWAQDDPPVWDFPAQRDNSIGGTD

Organism: Mus musculus (NCBI:txid10090)